Protein AF-A0A5E4MMQ3-F1 (afdb_monomer_lite)

InterPro domains:
  IPR005162 Retrotransposon-derived protein PEG10, N-terminal capsid-like domain [PF03732] (122-214)
  IPR036875 Zinc finger, CCHC-type superfamily [SSF57756] (316-365)

Sequence (372 aa):
MDPINSIFTPIAETVSNLDQKQIETELIKRGLITSGTLSELRTRLLQYLMGESIPTDFTKYKTPTSNQANDNEKTTKITSKKPYFKPGTFSGLNWENFDSFINKYNMSASINDWSDEDKIRYFPGFLEGTALKTYENIPDNSNIKTKWSNLEKHFRIQIESTAQIDILRSQLEKRKQLDDEQPMVYITVIESLCRRIDPLMIQQEIIRNIMKDLKSDIIRYVGFMDNNTVENLKQNIQKFEKIEFMASGSLYNQSPLKNKESTMTENINKITSQFNDKFNTLSEQLKTQNTQYFRDNNYTPRYNSSKGQKTFGKNNNFESQIPRTQCNNCKIYNHTSENCRFPINPPTCQLCNRISHIACECRQYFNQSKNE

Structure (mmCIF, N/CA/C/O backbone):
data_AF-A0A5E4MMQ3-F1
#
_entry.id   AF-A0A5E4MMQ3-F1
#
loop_
_atom_site.group_PDB
_atom_site.id
_atom_site.type_symbol
_atom_site.label_atom_id
_atom_site.label_alt_id
_atom_site.label_comp_id
_atom_site.label_asym_id
_atom_site.label_entity_id
_atom_site.label_seq_id
_atom_site.pdbx_PDB_ins_code
_atom_site.Cartn_x
_atom_site.Cartn_y
_atom_site.Cartn_z
_atom_site.occupancy
_atom_site.B_iso_or_equiv
_atom_site.auth_seq_id
_atom_site.auth_comp_id
_atom_site.auth_asym_id
_atom_site.auth_atom_id
_atom_site.pdbx_PDB_model_num
ATOM 1 N N . MET A 1 1 ? -0.015 -11.661 52.341 1.00 31.08 1 MET A N 1
ATOM 2 C CA . MET A 1 1 ? 0.927 -12.787 52.424 1.00 31.08 1 MET A CA 1
ATOM 3 C C . MET A 1 1 ? 0.176 -14.026 51.983 1.00 31.08 1 MET A C 1
ATOM 5 O O . MET A 1 1 ? -0.836 -14.325 52.600 1.00 31.08 1 MET A O 1
ATOM 9 N N . ASP A 1 2 ? 0.673 -14.588 50.877 1.00 35.94 2 ASP A N 1
ATOM 10 C CA . ASP A 1 2 ? 0.436 -15.871 50.186 1.00 35.94 2 ASP A CA 1
ATOM 11 C C . ASP A 1 2 ? -0.989 -16.292 49.762 1.00 35.94 2 ASP A C 1
ATOM 13 O O . ASP A 1 2 ? -1.951 -15.882 50.408 1.00 35.94 2 ASP A O 1
ATOM 17 N N . PRO A 1 3 ? -1.166 -17.130 48.701 1.00 45.75 3 PRO A N 1
ATOM 18 C CA . PRO A 1 3 ? -0.150 -17.853 47.906 1.00 45.75 3 PRO A CA 1
ATOM 19 C C . PRO A 1 3 ? -0.339 -17.813 46.364 1.00 45.75 3 PRO A C 1
ATOM 21 O O . PRO A 1 3 ? -1.457 -17.817 45.855 1.00 45.75 3 PRO A O 1
ATOM 24 N N . ILE A 1 4 ? 0.752 -17.949 45.598 1.00 31.92 4 ILE A N 1
ATOM 25 C CA . ILE A 1 4 ? 0.731 -18.749 44.357 1.00 31.92 4 ILE A CA 1
ATOM 26 C C . ILE A 1 4 ? 1.898 -19.730 44.438 1.00 31.92 4 ILE A C 1
ATOM 28 O O . ILE A 1 4 ? 3.065 -19.348 44.389 1.00 31.92 4 ILE A O 1
ATOM 32 N N . ASN A 1 5 ? 1.543 -21.001 44.618 1.00 32.19 5 ASN A N 1
ATOM 33 C CA . ASN A 1 5 ? 2.458 -22.124 44.714 1.00 32.19 5 ASN A CA 1
ATOM 34 C C . ASN A 1 5 ? 3.207 -22.345 43.396 1.00 32.19 5 ASN A C 1
ATOM 36 O O . ASN A 1 5 ? 2.617 -22.582 42.343 1.00 32.19 5 ASN A O 1
ATOM 40 N N . SER A 1 6 ? 4.527 -22.312 43.533 1.00 29.89 6 SER A N 1
ATOM 41 C CA . SER A 1 6 ? 5.537 -22.827 42.622 1.00 29.89 6 SER A CA 1
ATOM 42 C C . SER A 1 6 ? 5.301 -24.310 42.312 1.00 29.89 6 SER A C 1
ATOM 44 O O . SER A 1 6 ? 5.354 -25.151 43.208 1.00 29.89 6 SER A O 1
ATOM 46 N N . ILE A 1 7 ? 5.098 -24.636 41.034 1.00 34.75 7 ILE A N 1
ATOM 47 C CA . ILE A 1 7 ? 5.449 -25.948 40.478 1.00 34.75 7 ILE A CA 1
ATOM 48 C C . ILE A 1 7 ? 6.770 -25.741 39.732 1.00 34.75 7 ILE A C 1
ATOM 50 O O . ILE A 1 7 ? 6.796 -25.571 38.517 1.00 34.75 7 ILE A O 1
ATOM 54 N N . PHE A 1 8 ? 7.874 -25.683 40.475 1.00 36.78 8 PHE A N 1
ATOM 55 C CA . PHE A 1 8 ? 9.200 -25.934 39.921 1.00 36.78 8 PHE A CA 1
ATOM 56 C C . PHE A 1 8 ? 9.500 -27.415 40.126 1.00 36.78 8 PHE A C 1
ATOM 58 O O . PHE A 1 8 ? 10.024 -27.825 41.159 1.00 36.78 8 PHE A O 1
ATOM 65 N N . THR A 1 9 ? 9.149 -28.232 39.138 1.00 44.03 9 THR A N 1
ATOM 66 C CA . THR A 1 9 ? 9.829 -29.513 38.956 1.00 44.03 9 THR A CA 1
ATOM 67 C C . THR A 1 9 ? 11.299 -29.209 38.644 1.00 44.03 9 THR A C 1
ATOM 69 O O . THR A 1 9 ? 11.568 -28.349 37.796 1.00 44.03 9 THR A O 1
ATOM 72 N N . PRO A 1 10 ? 12.273 -29.856 39.305 1.00 52.84 10 PRO A N 1
ATOM 73 C CA . PRO A 1 10 ? 13.678 -29.674 38.974 1.00 52.84 10 PRO A CA 1
ATOM 74 C C . PRO A 1 10 ? 13.898 -30.011 37.496 1.00 52.84 10 PRO A C 1
ATOM 76 O O . PRO A 1 10 ? 13.551 -31.100 37.050 1.00 52.84 10 PRO A O 1
ATOM 79 N N . ILE A 1 11 ? 14.503 -29.102 36.728 1.00 57.25 11 ILE A N 1
ATOM 80 C CA . ILE A 1 11 ? 14.852 -29.304 35.304 1.00 57.25 11 ILE A CA 1
ATOM 81 C C . ILE A 1 11 ? 15.684 -30.595 35.102 1.00 57.25 11 ILE A C 1
ATOM 83 O O . ILE A 1 11 ? 15.637 -31.230 34.051 1.00 57.25 11 ILE A O 1
ATOM 87 N N . ALA A 1 12 ? 16.396 -31.037 36.144 1.00 54.41 12 ALA A N 1
ATOM 88 C CA . ALA A 1 12 ? 17.107 -32.313 36.190 1.00 54.41 12 ALA A CA 1
ATOM 89 C C . ALA A 1 12 ? 16.189 -33.549 36.084 1.00 54.41 12 ALA A C 1
ATOM 91 O O . ALA A 1 12 ? 16.567 -34.545 35.468 1.00 54.41 12 ALA A O 1
ATOM 92 N N . GLU A 1 13 ? 14.982 -33.481 36.650 1.00 55.62 13 GLU A N 1
ATOM 93 C CA . GLU A 1 13 ? 14.009 -34.577 36.718 1.00 55.62 13 GLU A CA 1
ATOM 94 C C . GLU A 1 13 ? 13.227 -34.740 35.402 1.00 55.62 13 GLU A C 1
ATOM 96 O O . GLU A 1 13 ? 12.792 -35.833 35.044 1.00 55.62 13 GLU A O 1
ATOM 101 N N . THR A 1 14 ? 13.095 -33.668 34.618 1.00 63.03 14 THR A N 1
ATOM 102 C CA . THR A 1 14 ? 12.506 -33.725 33.273 1.00 63.03 14 THR A CA 1
ATOM 103 C C . THR A 1 14 ? 13.469 -34.281 32.228 1.00 63.03 14 THR A C 1
ATOM 105 O O . THR A 1 14 ? 13.014 -34.966 31.318 1.00 63.03 14 THR A O 1
ATOM 108 N N . VAL A 1 15 ? 14.786 -34.063 32.354 1.00 65.88 15 VAL A N 1
ATOM 109 C CA . VAL A 1 15 ? 15.777 -34.603 31.397 1.00 65.88 15 VAL A CA 1
ATOM 110 C C . VAL A 1 15 ? 16.144 -36.066 31.681 1.00 65.88 15 VAL A C 1
ATOM 112 O O . VAL A 1 15 ? 16.416 -36.822 30.745 1.00 65.88 15 VAL A O 1
ATOM 115 N N . SER A 1 16 ? 16.123 -36.505 32.945 1.00 68.06 16 SER A N 1
ATOM 116 C CA . SER A 1 16 ? 16.397 -37.905 33.316 1.00 68.06 16 SER A CA 1
ATOM 117 C C . SER A 1 16 ? 15.354 -38.889 32.767 1.00 68.06 16 SER A C 1
ATOM 119 O O . SER A 1 16 ? 15.697 -40.035 32.475 1.00 68.06 16 SER A O 1
ATOM 121 N N . ASN A 1 17 ? 14.121 -38.420 32.553 1.00 74.50 17 ASN A N 1
ATOM 122 C CA . ASN A 1 17 ? 12.996 -39.201 32.032 1.00 74.50 17 ASN A CA 1
ATOM 123 C C . ASN A 1 17 ? 12.934 -39.292 30.496 1.00 74.50 17 ASN A C 1
ATOM 125 O O . ASN A 1 17 ? 12.090 -40.016 29.968 1.00 74.50 17 ASN A O 1
ATOM 129 N N . LEU A 1 18 ? 13.804 -38.583 29.768 1.00 77.31 18 LEU A N 1
ATOM 130 C CA . LEU A 1 18 ? 13.816 -38.622 28.305 1.00 77.31 18 LEU A CA 1
ATOM 131 C C . LEU A 1 18 ? 14.559 -39.855 27.779 1.00 77.31 18 LEU A C 1
ATOM 133 O O . LEU A 1 18 ? 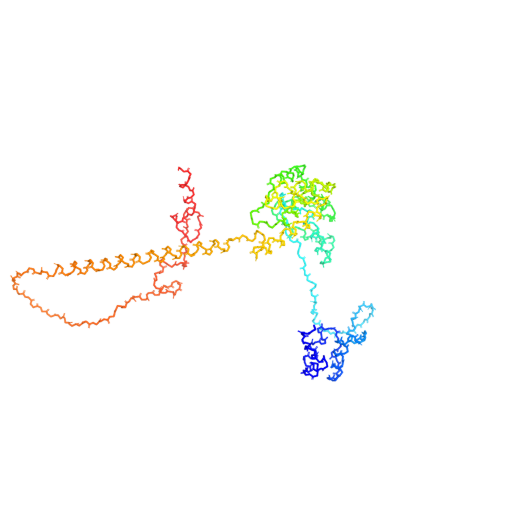15.640 -40.215 28.269 1.00 77.31 18 LEU A O 1
ATOM 137 N N . ASP A 1 19 ? 13.993 -40.471 26.740 1.00 79.38 19 ASP A N 1
ATOM 138 C CA . ASP A 1 19 ? 14.669 -41.511 25.969 1.00 79.38 19 ASP A CA 1
ATOM 139 C C . ASP A 1 19 ? 15.781 -40.915 25.080 1.00 79.38 19 ASP A C 1
ATOM 141 O O . ASP A 1 19 ? 15.850 -39.705 24.842 1.00 79.38 19 ASP A O 1
ATOM 145 N N . GLN A 1 20 ? 16.683 -41.765 24.583 1.00 76.00 20 GLN A N 1
ATOM 146 C CA . GLN A 1 20 ? 17.824 -41.317 23.779 1.00 76.00 20 GLN A CA 1
ATOM 147 C C . GLN A 1 20 ? 17.401 -40.528 22.530 1.00 76.00 20 GLN A C 1
ATOM 149 O O . GLN A 1 20 ? 18.016 -39.518 22.193 1.00 76.00 20 GLN A O 1
ATOM 154 N N . LYS A 1 21 ? 16.317 -40.945 21.873 1.00 78.56 21 LYS A N 1
ATOM 155 C CA . LYS A 1 21 ? 15.826 -40.341 20.631 1.00 78.56 21 LYS A CA 1
ATOM 156 C C . LYS A 1 21 ? 15.196 -38.967 20.884 1.00 78.56 21 LYS A C 1
ATOM 158 O O . LYS A 1 21 ? 15.326 -38.054 20.065 1.00 78.56 21 LYS A O 1
ATOM 163 N N . GLN A 1 22 ? 14.53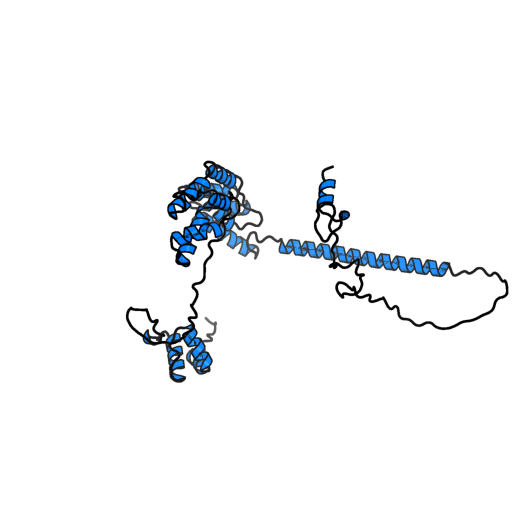1 -38.802 22.022 1.00 77.94 22 GLN A N 1
ATOM 164 C CA . GLN A 1 22 ? 13.977 -37.536 22.491 1.00 77.94 22 GLN A CA 1
ATOM 165 C C . GLN A 1 22 ? 15.092 -36.549 22.839 1.00 77.94 22 GLN A C 1
ATOM 167 O O . GLN A 1 22 ? 15.020 -35.388 22.437 1.00 77.94 22 GLN A O 1
ATOM 172 N N . ILE A 1 23 ? 16.154 -37.011 23.503 1.00 79.62 23 ILE A N 1
ATOM 173 C CA . ILE A 1 23 ? 17.319 -36.175 23.824 1.00 79.62 23 ILE A CA 1
ATOM 174 C C . ILE A 1 23 ? 18.023 -35.728 22.543 1.00 79.62 23 ILE A C 1
ATOM 176 O O . ILE A 1 23 ? 18.279 -34.539 22.376 1.00 79.62 23 ILE A O 1
ATOM 180 N N . GLU A 1 24 ? 18.272 -36.641 21.602 1.00 77.56 24 GLU A N 1
ATOM 181 C CA . GLU A 1 24 ? 18.861 -36.304 20.301 1.00 77.56 24 GLU A CA 1
ATOM 182 C C . GLU A 1 24 ? 18.005 -35.278 19.543 1.00 77.56 24 GLU A C 1
ATOM 184 O O . GLU A 1 24 ? 18.535 -34.307 19.006 1.00 77.56 24 GLU A O 1
ATOM 189 N N . THR A 1 25 ? 16.676 -35.419 19.570 1.00 79.00 25 THR A N 1
ATOM 190 C CA . THR A 1 25 ? 15.754 -34.450 18.955 1.00 79.00 25 THR A CA 1
ATOM 191 C C . THR A 1 25 ? 15.873 -33.063 19.593 1.00 79.00 25 THR A C 1
ATOM 193 O O . THR A 1 25 ? 15.925 -32.053 18.887 1.00 79.00 25 THR A O 1
ATOM 196 N N . GLU A 1 26 ? 15.929 -32.987 20.924 1.00 74.81 26 GLU A N 1
ATOM 197 C CA . GLU A 1 26 ? 16.047 -31.714 21.638 1.00 74.81 26 GLU A CA 1
ATOM 198 C C . GLU A 1 26 ? 17.432 -31.067 21.463 1.00 74.81 26 GLU A C 1
ATOM 200 O O . GLU A 1 26 ? 17.507 -29.838 21.359 1.00 74.81 26 GLU A O 1
ATOM 205 N N . LEU A 1 27 ? 18.502 -31.863 21.354 1.00 78.88 27 LEU A N 1
ATOM 206 C CA . LEU A 1 27 ? 19.854 -31.392 21.034 1.00 78.88 27 LEU A CA 1
ATOM 207 C C . LEU A 1 27 ? 19.939 -30.838 19.602 1.00 78.88 27 LEU A C 1
ATOM 209 O O . LEU A 1 27 ? 20.463 -29.739 19.413 1.00 78.88 27 LEU A O 1
ATOM 213 N N . ILE A 1 28 ? 19.350 -31.525 18.610 1.00 80.25 28 ILE A N 1
ATOM 214 C CA . ILE A 1 28 ? 19.297 -31.061 17.208 1.00 80.25 28 ILE A CA 1
ATOM 215 C C . ILE A 1 28 ? 18.580 -29.715 17.108 1.00 80.25 28 ILE A C 1
ATOM 217 O O . ILE A 1 28 ? 19.093 -28.791 16.478 1.00 80.25 28 ILE A O 1
ATOM 221 N N . LYS A 1 29 ? 17.420 -29.569 17.766 1.00 75.88 29 LYS A N 1
ATOM 222 C CA . LYS A 1 29 ? 16.666 -28.301 17.778 1.00 75.88 29 LYS A CA 1
ATOM 223 C C . LYS A 1 29 ? 17.488 -27.122 18.305 1.00 75.88 29 LYS A C 1
ATOM 225 O O . LYS A 1 29 ? 17.225 -25.986 17.924 1.00 75.88 29 LYS A O 1
ATOM 230 N N . ARG A 1 30 ? 18.457 -27.388 19.184 1.00 75.50 30 ARG A N 1
ATOM 231 C CA . ARG A 1 30 ? 19.295 -26.385 19.859 1.00 75.50 30 ARG A CA 1
ATOM 232 C C . ARG A 1 30 ? 20.688 -26.241 19.240 1.00 75.50 30 ARG A C 1
ATOM 234 O O . ARG A 1 30 ? 21.487 -25.458 19.741 1.00 75.50 30 ARG A O 1
ATOM 241 N N . GLY A 1 31 ? 20.981 -26.966 18.155 1.00 74.50 31 GLY A N 1
ATOM 242 C CA . GLY A 1 31 ? 22.278 -26.921 17.468 1.00 74.50 31 GLY A CA 1
ATOM 243 C C . GLY A 1 31 ? 23.435 -27.544 18.258 1.00 74.50 31 GLY A C 1
ATOM 244 O O . GLY A 1 31 ? 24.598 -27.239 17.987 1.00 74.50 31 GLY A O 1
ATOM 245 N N . LEU A 1 32 ? 23.126 -28.389 19.245 1.00 79.62 32 LEU A N 1
ATOM 246 C CA . LEU A 1 32 ? 24.106 -29.064 20.092 1.00 79.62 32 LEU A CA 1
ATOM 247 C C . LEU A 1 32 ? 24.595 -30.361 19.440 1.00 79.62 32 LEU A C 1
ATOM 249 O O . LEU A 1 32 ? 23.887 -30.999 18.661 1.00 79.62 32 LEU A O 1
ATOM 253 N N . ILE A 1 33 ? 25.814 -30.772 19.785 1.00 81.81 33 ILE A N 1
ATOM 254 C CA . ILE A 1 33 ? 26.409 -32.023 19.310 1.00 81.81 33 ILE A CA 1
ATOM 255 C C . ILE A 1 33 ? 25.582 -33.218 19.805 1.00 81.81 33 ILE A C 1
ATOM 257 O O . ILE A 1 33 ? 25.386 -33.399 21.009 1.00 81.81 33 ILE A O 1
ATOM 261 N N . THR A 1 34 ? 25.149 -34.067 18.875 1.00 83.31 34 THR A N 1
ATOM 262 C CA . THR A 1 34 ? 24.324 -35.258 19.145 1.00 83.31 34 THR A CA 1
ATOM 263 C C . THR A 1 34 ? 25.112 -36.566 19.155 1.00 83.31 34 THR A C 1
ATOM 265 O O . THR A 1 34 ? 24.534 -37.631 19.331 1.00 83.31 34 THR A O 1
ATOM 268 N N . SER A 1 35 ? 26.434 -36.508 18.978 1.00 78.00 35 SER A N 1
ATOM 269 C CA . SER A 1 35 ? 27.317 -37.663 19.139 1.00 78.00 35 SER A CA 1
ATOM 270 C C . SER A 1 35 ? 27.707 -37.852 20.605 1.00 78.00 35 SER A C 1
ATOM 272 O O . SER A 1 35 ? 28.035 -36.875 21.290 1.00 78.00 35 SER A O 1
ATOM 274 N N . GLY A 1 36 ? 27.723 -39.101 21.064 1.00 80.06 36 GLY A N 1
ATOM 275 C CA . GLY A 1 36 ? 28.189 -39.471 22.398 1.00 80.06 36 GLY A CA 1
ATOM 276 C C . GLY A 1 36 ? 27.351 -40.572 23.033 1.00 80.06 36 GLY A C 1
ATOM 277 O O . GLY A 1 36 ? 26.417 -41.099 22.427 1.00 80.06 36 GLY A O 1
ATOM 278 N N . THR A 1 37 ? 27.690 -40.918 24.269 1.00 83.75 37 THR A N 1
ATOM 279 C CA . THR A 1 37 ? 26.878 -41.827 25.086 1.00 83.75 37 THR A CA 1
ATOM 280 C C . THR A 1 37 ? 25.606 -41.130 25.582 1.00 83.75 37 THR A C 1
ATOM 282 O O . THR A 1 37 ? 25.558 -39.908 25.710 1.00 83.75 37 THR A O 1
ATOM 285 N N . LEU A 1 38 ? 24.559 -41.889 25.926 1.00 79.12 38 LEU A N 1
ATOM 286 C CA . LEU A 1 38 ? 23.305 -41.329 26.457 1.00 79.12 38 LEU A CA 1
ATOM 287 C C . LEU A 1 38 ? 23.529 -40.412 27.675 1.00 79.12 38 LEU A C 1
ATOM 289 O O . LEU A 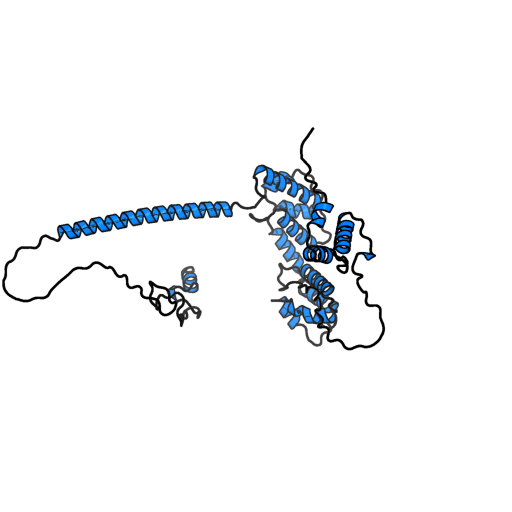1 38 ? 22.844 -39.401 27.827 1.00 79.12 38 LEU A O 1
ATOM 293 N N . SER A 1 39 ? 24.507 -40.740 28.523 1.00 79.12 39 SER A N 1
ATOM 294 C CA . SER A 1 39 ? 24.886 -39.900 29.662 1.00 79.12 39 SER A CA 1
ATOM 295 C C . SER A 1 39 ? 25.459 -38.556 29.208 1.00 79.12 39 SER A C 1
ATOM 297 O O . SER A 1 39 ? 25.054 -37.524 29.729 1.00 79.12 39 SER A O 1
ATOM 299 N N . GLU A 1 40 ? 26.342 -38.547 28.207 1.00 80.06 40 GLU A N 1
ATOM 300 C CA . GLU A 1 40 ? 26.931 -37.317 27.657 1.00 80.06 40 GLU A CA 1
ATOM 301 C C . GLU A 1 40 ? 25.879 -36.422 26.996 1.00 80.06 40 GLU A C 1
ATOM 303 O O . GLU A 1 40 ? 25.907 -35.205 27.168 1.00 80.06 40 GLU A O 1
ATOM 308 N N . LEU A 1 41 ? 24.924 -37.016 26.276 1.00 82.81 41 LEU A N 1
ATOM 309 C CA . LEU A 1 41 ? 23.821 -36.287 25.647 1.00 82.81 41 LEU A CA 1
ATOM 310 C C . LEU A 1 41 ? 22.903 -35.637 26.694 1.00 82.81 41 LEU A C 1
ATOM 312 O O . LEU A 1 41 ? 22.512 -34.479 26.534 1.00 82.81 41 LEU A O 1
ATOM 316 N N . ARG A 1 42 ? 22.603 -36.346 27.794 1.00 82.00 42 ARG A N 1
ATOM 317 C CA . ARG A 1 42 ? 21.834 -35.799 28.926 1.00 82.00 42 ARG A CA 1
ATOM 318 C C . ARG A 1 42 ? 22.568 -34.663 29.615 1.00 82.00 42 ARG A C 1
ATOM 320 O O . ARG A 1 42 ? 21.971 -33.613 29.830 1.00 82.00 42 ARG A O 1
ATOM 327 N N . THR A 1 43 ? 23.846 -34.855 29.932 1.00 80.50 43 THR A N 1
ATOM 328 C CA . THR A 1 43 ? 24.671 -33.819 30.562 1.00 80.50 43 THR A CA 1
ATOM 329 C C . THR A 1 43 ? 24.738 -32.573 29.685 1.00 80.50 43 THR A C 1
ATOM 331 O O . THR A 1 43 ? 24.537 -31.476 30.194 1.00 80.50 43 THR A O 1
ATOM 334 N N . ARG A 1 44 ? 24.905 -32.728 28.366 1.00 83.62 44 ARG A N 1
ATOM 335 C CA . ARG A 1 44 ? 24.948 -31.605 27.417 1.00 83.62 44 ARG A CA 1
ATOM 336 C C . ARG A 1 44 ? 23.623 -30.849 27.332 1.00 83.62 44 ARG A C 1
ATOM 338 O O . ARG A 1 44 ? 23.611 -29.621 27.322 1.00 83.62 44 ARG A O 1
ATOM 345 N N . LEU A 1 45 ? 22.500 -31.568 27.298 1.00 78.19 45 LEU A N 1
ATOM 346 C CA . LEU A 1 45 ? 21.176 -30.946 27.305 1.00 78.19 45 LEU A CA 1
ATOM 347 C C . LEU A 1 45 ? 20.909 -30.217 28.632 1.00 78.19 45 LEU A C 1
ATOM 349 O O . LEU A 1 45 ? 20.374 -29.112 28.619 1.00 78.19 45 LEU A O 1
ATOM 353 N N . LEU A 1 46 ? 21.321 -30.800 29.761 1.00 75.81 46 LEU A N 1
ATOM 354 C CA . LEU A 1 46 ? 21.203 -30.178 31.081 1.00 75.81 46 LEU A CA 1
ATOM 355 C C . LEU A 1 46 ? 22.055 -28.918 31.205 1.00 75.81 46 LEU A C 1
ATOM 357 O O . LEU A 1 46 ? 21.528 -27.883 31.598 1.00 75.81 46 LEU A O 1
ATOM 361 N N . GLN A 1 47 ? 23.327 -28.975 30.811 1.00 72.06 47 GLN A N 1
ATOM 362 C CA . GLN A 1 47 ? 24.228 -27.819 30.824 1.00 72.06 47 GLN A CA 1
ATOM 363 C C . GLN A 1 47 ? 23.675 -26.672 29.978 1.00 72.06 47 GLN A C 1
ATOM 365 O O . GLN A 1 47 ? 23.677 -25.528 30.420 1.00 72.06 47 GLN A O 1
ATOM 370 N N . TYR A 1 48 ? 23.109 -26.964 28.803 1.00 74.19 48 TYR A N 1
ATOM 371 C CA . TYR A 1 48 ? 22.434 -25.948 27.994 1.00 74.19 48 TYR A CA 1
ATOM 372 C C . TYR A 1 48 ? 21.214 -25.338 28.700 1.00 74.19 48 TYR A C 1
ATOM 374 O O . TYR A 1 48 ? 21.063 -24.118 28.718 1.00 74.19 48 TYR A O 1
ATOM 382 N N . LEU A 1 49 ? 20.348 -26.158 29.305 1.00 70.38 49 LEU A N 1
ATOM 383 C CA . LEU A 1 49 ? 19.160 -25.671 30.021 1.00 70.38 49 LEU A CA 1
ATOM 384 C C . LEU A 1 49 ? 19.513 -24.883 31.292 1.00 70.38 49 LEU A C 1
ATOM 386 O O . LEU A 1 49 ? 18.749 -24.011 31.698 1.00 70.38 49 LEU A O 1
ATOM 390 N N . MET A 1 50 ? 20.669 -25.168 31.892 1.00 66.56 50 MET A N 1
ATOM 391 C CA . MET A 1 50 ? 21.228 -24.436 33.030 1.00 66.56 50 MET A CA 1
ATOM 392 C C . MET A 1 50 ? 22.022 -23.186 32.617 1.00 66.56 50 MET A C 1
ATOM 394 O O . MET A 1 50 ? 22.436 -22.421 33.481 1.00 66.56 50 MET A O 1
ATOM 398 N N . GLY A 1 51 ? 22.206 -22.941 31.313 1.00 56.94 51 GLY A N 1
ATOM 399 C CA . GLY A 1 51 ? 22.966 -21.798 30.797 1.00 56.94 51 GLY A CA 1
ATOM 400 C C . GLY A 1 51 ? 24.489 -21.952 30.898 1.00 56.94 51 GLY A C 1
ATOM 401 O O . GLY A 1 51 ? 25.214 -20.976 30.733 1.00 56.94 51 GLY A O 1
ATOM 402 N N . GLU A 1 52 ? 24.978 -23.166 31.143 1.00 63.09 52 GLU A N 1
ATOM 403 C CA . GLU A 1 52 ? 26.394 -23.511 31.324 1.00 63.09 52 GLU A CA 1
ATOM 404 C C . GLU A 1 52 ? 27.049 -24.069 30.043 1.00 63.09 52 GLU A C 1
ATOM 406 O O . GLU A 1 52 ? 28.185 -24.539 30.080 1.00 63.09 52 GLU A O 1
ATOM 411 N N . SER A 1 53 ? 26.357 -24.038 28.897 1.00 72.19 53 SER A N 1
ATOM 412 C CA . SER A 1 53 ? 26.904 -24.535 27.627 1.00 72.19 53 SER A CA 1
ATOM 413 C C . SER A 1 53 ? 28.064 -23.676 27.123 1.00 72.19 53 SER A C 1
ATOM 415 O O . SER A 1 53 ? 27.952 -22.449 27.048 1.00 72.19 53 SER A O 1
ATOM 417 N N . ILE A 1 54 ? 29.137 -24.323 26.677 1.00 59.19 54 ILE A N 1
ATOM 418 C CA . ILE A 1 54 ? 30.318 -23.685 26.092 1.00 59.19 54 ILE A CA 1
ATOM 419 C C . ILE A 1 54 ? 30.303 -23.795 24.556 1.00 59.19 54 ILE A C 1
ATOM 421 O O . ILE A 1 54 ? 29.671 -24.692 23.999 1.00 59.19 54 ILE A O 1
ATOM 425 N N . PRO A 1 55 ? 31.015 -22.922 23.812 1.00 59.03 55 PRO A N 1
ATOM 426 C CA . PRO A 1 55 ? 30.987 -22.911 22.342 1.00 59.03 55 PRO A CA 1
ATOM 427 C C . PRO A 1 55 ? 31.349 -24.243 21.660 1.00 59.03 55 PRO A C 1
ATOM 429 O O . PRO A 1 55 ? 30.986 -24.467 20.507 1.00 59.03 55 PRO A O 1
ATOM 432 N N . THR A 1 56 ? 32.065 -25.132 22.352 1.00 69.00 56 THR A N 1
ATOM 433 C CA . THR A 1 56 ? 32.416 -26.476 21.870 1.00 69.00 56 THR A CA 1
ATOM 434 C C . THR A 1 56 ? 31.275 -27.487 21.958 1.00 69.00 56 THR A C 1
ATOM 436 O O . THR A 1 56 ? 31.396 -28.551 21.360 1.00 69.00 56 THR A O 1
ATOM 439 N N . ASP A 1 57 ? 30.180 -27.168 22.651 1.00 63.94 57 ASP A N 1
ATOM 440 C CA . ASP A 1 57 ? 28.996 -28.031 22.765 1.00 63.94 57 ASP A CA 1
ATOM 441 C C . ASP A 1 57 ? 28.098 -27.971 21.523 1.00 63.94 57 ASP A C 1
ATOM 443 O O . ASP A 1 57 ? 27.195 -28.796 21.359 1.00 63.94 57 ASP A O 1
ATOM 447 N N . PHE A 1 58 ? 28.365 -27.019 20.626 1.00 76.62 58 PHE A N 1
ATOM 448 C CA . PHE A 1 58 ? 27.621 -26.780 19.396 1.00 76.62 58 PHE A CA 1
ATOM 449 C C . PHE A 1 58 ? 28.345 -27.372 18.187 1.00 76.62 58 PHE A C 1
ATOM 451 O O . PHE A 1 58 ? 29.577 -27.373 18.097 1.00 76.62 58 PHE A O 1
ATOM 458 N N . THR A 1 59 ? 27.585 -27.865 17.209 1.00 70.06 59 THR A N 1
ATOM 459 C CA . THR A 1 59 ? 28.166 -28.361 15.957 1.00 70.06 59 THR A CA 1
ATOM 460 C C . THR A 1 59 ? 28.833 -27.199 15.216 1.00 70.06 59 THR A C 1
ATOM 462 O O . THR A 1 59 ? 28.145 -26.291 14.748 1.00 70.06 59 THR A O 1
ATOM 465 N N . LYS A 1 60 ? 30.172 -27.200 15.114 1.00 59.00 60 LYS A N 1
ATOM 466 C CA . LYS A 1 60 ? 30.936 -26.169 14.390 1.00 59.00 60 LYS A CA 1
ATOM 467 C C . LYS A 1 60 ? 30.412 -26.035 12.955 1.00 59.00 60 LYS A C 1
ATOM 469 O O . LYS A 1 60 ? 30.599 -26.939 12.141 1.00 59.00 60 LYS A O 1
ATOM 474 N N . TYR A 1 61 ? 29.804 -24.894 12.633 1.00 38.34 61 TYR A N 1
ATOM 475 C CA . TYR A 1 61 ? 29.543 -24.495 11.253 1.00 38.34 61 TYR A CA 1
ATOM 476 C C . TYR A 1 61 ? 30.883 -24.431 10.507 1.00 38.34 61 TYR A C 1
ATOM 478 O O . TYR A 1 61 ? 31.745 -23.620 10.840 1.00 38.34 61 TYR A O 1
ATOM 486 N N . LYS A 1 62 ? 31.084 -25.301 9.511 1.00 36.91 62 LYS A N 1
ATOM 487 C CA . LYS A 1 62 ? 32.215 -25.180 8.585 1.00 36.91 62 LYS A CA 1
ATOM 488 C C . LYS A 1 62 ? 31.954 -23.986 7.664 1.00 36.91 62 LYS A C 1
ATOM 490 O O . LYS A 1 62 ? 31.149 -24.077 6.741 1.00 36.91 62 LYS A O 1
ATOM 495 N N . THR A 1 63 ? 32.642 -22.877 7.905 1.00 27.95 63 THR A N 1
ATOM 496 C CA . THR A 1 63 ? 32.917 -21.861 6.884 1.00 27.95 63 THR A CA 1
ATOM 497 C C . THR A 1 63 ? 33.779 -22.490 5.780 1.00 27.95 63 THR A C 1
ATOM 499 O O . THR A 1 63 ? 34.758 -23.170 6.098 1.00 27.95 63 THR A O 1
ATOM 502 N N . PRO A 1 64 ? 33.455 -22.316 4.486 1.00 33.94 64 PRO A N 1
ATOM 503 C CA . PRO A 1 64 ? 34.310 -22.808 3.417 1.00 33.94 64 PRO A CA 1
ATOM 504 C C . PRO A 1 64 ? 35.456 -21.815 3.196 1.00 33.94 64 PRO A C 1
ATOM 506 O O . PRO A 1 64 ? 35.310 -20.823 2.485 1.00 33.94 64 PRO A O 1
ATOM 509 N N . THR A 1 65 ? 36.601 -22.084 3.821 1.00 28.09 65 THR A N 1
ATOM 510 C CA . THR A 1 65 ? 37.893 -21.521 3.404 1.00 28.09 65 THR A CA 1
ATOM 511 C C . THR A 1 65 ? 38.425 -22.341 2.229 1.00 28.09 65 THR A C 1
ATOM 513 O O . THR A 1 65 ? 38.212 -23.551 2.153 1.00 28.09 65 THR A O 1
ATOM 516 N N . SER A 1 66 ? 39.066 -21.662 1.284 1.00 34.84 66 SER A N 1
ATOM 517 C CA . SER A 1 66 ? 39.523 -22.211 0.014 1.00 34.84 66 SER A CA 1
ATOM 518 C C . SER A 1 66 ? 40.588 -23.312 0.133 1.00 34.84 66 SER A C 1
ATOM 520 O O . SER A 1 66 ? 41.377 -23.354 1.074 1.00 34.84 66 SER A O 1
ATOM 522 N N . ASN A 1 67 ? 40.638 -24.090 -0.954 1.00 29.72 67 ASN A N 1
ATOM 523 C CA . ASN A 1 67 ? 41.766 -24.833 -1.526 1.00 29.72 67 ASN A CA 1
ATOM 524 C C . ASN A 1 67 ? 41.899 -26.348 -1.255 1.00 29.72 67 ASN A C 1
ATOM 526 O O . ASN A 1 67 ? 42.344 -26.795 -0.207 1.00 29.72 67 ASN A O 1
ATOM 530 N N . GLN A 1 68 ? 41.671 -27.054 -2.374 1.00 33.00 68 GLN A N 1
ATOM 531 C CA . GLN A 1 68 ? 42.355 -28.233 -2.923 1.00 33.00 68 GLN A CA 1
ATOM 532 C C . GLN A 1 68 ? 41.832 -29.657 -2.649 1.00 33.00 68 GLN A C 1
ATOM 534 O O . GLN A 1 68 ? 41.922 -30.198 -1.558 1.00 33.00 68 GLN A O 1
ATOM 539 N N . ALA A 1 69 ? 41.445 -30.244 -3.792 1.00 28.41 69 ALA A N 1
ATOM 540 C CA . ALA A 1 69 ? 41.697 -31.597 -4.287 1.00 28.41 69 ALA A CA 1
ATOM 541 C C . ALA A 1 69 ? 40.869 -32.778 -3.746 1.00 28.41 69 ALA A C 1
ATOM 543 O O . ALA A 1 69 ? 40.987 -33.181 -2.599 1.00 28.41 69 ALA A O 1
ATOM 544 N N . ASN A 1 70 ? 40.122 -33.346 -4.703 1.00 33.00 70 ASN A N 1
ATOM 545 C CA . ASN A 1 70 ? 39.826 -34.760 -4.942 1.00 33.00 70 ASN A CA 1
ATOM 546 C C . ASN A 1 70 ? 39.324 -35.597 -3.760 1.00 33.00 70 ASN A C 1
ATOM 548 O O . ASN A 1 70 ? 40.099 -36.035 -2.926 1.00 33.00 70 ASN A O 1
ATOM 552 N N . ASP A 1 71 ? 38.039 -35.948 -3.786 1.00 31.61 71 ASP A N 1
ATOM 553 C CA . ASP A 1 71 ? 37.668 -37.309 -4.177 1.00 31.61 71 ASP A CA 1
ATOM 554 C C . ASP A 1 71 ? 36.160 -37.445 -4.399 1.00 31.61 71 ASP A C 1
ATOM 556 O O . ASP A 1 71 ? 35.330 -36.686 -3.898 1.00 31.61 71 ASP A O 1
ATOM 560 N N . ASN A 1 72 ? 35.840 -38.393 -5.271 1.00 40.62 72 ASN A N 1
ATOM 561 C CA . ASN A 1 72 ? 34.519 -38.677 -5.794 1.00 40.62 72 ASN A CA 1
ATOM 562 C C . ASN A 1 72 ? 33.578 -39.188 -4.701 1.00 40.62 72 ASN A C 1
ATOM 564 O O . ASN A 1 72 ? 33.691 -40.334 -4.278 1.00 40.62 72 ASN A O 1
ATOM 568 N N . GLU A 1 73 ? 32.554 -38.412 -4.360 1.00 33.81 73 GLU A N 1
ATOM 569 C CA . GLU A 1 73 ? 31.368 -38.975 -3.725 1.00 33.81 73 GLU A CA 1
ATOM 570 C C . GLU A 1 73 ? 30.113 -38.266 -4.232 1.00 33.81 73 GLU A C 1
ATOM 572 O O . GLU A 1 73 ? 29.958 -37.048 -4.131 1.00 33.81 73 GLU A O 1
ATOM 577 N N . LYS A 1 74 ? 29.211 -39.051 -4.831 1.00 39.62 74 LYS A N 1
ATOM 578 C CA . LYS A 1 74 ? 27.855 -38.644 -5.204 1.00 39.62 74 LYS A CA 1
ATOM 579 C C . LYS A 1 74 ? 27.070 -38.330 -3.928 1.00 39.62 74 LYS A C 1
ATOM 581 O O . LYS A 1 74 ? 26.252 -39.125 -3.483 1.00 39.62 74 LYS A O 1
ATOM 586 N N . THR A 1 75 ? 27.286 -37.157 -3.350 1.00 31.83 75 THR A N 1
ATOM 587 C CA . THR A 1 75 ? 26.383 -36.597 -2.349 1.00 31.83 75 THR A CA 1
ATOM 588 C C . THR A 1 75 ? 25.326 -35.789 -3.086 1.00 31.83 75 THR A C 1
ATOM 590 O O . THR A 1 75 ? 25.580 -34.715 -3.633 1.00 31.83 75 THR A O 1
ATOM 593 N N . THR A 1 76 ? 24.112 -36.333 -3.131 1.00 37.09 76 THR A N 1
ATOM 594 C CA . THR A 1 76 ? 22.881 -35.601 -3.426 1.00 37.09 76 THR A CA 1
ATOM 595 C C . THR A 1 76 ? 22.841 -34.336 -2.572 1.00 37.09 76 THR A C 1
ATOM 597 O O . THR A 1 76 ? 22.494 -34.380 -1.393 1.00 37.09 76 THR A O 1
ATOM 600 N N . LYS A 1 77 ? 23.226 -33.201 -3.171 1.00 36.12 77 LYS A N 1
ATOM 601 C CA . LYS A 1 77 ? 23.037 -31.865 -2.609 1.00 36.12 77 LYS A CA 1
ATOM 602 C C . LYS A 1 77 ? 21.539 -31.649 -2.419 1.00 36.12 77 LYS A C 1
ATOM 604 O O . LYS A 1 77 ? 20.849 -31.219 -3.341 1.00 36.12 77 LYS A O 1
ATOM 609 N N . ILE A 1 78 ? 21.042 -31.903 -1.213 1.00 41.88 78 ILE A N 1
ATOM 610 C CA . ILE A 1 78 ? 19.871 -31.191 -0.713 1.00 41.88 78 ILE A CA 1
ATOM 611 C C . ILE A 1 78 ? 20.363 -29.758 -0.531 1.00 41.88 78 ILE A C 1
ATOM 613 O O . ILE A 1 78 ? 20.902 -29.387 0.507 1.00 41.88 78 ILE A O 1
ATOM 617 N N . THR A 1 79 ? 20.292 -28.974 -1.606 1.00 41.28 79 THR A N 1
ATOM 618 C CA . THR A 1 79 ? 20.424 -27.532 -1.500 1.00 41.28 79 THR A CA 1
ATOM 619 C C . THR A 1 79 ? 19.299 -27.098 -0.576 1.00 41.28 79 THR A C 1
ATOM 621 O O . THR A 1 79 ? 18.120 -27.252 -0.898 1.00 41.28 79 THR A O 1
ATOM 624 N N . SER A 1 80 ? 19.647 -26.607 0.609 1.00 49.06 80 SER A N 1
ATOM 625 C CA . SER A 1 80 ? 18.751 -25.770 1.391 1.00 49.06 80 SER A CA 1
ATOM 626 C C . SER A 1 80 ? 18.440 -24.556 0.518 1.00 49.06 80 SER A C 1
ATOM 628 O O . SER A 1 80 ? 19.163 -23.563 0.510 1.00 49.06 80 SER A O 1
ATOM 630 N N . LYS A 1 81 ? 17.420 -24.681 -0.342 1.00 63.88 81 LYS A N 1
ATOM 631 C CA . LYS A 1 81 ? 16.982 -23.596 -1.212 1.00 63.88 81 LYS A CA 1
ATOM 632 C C . LYS A 1 81 ? 16.595 -22.449 -0.291 1.00 63.88 81 LYS A C 1
ATOM 634 O O . LYS A 1 81 ? 15.637 -22.575 0.471 1.00 63.88 81 LYS A O 1
ATOM 639 N N . LYS A 1 82 ? 17.361 -21.357 -0.355 1.00 69.44 82 LYS A N 1
ATOM 640 C CA . LYS A 1 82 ? 16.986 -20.074 0.239 1.00 69.44 82 LYS A CA 1
ATOM 641 C C . LYS A 1 82 ? 15.519 -19.812 -0.137 1.00 69.44 82 LYS A C 1
ATOM 643 O O . LYS A 1 82 ? 15.167 -20.024 -1.304 1.00 69.44 82 LYS A O 1
ATOM 648 N N . PRO A 1 83 ? 14.649 -19.448 0.820 1.00 77.75 83 PRO A N 1
ATOM 649 C CA . PRO A 1 83 ? 13.255 -19.178 0.509 1.00 77.75 83 PRO A CA 1
ATOM 650 C C . PRO A 1 83 ? 13.194 -18.073 -0.547 1.00 77.75 83 PRO A C 1
ATOM 652 O O . PRO A 1 83 ? 13.774 -17.006 -0.370 1.00 77.75 83 PRO A O 1
ATOM 655 N N . TYR A 1 84 ? 12.527 -18.359 -1.663 1.00 84.12 84 TYR A N 1
ATOM 656 C CA . TYR A 1 84 ? 12.386 -17.408 -2.758 1.00 84.12 84 TYR A CA 1
ATOM 657 C C . TYR A 1 84 ? 11.307 -16.384 -2.413 1.00 84.12 84 TYR A C 1
ATOM 659 O O . TYR A 1 84 ? 10.148 -16.750 -2.197 1.00 84.12 84 TYR A O 1
ATOM 667 N N . PHE A 1 85 ? 11.680 -15.108 -2.378 1.00 87.94 85 PHE A N 1
ATOM 668 C CA . PHE A 1 85 ? 10.779 -14.024 -2.007 1.00 87.94 85 PHE A CA 1
ATOM 669 C C . PHE A 1 85 ? 10.234 -13.306 -3.247 1.00 87.94 85 PHE A C 1
ATOM 671 O O . PHE A 1 85 ? 10.993 -12.923 -4.135 1.00 87.94 85 PHE A O 1
ATOM 678 N N . LYS A 1 86 ? 8.911 -13.132 -3.331 1.00 89.94 86 LYS A N 1
ATOM 679 C CA . LYS A 1 86 ? 8.249 -12.479 -4.472 1.00 89.94 86 LYS A CA 1
ATOM 680 C C . LYS A 1 86 ? 7.821 -11.049 -4.103 1.00 89.94 86 LYS A C 1
ATOM 682 O O . LYS A 1 86 ? 7.172 -10.887 -3.072 1.00 89.94 86 LYS A O 1
ATOM 687 N N . PRO A 1 87 ? 8.080 -10.039 -4.954 1.00 87.00 87 PRO A N 1
ATOM 688 C CA . PRO A 1 87 ? 7.767 -8.635 -4.665 1.00 87.00 87 PRO A CA 1
ATOM 689 C C . PRO A 1 87 ? 6.287 -8.240 -4.783 1.00 87.00 87 PRO A C 1
ATOM 691 O O . PRO A 1 87 ? 5.919 -7.138 -4.375 1.00 87.00 87 PRO A O 1
ATOM 694 N N . GLY A 1 88 ? 5.438 -9.131 -5.304 1.00 90.62 88 GLY A N 1
ATOM 695 C CA . GLY A 1 88 ? 4.065 -8.815 -5.709 1.00 90.62 88 GLY A CA 1
ATOM 696 C C . GLY A 1 88 ? 3.998 -8.355 -7.166 1.00 90.62 88 GLY A C 1
ATOM 697 O O . GLY A 1 88 ? 5.011 -8.384 -7.863 1.00 90.62 88 GLY A O 1
ATOM 698 N N . THR A 1 89 ? 2.808 -7.973 -7.625 1.00 93.81 89 THR A N 1
ATOM 699 C CA . THR A 1 89 ? 2.568 -7.480 -8.988 1.00 93.81 89 THR A CA 1
ATOM 700 C C . THR A 1 89 ? 2.229 -5.991 -8.980 1.00 93.81 89 THR A C 1
ATOM 702 O O . THR A 1 89 ? 1.823 -5.445 -7.951 1.00 93.81 89 THR A O 1
ATOM 705 N N . PHE A 1 90 ? 2.441 -5.323 -10.113 1.00 93.44 90 PHE A N 1
ATOM 706 C CA . PHE A 1 90 ? 2.135 -3.908 -10.301 1.00 93.44 90 PHE A CA 1
ATOM 707 C C . PHE A 1 90 ? 1.456 -3.679 -11.646 1.00 93.44 90 PHE A C 1
ATOM 709 O O . PHE A 1 90 ? 2.010 -4.009 -12.694 1.00 93.44 90 PHE A O 1
ATOM 716 N N . SER A 1 91 ? 0.260 -3.099 -11.620 1.00 90.00 91 SER A N 1
ATOM 717 C CA . SER A 1 91 ? -0.574 -2.918 -12.812 1.00 90.00 91 SER A CA 1
ATOM 718 C C . SER A 1 91 ? -0.448 -1.533 -13.460 1.00 90.00 91 SER A C 1
ATOM 720 O O . SER A 1 91 ? -0.806 -1.351 -14.628 1.00 90.00 91 SER A O 1
ATOM 722 N N . GLY A 1 92 ? 0.091 -0.555 -12.725 1.00 84.44 92 GLY A N 1
ATOM 723 C CA . GLY A 1 92 ? 0.239 0.827 -13.188 1.00 84.44 92 GLY A CA 1
ATOM 724 C C . GLY A 1 92 ? -1.009 1.681 -12.984 1.00 84.44 92 GLY A C 1
ATOM 725 O O . GLY A 1 92 ? -1.208 2.645 -13.719 1.00 84.44 92 GLY A O 1
ATOM 726 N N . LEU A 1 93 ? -1.874 1.318 -12.034 1.00 83.50 93 LEU A N 1
ATOM 727 C CA . LEU A 1 93 ? -3.113 2.045 -11.753 1.00 83.50 93 LEU A CA 1
ATOM 728 C C . LEU A 1 93 ? -2.879 3.161 -10.726 1.00 83.50 93 LEU A C 1
ATOM 730 O O . LEU A 1 93 ? -2.045 3.039 -9.836 1.00 83.50 93 LEU A O 1
ATOM 734 N N . ASN A 1 94 ? -3.654 4.246 -10.809 1.00 74.69 94 ASN A N 1
ATOM 735 C CA . ASN A 1 94 ? -3.404 5.481 -10.042 1.00 74.69 94 ASN A CA 1
ATOM 736 C C . ASN A 1 94 ? -3.493 5.316 -8.512 1.00 74.69 94 ASN A C 1
ATOM 738 O O . ASN A 1 94 ? -3.008 6.167 -7.765 1.00 74.69 94 ASN A O 1
ATOM 742 N N . TRP A 1 95 ? -4.173 4.272 -8.035 1.00 73.56 95 TRP A N 1
ATOM 743 C CA . TRP A 1 95 ? -4.257 3.946 -6.609 1.00 73.56 95 TRP A CA 1
ATOM 744 C C . TRP A 1 95 ? -3.055 3.138 -6.113 1.00 73.56 95 TRP A C 1
ATOM 746 O O . TRP A 1 95 ? -2.805 3.095 -4.908 1.00 73.56 95 TRP A O 1
ATOM 756 N N . GLU A 1 96 ? -2.304 2.508 -7.014 1.00 82.88 96 GLU A N 1
ATOM 757 C CA . GLU A 1 96 ? -1.074 1.813 -6.668 1.00 82.88 96 GLU A CA 1
ATOM 758 C C . GLU A 1 96 ? 0.052 2.819 -6.408 1.00 82.88 96 GLU A C 1
ATOM 760 O O . GLU A 1 96 ? 0.025 3.978 -6.831 1.00 82.88 96 GLU A O 1
ATOM 765 N N . ASN A 1 97 ? 1.055 2.380 -5.655 1.00 84.12 97 ASN A N 1
ATOM 766 C CA . ASN A 1 97 ? 2.221 3.190 -5.346 1.00 84.12 97 ASN A CA 1
ATOM 767 C C . ASN A 1 97 ? 3.458 2.534 -5.962 1.00 84.12 97 ASN A C 1
ATOM 769 O O . ASN A 1 97 ? 3.909 1.489 -5.485 1.00 84.12 97 ASN A O 1
ATOM 773 N N . PHE A 1 98 ? 3.999 3.173 -7.002 1.00 87.62 98 PHE A N 1
ATOM 774 C CA . PHE A 1 98 ? 5.188 2.696 -7.698 1.00 87.62 98 PHE A CA 1
ATOM 775 C C . PHE A 1 98 ? 6.404 2.597 -6.770 1.00 87.62 98 PHE A C 1
ATOM 777 O O . PHE A 1 98 ? 7.080 1.574 -6.786 1.00 87.62 98 PHE A O 1
ATOM 784 N N . ASP A 1 99 ? 6.628 3.570 -5.879 1.00 87.94 99 ASP A N 1
ATOM 785 C CA . ASP A 1 99 ? 7.734 3.511 -4.912 1.00 87.94 99 ASP A CA 1
ATOM 786 C C . ASP A 1 99 ? 7.588 2.336 -3.942 1.00 87.94 99 ASP A C 1
ATOM 788 O O . ASP A 1 99 ? 8.552 1.653 -3.601 1.00 87.94 99 ASP A O 1
ATOM 792 N N . SER A 1 100 ? 6.360 2.045 -3.508 1.00 88.19 100 SER A N 1
ATOM 793 C CA . SER A 1 100 ? 6.119 0.880 -2.650 1.00 88.19 100 SER A CA 1
ATOM 794 C C . SER A 1 100 ? 6.410 -0.431 -3.379 1.00 88.19 100 SER A C 1
ATOM 796 O O . SER A 1 100 ? 6.963 -1.354 -2.780 1.00 88.19 100 SER A O 1
ATOM 798 N N . PHE A 1 101 ? 6.050 -0.522 -4.660 1.00 93.00 101 PHE A N 1
ATOM 799 C CA . PHE A 1 101 ? 6.353 -1.684 -5.489 1.00 93.00 101 PHE A CA 1
ATOM 800 C C . PHE A 1 101 ? 7.858 -1.827 -5.735 1.00 93.00 101 PHE A C 1
ATOM 802 O O . PHE A 1 101 ? 8.410 -2.893 -5.469 1.00 93.00 101 PHE A O 1
ATOM 809 N N . ILE A 1 102 ? 8.541 -0.761 -6.161 1.00 93.19 102 ILE A N 1
ATOM 810 C CA . ILE A 1 102 ? 9.970 -0.810 -6.485 1.00 93.19 102 ILE A CA 1
ATOM 811 C C . ILE A 1 102 ? 10.819 -1.126 -5.249 1.00 93.19 102 ILE A C 1
ATOM 813 O O . ILE A 1 102 ? 11.765 -1.906 -5.332 1.00 93.19 102 ILE A O 1
ATOM 817 N N . ASN A 1 103 ? 10.434 -0.627 -4.070 1.00 92.38 103 ASN A N 1
ATOM 818 C CA . ASN A 1 103 ? 11.104 -0.959 -2.814 1.00 92.38 103 ASN A CA 1
ATOM 819 C C . ASN A 1 103 ? 10.957 -2.447 -2.471 1.00 92.38 103 ASN A C 1
ATOM 821 O O . ASN A 1 103 ? 11.940 -3.100 -2.119 1.00 92.38 103 ASN A O 1
ATOM 825 N N . LYS A 1 104 ? 9.755 -3.019 -2.628 1.00 93.81 104 LYS A N 1
ATOM 826 C CA . LYS A 1 104 ? 9.536 -4.466 -2.450 1.00 93.81 104 LYS A CA 1
ATOM 827 C C . LYS A 1 104 ? 10.293 -5.288 -3.491 1.00 93.81 104 LYS A C 1
ATOM 829 O O . LYS A 1 104 ? 10.833 -6.342 -3.152 1.00 93.81 104 LYS A O 1
ATOM 834 N N . TYR A 1 105 ? 10.357 -4.804 -4.728 1.00 95.31 105 TYR A N 1
ATOM 835 C CA . TYR A 1 105 ? 11.124 -5.396 -5.819 1.00 95.31 105 TYR A CA 1
ATOM 836 C C . TYR A 1 105 ? 12.612 -5.468 -5.490 1.00 95.31 105 TYR A C 1
ATOM 838 O O . TYR A 1 105 ? 13.187 -6.555 -5.475 1.00 95.31 105 TYR A O 1
ATOM 846 N N . ASN A 1 106 ? 13.208 -4.340 -5.116 1.00 94.00 106 ASN A N 1
ATOM 847 C CA . ASN A 1 106 ? 14.615 -4.248 -4.746 1.00 94.00 106 ASN A CA 1
ATOM 848 C C . ASN A 1 106 ? 14.941 -5.063 -3.485 1.00 94.00 106 ASN A C 1
ATOM 850 O O . ASN A 1 106 ? 15.980 -5.718 -3.428 1.00 94.00 106 ASN A O 1
ATOM 854 N N . MET A 1 107 ? 14.034 -5.103 -2.504 1.00 92.62 107 MET A N 1
ATOM 855 C CA . MET A 1 107 ? 14.179 -5.965 -1.329 1.00 92.62 107 MET A CA 1
ATOM 856 C C . MET A 1 107 ? 14.146 -7.452 -1.706 1.00 92.62 107 MET A C 1
ATOM 858 O O . MET A 1 107 ? 14.984 -8.222 -1.246 1.00 92.62 107 MET A O 1
ATOM 862 N N . SER A 1 108 ? 13.228 -7.856 -2.588 1.00 93.31 108 SER A N 1
ATOM 863 C CA . SER A 1 108 ? 13.156 -9.232 -3.101 1.00 93.31 108 SER A CA 1
ATOM 864 C C . SER A 1 108 ? 14.409 -9.600 -3.887 1.00 93.31 108 SER A C 1
ATOM 866 O O . SER A 1 108 ? 14.947 -10.685 -3.704 1.00 93.31 108 SER A O 1
ATOM 868 N N . ALA A 1 109 ? 14.909 -8.679 -4.712 1.00 93.81 109 ALA A N 1
ATOM 869 C CA . ALA A 1 109 ? 16.152 -8.841 -5.451 1.00 93.81 109 ALA A CA 1
ATOM 870 C C . ALA A 1 109 ? 17.342 -9.051 -4.508 1.00 93.81 109 ALA A C 1
ATOM 872 O O . ALA A 1 109 ? 18.127 -9.970 -4.712 1.00 93.81 109 ALA A O 1
ATOM 873 N N . SER A 1 110 ? 17.432 -8.264 -3.432 1.00 93.38 110 SER A N 1
ATOM 874 C CA . SER A 1 110 ? 18.470 -8.424 -2.411 1.00 93.38 110 SER A CA 1
ATOM 875 C C . SER A 1 110 ? 18.353 -9.755 -1.660 1.00 93.38 110 SER A C 1
ATOM 877 O O . SER A 1 110 ? 19.360 -10.422 -1.447 1.00 93.38 110 SER A O 1
ATOM 879 N N . ILE A 1 111 ? 17.141 -10.183 -1.293 1.00 90.94 111 ILE A N 1
ATOM 880 C CA . ILE A 1 111 ? 16.922 -11.470 -0.613 1.00 90.94 111 ILE A CA 1
ATOM 881 C C . ILE A 1 111 ? 17.207 -12.644 -1.551 1.00 90.94 111 ILE A C 1
ATOM 883 O O . ILE A 1 111 ? 17.705 -13.667 -1.101 1.00 90.94 111 ILE A O 1
ATOM 887 N N . ASN A 1 112 ? 16.920 -12.524 -2.841 1.00 92.75 112 ASN A N 1
ATOM 888 C CA . ASN A 1 112 ? 17.128 -13.599 -3.807 1.00 92.75 112 ASN A CA 1
ATOM 889 C C . ASN A 1 112 ? 18.501 -13.545 -4.499 1.00 92.75 112 ASN A C 1
ATOM 891 O O . ASN A 1 112 ? 18.733 -14.341 -5.405 1.00 92.75 112 ASN A O 1
ATOM 895 N N . ASP A 1 113 ? 19.378 -12.623 -4.090 1.00 91.94 113 ASP A N 1
ATOM 896 C CA . ASP A 1 113 ? 20.712 -12.405 -4.662 1.00 91.94 113 ASP A CA 1
ATOM 897 C C . ASP A 1 113 ? 20.691 -12.130 -6.186 1.00 91.94 113 ASP A C 1
ATOM 899 O O . ASP A 1 113 ? 21.552 -12.598 -6.926 1.00 91.94 113 ASP A O 1
ATOM 903 N N . TRP A 1 114 ? 19.692 -11.381 -6.672 1.00 94.00 114 TRP A N 1
ATOM 904 C CA . TRP A 1 114 ? 19.576 -10.999 -8.086 1.00 94.00 114 TRP A CA 1
ATOM 905 C C . TRP A 1 114 ? 20.603 -9.931 -8.461 1.00 94.00 114 TRP A C 1
ATOM 907 O O . TRP A 1 114 ? 20.696 -8.890 -7.801 1.00 94.00 114 TRP A O 1
ATOM 917 N N . SER A 1 115 ? 21.306 -10.148 -9.576 1.00 93.31 115 SER A N 1
ATOM 918 C CA . SER A 1 115 ? 22.100 -9.097 -10.218 1.00 93.31 115 SER A CA 1
ATOM 919 C C . SER A 1 115 ? 21.205 -8.020 -10.850 1.00 93.31 115 SER A C 1
ATOM 921 O O . SER A 1 115 ? 19.984 -8.167 -10.942 1.00 93.31 115 SER A O 1
ATOM 923 N N . ASP A 1 116 ? 21.788 -6.916 -11.318 1.00 92.75 116 ASP A N 1
ATOM 924 C CA . ASP A 1 116 ? 21.015 -5.894 -12.035 1.00 92.75 116 ASP A CA 1
ATOM 925 C C . ASP A 1 116 ? 20.471 -6.418 -13.377 1.00 92.75 116 ASP A C 1
ATOM 927 O O . ASP A 1 116 ? 19.375 -6.040 -13.791 1.00 92.75 116 ASP A O 1
ATOM 931 N N . GLU A 1 117 ? 21.174 -7.347 -14.027 1.00 92.88 117 GLU A N 1
ATOM 932 C CA . GLU A 1 117 ? 20.699 -8.039 -15.229 1.00 92.88 117 GLU A CA 1
ATOM 933 C C . GLU A 1 117 ? 19.512 -8.959 -14.916 1.00 92.88 117 GLU A C 1
ATOM 935 O O . GLU A 1 117 ? 18.533 -8.987 -15.669 1.00 92.88 117 GLU A O 1
ATOM 940 N N . ASP A 1 118 ? 19.567 -9.676 -13.789 1.00 93.81 118 ASP A N 1
ATOM 941 C CA . ASP A 1 118 ? 18.453 -10.489 -13.296 1.00 93.81 118 ASP A CA 1
ATOM 942 C C . ASP A 1 118 ? 17.229 -9.624 -12.997 1.00 93.81 118 ASP A C 1
ATOM 944 O O . ASP A 1 118 ? 16.115 -9.972 -13.393 1.00 93.81 118 ASP A O 1
ATOM 948 N N . LYS A 1 119 ? 17.425 -8.460 -12.364 1.00 94.50 119 LYS A N 1
ATOM 949 C CA . LYS A 1 119 ? 16.338 -7.505 -12.122 1.00 94.50 119 LYS A CA 1
ATOM 950 C C . LYS A 1 119 ? 15.657 -7.109 -13.430 1.00 94.50 119 LYS A C 1
ATOM 952 O O . LYS A 1 119 ? 14.450 -7.255 -13.577 1.00 94.50 119 LYS A O 1
ATOM 957 N N . ILE A 1 120 ? 16.419 -6.678 -14.434 1.00 94.19 120 ILE A N 1
ATOM 958 C CA . ILE A 1 120 ? 15.849 -6.287 -15.735 1.00 94.19 120 ILE A CA 1
ATOM 959 C C . ILE A 1 120 ? 15.080 -7.450 -16.379 1.00 94.19 120 ILE A C 1
ATOM 961 O O . ILE A 1 120 ? 13.995 -7.240 -16.926 1.00 94.19 120 ILE A O 1
ATOM 965 N N . ARG A 1 121 ? 15.625 -8.672 -16.301 1.00 93.50 121 ARG A N 1
ATOM 966 C CA . ARG A 1 121 ? 15.020 -9.880 -16.875 1.00 93.50 121 ARG A CA 1
ATOM 967 C C . ARG A 1 121 ? 13.720 -10.271 -16.179 1.00 93.50 121 ARG A C 1
ATOM 969 O O . ARG A 1 121 ? 12.770 -10.665 -16.850 1.00 93.50 121 ARG A O 1
ATOM 976 N N . TYR A 1 122 ? 13.674 -10.202 -14.851 1.00 94.62 122 TYR A N 1
ATOM 977 C CA . TYR A 1 122 ? 12.514 -10.644 -14.079 1.00 94.62 122 TYR A CA 1
ATOM 978 C C . TYR A 1 122 ? 11.447 -9.565 -13.928 1.00 94.62 122 TYR A C 1
ATOM 980 O O . TYR A 1 122 ? 10.288 -9.907 -13.713 1.00 94.62 122 TYR A O 1
ATOM 988 N N . PHE A 1 123 ? 11.808 -8.286 -14.049 1.00 94.75 123 PHE A N 1
ATOM 989 C CA . PHE A 1 123 ? 10.895 -7.153 -13.907 1.00 94.75 123 PHE A CA 1
ATOM 990 C C . PHE A 1 123 ? 9.555 -7.308 -14.650 1.00 94.75 123 PHE A C 1
ATOM 992 O O . PHE A 1 123 ? 8.531 -7.223 -13.973 1.00 94.75 123 PHE A O 1
ATOM 999 N N . PRO A 1 124 ? 9.501 -7.619 -15.966 1.00 93.94 124 PRO A N 1
ATOM 1000 C CA . PRO A 1 124 ? 8.225 -7.777 -16.672 1.00 93.94 124 PRO A CA 1
ATOM 1001 C C . PRO A 1 124 ? 7.336 -8.893 -16.106 1.00 93.94 124 PRO A C 1
ATOM 1003 O O . PRO A 1 124 ? 6.119 -8.798 -16.198 1.00 93.94 124 PRO A O 1
ATOM 1006 N N . GLY A 1 125 ? 7.910 -9.913 -15.458 1.00 93.50 125 GLY A N 1
ATOM 1007 C CA . GLY A 1 125 ? 7.150 -10.989 -14.810 1.00 93.50 125 GLY A CA 1
ATOM 1008 C C . GLY A 1 125 ? 6.363 -10.552 -13.568 1.00 93.50 125 GLY A C 1
ATOM 1009 O O . GLY A 1 125 ? 5.566 -11.330 -13.049 1.00 93.50 125 GLY A O 1
ATOM 1010 N N . PHE A 1 126 ? 6.580 -9.324 -13.092 1.00 95.19 126 PHE A N 1
ATOM 1011 C CA . PHE A 1 126 ? 5.864 -8.721 -11.968 1.00 95.19 126 PHE A CA 1
ATOM 1012 C C . PHE A 1 126 ? 5.035 -7.501 -12.386 1.00 95.19 126 PHE A C 1
ATOM 1014 O O . PHE A 1 126 ? 4.515 -6.788 -11.528 1.00 95.19 126 PHE A O 1
ATOM 1021 N N . LEU A 1 127 ? 4.906 -7.252 -13.689 1.00 94.25 127 LEU A N 1
ATOM 1022 C CA . LEU A 1 127 ? 4.059 -6.197 -14.225 1.00 94.25 127 LEU A CA 1
ATOM 1023 C C . LEU A 1 127 ? 2.771 -6.790 -14.787 1.00 94.25 127 LEU A C 1
ATOM 1025 O O . LEU A 1 127 ? 2.765 -7.859 -15.389 1.00 94.25 127 LEU A O 1
ATOM 1029 N N . GLU A 1 128 ? 1.684 -6.048 -14.644 1.00 94.31 128 GLU A N 1
ATOM 1030 C CA . GLU A 1 128 ? 0.381 -6.377 -15.209 1.00 94.31 128 GLU A CA 1
ATOM 1031 C C . GLU A 1 128 ? -0.213 -5.148 -15.911 1.00 94.31 128 GLU A C 1
ATOM 1033 O O . GLU A 1 128 ? 0.309 -4.035 -15.817 1.00 94.31 128 GLU A O 1
ATOM 1038 N N . GLY A 1 129 ? -1.315 -5.342 -16.638 1.00 90.81 129 GLY A N 1
ATOM 1039 C CA . GLY A 1 129 ? -2.131 -4.244 -17.157 1.00 90.81 129 GLY A CA 1
ATOM 1040 C C . GLY A 1 129 ? -1.353 -3.199 -17.967 1.00 90.81 129 GLY A C 1
ATOM 1041 O O . GLY A 1 129 ? -0.709 -3.515 -18.969 1.00 90.81 129 GLY A O 1
ATOM 1042 N N . THR A 1 130 ? -1.463 -1.934 -17.557 1.00 89.00 130 THR A N 1
ATOM 1043 C CA . THR A 1 130 ? -0.831 -0.795 -18.240 1.00 89.00 130 THR A CA 1
ATOM 1044 C C . THR A 1 130 ? 0.681 -0.784 -18.032 1.00 89.00 130 THR A C 1
ATOM 1046 O O . THR A 1 130 ? 1.414 -0.461 -18.963 1.00 89.00 130 THR A O 1
ATOM 1049 N N . ALA A 1 131 ? 1.165 -1.181 -16.853 1.00 91.38 131 ALA A N 1
ATOM 1050 C CA . ALA A 1 131 ? 2.595 -1.226 -16.564 1.00 91.38 131 ALA A CA 1
ATOM 1051 C C . ALA A 1 131 ? 3.337 -2.241 -17.446 1.00 91.38 131 ALA A C 1
ATOM 1053 O O . ALA A 1 131 ? 4.424 -1.940 -17.941 1.00 91.38 131 ALA A O 1
ATOM 1054 N N . LEU A 1 132 ? 2.739 -3.410 -17.700 1.00 93.69 132 LEU A N 1
ATOM 1055 C CA . LEU A 1 132 ? 3.332 -4.401 -18.602 1.00 93.69 132 LEU A CA 1
ATOM 1056 C C . LEU A 1 132 ? 3.410 -3.873 -20.040 1.00 93.69 132 LEU A C 1
ATOM 1058 O O . LEU A 1 132 ? 4.474 -3.919 -20.651 1.00 93.69 132 LEU A O 1
ATOM 1062 N N . LYS A 1 133 ? 2.326 -3.271 -20.545 1.00 91.31 133 LYS A N 1
ATOM 1063 C CA . LYS A 1 133 ? 2.313 -2.639 -21.877 1.00 91.31 133 LYS A CA 1
ATOM 1064 C C . LYS A 1 133 ? 3.372 -1.545 -22.003 1.00 91.31 133 LYS A C 1
ATOM 1066 O O . LYS A 1 133 ? 4.015 -1.416 -23.039 1.00 91.31 133 LYS A O 1
ATOM 1071 N N . THR A 1 134 ? 3.581 -0.766 -20.942 1.00 90.31 134 THR A N 1
ATOM 1072 C CA . THR A 1 134 ? 4.659 0.226 -20.877 1.00 90.31 134 THR A CA 1
ATOM 1073 C C . THR A 1 134 ? 6.034 -0.414 -21.071 1.00 90.31 134 THR A C 1
ATOM 1075 O O . THR A 1 134 ? 6.845 0.142 -21.804 1.00 90.31 134 THR A O 1
ATOM 1078 N N . TYR A 1 135 ? 6.291 -1.582 -20.474 1.00 92.56 135 TYR A N 1
ATOM 1079 C CA . TYR A 1 135 ? 7.545 -2.316 -20.675 1.00 92.56 135 TYR A CA 1
ATOM 1080 C C . TYR A 1 135 ? 7.701 -2.818 -22.116 1.00 92.56 135 TYR A C 1
ATOM 1082 O O . TYR A 1 135 ? 8.767 -2.674 -22.714 1.00 92.56 135 TYR A O 1
ATOM 1090 N N . GLU A 1 136 ? 6.639 -3.406 -22.670 1.00 91.88 136 GLU A N 1
ATOM 1091 C CA . GLU A 1 136 ? 6.614 -3.971 -24.026 1.00 91.88 136 GLU A CA 1
ATOM 1092 C C . GLU A 1 136 ? 6.845 -2.903 -25.102 1.00 91.88 136 GLU A C 1
ATOM 1094 O O . GLU A 1 136 ? 7.520 -3.162 -26.094 1.00 91.88 136 GLU A O 1
ATOM 1099 N N . ASN A 1 137 ? 6.357 -1.682 -24.873 1.00 91.06 137 ASN A N 1
ATOM 1100 C CA . ASN A 1 137 ? 6.522 -0.555 -25.789 1.00 91.06 137 ASN A CA 1
ATOM 1101 C C . ASN A 1 137 ? 7.934 0.061 -25.779 1.00 91.06 137 ASN A C 1
ATOM 1103 O O . ASN A 1 137 ? 8.210 0.942 -26.595 1.00 91.06 137 ASN A O 1
ATOM 1107 N N . ILE A 1 138 ? 8.831 -0.355 -24.875 1.00 90.88 138 ILE A N 1
ATOM 1108 C CA . ILE A 1 138 ? 10.217 0.128 -24.859 1.00 90.88 138 ILE A CA 1
ATOM 1109 C C . ILE A 1 138 ? 10.961 -0.456 -26.071 1.00 90.88 138 ILE A C 1
ATOM 1111 O O . ILE A 1 138 ? 11.115 -1.682 -26.133 1.00 90.88 138 ILE A O 1
ATOM 1115 N N . PRO A 1 139 ? 11.499 0.382 -26.982 1.00 89.00 139 PRO A N 1
ATOM 1116 C CA . PRO A 1 139 ? 12.229 -0.095 -28.152 1.00 89.00 139 PRO A CA 1
ATOM 1117 C C . PRO A 1 139 ? 13.431 -0.962 -27.762 1.00 89.00 139 PRO A C 1
ATOM 1119 O O . PRO A 1 139 ? 14.202 -0.597 -26.869 1.00 89.00 139 PRO A O 1
ATOM 1122 N N . ASP A 1 140 ? 13.635 -2.085 -28.449 1.00 82.44 140 ASP A N 1
ATOM 1123 C CA . ASP A 1 140 ? 14.715 -3.033 -28.124 1.00 82.44 140 ASP A CA 1
ATOM 1124 C C . ASP A 1 140 ? 16.121 -2.464 -28.351 1.00 82.44 140 ASP A C 1
ATOM 1126 O O . ASP A 1 140 ? 17.080 -2.891 -27.715 1.00 82.44 140 ASP A O 1
ATOM 1130 N N . ASN A 1 141 ? 16.245 -1.451 -29.210 1.00 77.12 141 ASN A N 1
ATOM 1131 C CA . ASN A 1 141 ? 17.488 -0.716 -29.448 1.00 77.12 141 ASN A CA 1
ATOM 1132 C C . ASN A 1 141 ? 17.752 0.406 -28.424 1.00 77.12 141 ASN A C 1
ATOM 1134 O O . ASN A 1 141 ? 18.750 1.120 -28.540 1.00 77.12 141 ASN A O 1
ATOM 1138 N N . SER A 1 142 ? 16.870 0.598 -27.440 1.00 83.12 142 SER A N 1
ATOM 1139 C CA . SER A 1 142 ? 17.029 1.643 -26.431 1.00 83.12 142 SER A CA 1
ATOM 1140 C C . SER A 1 142 ? 18.036 1.247 -25.347 1.00 83.12 142 SER A C 1
ATOM 1142 O O . SER A 1 142 ? 18.158 0.090 -24.945 1.00 83.12 142 SER A O 1
ATOM 1144 N N . ASN A 1 143 ? 18.717 2.242 -24.780 1.00 87.94 143 ASN A N 1
ATOM 1145 C CA . ASN A 1 143 ? 19.578 2.065 -23.606 1.00 87.94 143 ASN A CA 1
ATOM 1146 C C . ASN A 1 143 ? 18.786 1.915 -22.286 1.00 87.94 143 ASN A C 1
ATOM 1148 O O . ASN A 1 143 ? 19.377 1.928 -21.206 1.00 87.94 143 ASN A O 1
ATOM 1152 N N . ILE A 1 144 ? 17.456 1.809 -22.352 1.00 87.19 144 ILE A N 1
ATOM 1153 C CA . ILE A 1 144 ? 16.585 1.754 -21.174 1.00 87.19 144 ILE A CA 1
ATOM 1154 C C . ILE A 1 144 ? 16.694 0.380 -20.505 1.00 87.19 144 ILE A C 1
ATOM 1156 O O . ILE A 1 144 ? 16.857 0.302 -19.291 1.00 87.19 144 ILE A O 1
ATOM 1160 N N . LYS A 1 145 ? 16.698 -0.704 -21.295 1.00 87.38 145 LYS A N 1
ATOM 1161 C CA . LYS A 1 145 ? 16.814 -2.091 -20.806 1.00 87.38 145 LYS A CA 1
ATOM 1162 C C . LYS A 1 145 ? 18.265 -2.526 -20.524 1.00 87.38 145 LYS A C 1
ATOM 1164 O O . LYS A 1 145 ? 18.499 -3.697 -20.262 1.00 87.38 145 LYS A O 1
ATOM 1169 N N . THR A 1 146 ? 19.253 -1.627 -20.596 1.00 87.38 146 THR A N 1
ATOM 1170 C CA . THR A 1 146 ? 20.674 -1.993 -20.398 1.00 87.38 146 THR A CA 1
ATOM 1171 C C . THR A 1 146 ? 21.145 -1.849 -18.956 1.00 87.38 146 THR A C 1
ATOM 1173 O O . THR A 1 146 ? 22.123 -2.481 -18.570 1.00 87.38 146 THR A O 1
ATOM 1176 N N . LYS A 1 147 ? 20.471 -1.016 -18.156 1.00 92.56 147 LYS A N 1
ATOM 1177 C CA . LYS A 1 147 ? 20.775 -0.802 -16.739 1.00 92.56 147 LYS A CA 1
ATOM 1178 C C . LYS A 1 147 ? 19.489 -0.694 -15.944 1.00 92.56 147 LYS A C 1
ATOM 1180 O O . LYS A 1 147 ? 18.564 0.001 -16.362 1.00 92.56 147 LYS A O 1
ATOM 1185 N N . TRP A 1 148 ? 19.477 -1.301 -14.760 1.00 93.75 148 TRP A N 1
ATOM 1186 C CA . TRP A 1 148 ? 18.328 -1.255 -13.860 1.00 93.75 148 TRP A CA 1
ATOM 1187 C C . TRP A 1 148 ? 17.909 0.188 -13.544 1.00 93.75 148 TRP A C 1
ATOM 1189 O O . TRP A 1 148 ? 16.736 0.531 -13.650 1.00 93.75 148 TRP A O 1
ATOM 1199 N N . SER A 1 149 ? 18.876 1.065 -13.266 1.00 93.25 149 SER A N 1
ATOM 1200 C CA . SER A 1 149 ? 18.618 2.476 -12.961 1.00 93.25 149 SER A CA 1
ATOM 1201 C C . SER A 1 149 ? 17.934 3.243 -14.099 1.00 93.25 149 SER A C 1
ATOM 1203 O O . SER A 1 149 ? 17.107 4.116 -13.838 1.00 93.25 149 SER A O 1
ATOM 1205 N N . ASN A 1 150 ? 18.240 2.918 -15.360 1.00 92.44 150 ASN A N 1
ATOM 1206 C CA . ASN A 1 150 ? 17.596 3.546 -16.515 1.00 92.44 150 ASN A CA 1
ATOM 1207 C C . ASN A 1 150 ? 16.138 3.096 -16.637 1.00 92.44 150 ASN A C 1
ATOM 1209 O O . ASN A 1 150 ? 15.260 3.926 -16.873 1.00 92.44 150 ASN A O 1
ATOM 1213 N N . LEU A 1 151 ? 15.885 1.799 -16.449 1.00 91.75 151 LEU A N 1
ATOM 1214 C CA . LEU A 1 151 ? 14.546 1.222 -16.482 1.00 91.75 151 LEU A CA 1
ATOM 1215 C C . LEU A 1 151 ? 13.672 1.771 -15.347 1.00 91.75 151 LEU A C 1
ATOM 1217 O O . LEU A 1 151 ? 12.555 2.218 -15.599 1.00 91.75 151 LEU A O 1
ATOM 1221 N N . GLU A 1 152 ? 14.200 1.810 -14.121 1.00 92.31 152 GLU A N 1
ATOM 1222 C CA . GLU A 1 152 ? 13.513 2.383 -12.961 1.00 92.31 152 GLU A CA 1
ATOM 1223 C C . GLU A 1 152 ? 13.155 3.855 -13.203 1.00 92.31 152 GLU A C 1
ATOM 1225 O O . GLU A 1 152 ? 12.007 4.257 -13.012 1.00 92.31 152 GLU A O 1
ATOM 1230 N N . LYS A 1 153 ? 14.109 4.653 -13.700 1.00 90.69 153 LYS A N 1
ATOM 1231 C CA . LYS A 1 153 ? 13.882 6.066 -14.028 1.00 90.69 153 LYS A CA 1
ATOM 1232 C C . LYS A 1 153 ? 12.838 6.249 -15.131 1.00 90.69 153 LYS A C 1
ATOM 1234 O O . LYS A 1 153 ? 12.020 7.160 -15.042 1.00 90.69 153 LYS A O 1
ATOM 1239 N N . HIS A 1 154 ? 12.858 5.407 -16.162 1.00 89.38 154 HIS A N 1
ATOM 1240 C CA . HIS A 1 154 ? 11.875 5.454 -17.244 1.00 89.38 154 HIS A CA 1
ATOM 1241 C C . HIS A 1 154 ? 10.457 5.206 -16.718 1.00 89.38 154 HIS A C 1
ATOM 1243 O O . HIS A 1 154 ? 9.550 5.994 -16.977 1.00 89.38 154 HIS A O 1
ATOM 1249 N N . PHE A 1 155 ? 10.283 4.150 -15.918 1.00 89.88 155 PHE A N 1
ATOM 1250 C CA . PHE A 1 155 ? 9.000 3.843 -15.288 1.00 89.88 155 PHE A CA 1
ATOM 1251 C C . PHE A 1 155 ? 8.547 4.950 -14.343 1.00 89.88 155 PHE A C 1
ATOM 1253 O O . PHE A 1 155 ? 7.379 5.329 -14.374 1.00 89.88 155 PHE A O 1
ATOM 1260 N N . ARG A 1 156 ? 9.474 5.519 -13.568 1.00 87.06 156 ARG A N 1
ATOM 1261 C CA . ARG A 1 156 ? 9.200 6.654 -12.691 1.00 87.06 156 ARG A CA 1
ATOM 1262 C C . ARG A 1 156 ? 8.598 7.825 -13.465 1.00 87.06 156 ARG A C 1
ATOM 1264 O O . ARG A 1 156 ? 7.503 8.249 -13.136 1.00 87.06 156 ARG A O 1
ATOM 1271 N N . ILE A 1 157 ? 9.245 8.269 -14.543 1.00 84.31 157 ILE A N 1
ATOM 1272 C CA . ILE A 1 157 ? 8.768 9.394 -15.369 1.00 84.31 157 ILE A CA 1
ATOM 1273 C C . ILE A 1 157 ? 7.408 9.096 -16.013 1.00 84.31 157 ILE A C 1
ATOM 1275 O O . ILE A 1 157 ? 6.569 9.982 -16.133 1.00 84.31 157 ILE A O 1
ATOM 1279 N N . GLN A 1 158 ? 7.186 7.858 -16.454 1.00 81.69 158 GLN A N 1
ATOM 1280 C CA . GLN A 1 158 ? 5.963 7.502 -17.168 1.00 81.69 158 GLN A CA 1
ATOM 1281 C C . GLN A 1 158 ? 4.757 7.302 -16.240 1.00 81.69 158 GLN A C 1
ATOM 1283 O O . GLN A 1 158 ? 3.622 7.532 -16.655 1.00 81.69 158 GLN A O 1
ATOM 1288 N N . ILE A 1 159 ? 4.995 6.869 -15.000 1.00 78.12 159 ILE A N 1
ATOM 1289 C CA . ILE A 1 159 ? 3.953 6.651 -13.989 1.00 78.12 159 ILE A CA 1
ATOM 1290 C C . ILE A 1 159 ? 3.689 7.925 -13.185 1.00 78.12 159 ILE A C 1
ATOM 1292 O O . ILE A 1 159 ? 2.539 8.207 -12.845 1.00 78.12 159 ILE A O 1
ATOM 1296 N N . GLU A 1 160 ? 4.722 8.721 -12.906 1.00 72.94 160 GLU A N 1
ATOM 1297 C CA . GLU A 1 160 ? 4.598 10.062 -12.335 1.00 72.94 160 GLU A CA 1
ATOM 1298 C C . GLU A 1 160 ? 4.074 11.018 -13.415 1.00 72.94 160 GLU A C 1
ATOM 1300 O O . GLU A 1 160 ? 4.773 11.896 -13.917 1.00 72.94 160 GLU A O 1
ATOM 1305 N N . SER A 1 161 ? 2.809 10.830 -13.805 1.00 67.38 161 SER A N 1
ATOM 1306 C CA . SER A 1 161 ? 2.110 11.804 -14.635 1.00 67.38 161 SER A CA 1
ATOM 1307 C C . SER A 1 161 ? 2.172 13.177 -13.960 1.00 67.38 161 SER A C 1
ATOM 1309 O O . SER A 1 161 ? 2.113 13.282 -12.733 1.00 67.38 161 SER A O 1
ATOM 1311 N N . THR A 1 162 ? 2.236 14.252 -14.742 1.00 63.09 162 THR A N 1
ATOM 1312 C CA . THR A 1 162 ? 2.219 15.624 -14.202 1.00 63.09 162 THR A CA 1
ATOM 1313 C C . THR A 1 162 ? 0.981 15.903 -13.340 1.00 63.09 162 THR A C 1
ATOM 1315 O O . THR A 1 162 ? 1.043 16.720 -12.429 1.00 63.09 162 THR A O 1
ATOM 1318 N N . ALA A 1 163 ? -0.116 15.174 -13.571 1.00 72.19 163 ALA A N 1
ATOM 1319 C CA . ALA A 1 163 ? -1.354 15.245 -12.799 1.00 72.19 163 ALA A CA 1
ATOM 1320 C C . ALA A 1 163 ? -1.377 14.337 -11.551 1.00 72.19 163 ALA A C 1
ATOM 1322 O O . ALA A 1 163 ? -2.362 14.342 -10.815 1.00 72.19 163 ALA A O 1
ATOM 1323 N N . GLN A 1 164 ? -0.333 13.542 -11.284 1.00 78.88 164 GLN A N 1
ATOM 1324 C CA . GLN A 1 164 ? -0.330 12.560 -10.193 1.00 78.88 164 GLN A CA 1
ATOM 1325 C C . GLN A 1 164 ? -0.530 13.222 -8.826 1.00 78.88 164 GLN A C 1
ATOM 1327 O O . GLN A 1 164 ? -1.283 12.710 -7.999 1.00 78.88 164 GLN A O 1
ATOM 1332 N N . ILE A 1 165 ? 0.101 14.376 -8.598 1.00 83.25 165 ILE A N 1
ATOM 1333 C CA . ILE A 1 165 ? -0.058 15.139 -7.354 1.00 83.25 165 ILE A CA 1
ATOM 1334 C C . ILE A 1 165 ? -1.511 15.598 -7.197 1.00 83.25 165 ILE A C 1
ATOM 1336 O O . ILE A 1 165 ? -2.085 15.459 -6.119 1.00 83.25 165 ILE A O 1
ATOM 1340 N N . ASP A 1 166 ? -2.137 16.080 -8.269 1.00 85.88 166 ASP A N 1
ATOM 1341 C CA . ASP A 1 166 ? -3.525 16.546 -8.236 1.00 85.88 166 ASP A CA 1
ATOM 1342 C C . ASP A 1 166 ? -4.516 15.390 -8.049 1.00 85.88 166 ASP A C 1
ATOM 1344 O O . ASP A 1 166 ? -5.503 15.521 -7.323 1.00 85.88 166 ASP A O 1
ATOM 1348 N N . ILE A 1 167 ? -4.221 14.214 -8.611 1.00 86.19 167 ILE A N 1
ATOM 1349 C CA . ILE A 1 167 ? -4.982 12.985 -8.355 1.00 86.19 167 ILE A CA 1
ATOM 1350 C C . ILE A 1 167 ? -4.868 12.587 -6.881 1.00 86.19 167 ILE A C 1
ATOM 1352 O O . ILE A 1 167 ? -5.886 12.282 -6.259 1.00 86.19 167 ILE A O 1
ATOM 1356 N N . LEU A 1 168 ? -3.661 12.609 -6.304 1.00 88.56 168 LEU A N 1
ATOM 1357 C CA . LEU A 1 168 ? -3.446 12.296 -4.888 1.00 88.56 168 LEU A CA 1
ATOM 1358 C C . LEU A 1 168 ? -4.151 13.301 -3.972 1.00 88.56 16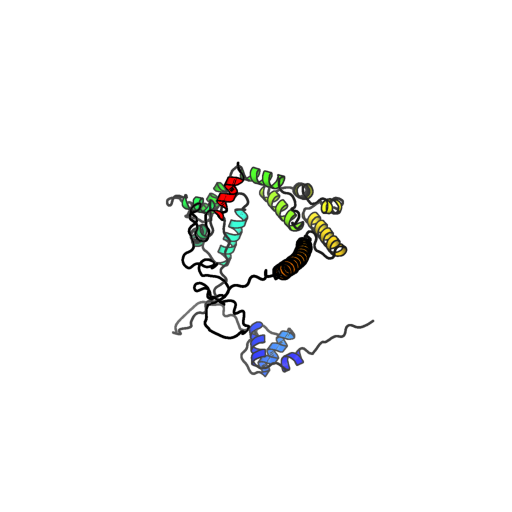8 LEU A C 1
ATOM 1360 O O . LEU A 1 168 ? -4.776 12.888 -2.997 1.00 88.56 168 LEU A O 1
ATOM 1364 N N . ARG A 1 169 ? -4.120 14.596 -4.305 1.00 90.69 169 ARG A N 1
ATOM 1365 C CA . ARG A 1 169 ? -4.893 15.631 -3.601 1.00 90.69 169 ARG A CA 1
ATOM 1366 C C . ARG A 1 169 ? -6.390 15.351 -3.676 1.00 90.69 169 ARG A C 1
ATOM 1368 O O . ARG A 1 169 ? -7.049 15.328 -2.644 1.00 90.69 169 ARG A O 1
ATOM 1375 N N . SER A 1 170 ? -6.915 15.029 -4.859 1.00 90.44 170 SER A N 1
ATOM 1376 C CA . SER A 1 170 ? -8.330 14.669 -5.016 1.00 90.44 170 SER A CA 1
ATOM 1377 C C . SER A 1 170 ? -8.704 13.406 -4.229 1.00 90.44 170 SER A C 1
ATOM 1379 O O . SER A 1 170 ? -9.801 13.324 -3.675 1.00 90.44 170 SER A O 1
ATOM 1381 N N . GLN A 1 171 ? -7.809 12.414 -4.157 1.00 90.06 171 GLN A N 1
ATOM 1382 C CA . GLN A 1 171 ? -8.001 11.223 -3.326 1.00 90.06 171 GLN A CA 1
ATOM 1383 C C . GLN A 1 171 ? -8.033 11.584 -1.841 1.00 90.06 171 GLN A C 1
ATOM 1385 O O . GLN A 1 171 ? -8.939 11.134 -1.145 1.00 90.06 171 GLN A O 1
ATOM 1390 N N . LEU A 1 172 ? -7.092 12.409 -1.373 1.00 93.25 172 LEU A N 1
ATOM 1391 C CA . LEU A 1 172 ? -7.034 12.884 0.008 1.00 93.25 172 LEU A CA 1
ATOM 1392 C C . LEU A 1 172 ? -8.308 13.649 0.389 1.00 93.25 172 LEU A C 1
ATOM 1394 O O . LEU A 1 172 ? -8.894 13.379 1.429 1.00 93.25 172 LEU A O 1
ATOM 1398 N N . GLU A 1 173 ? -8.791 14.538 -0.480 1.00 92.75 173 GLU A N 1
ATOM 1399 C CA . GLU A 1 173 ? -10.010 15.323 -0.250 1.00 92.75 173 GLU A CA 1
ATOM 1400 C C . GLU A 1 173 ? -11.281 14.475 -0.146 1.00 92.75 173 GLU A C 1
ATOM 1402 O O . GLU A 1 173 ? -12.195 14.824 0.603 1.00 92.75 173 GLU A O 1
ATOM 1407 N N . LYS A 1 174 ? -11.357 13.385 -0.918 1.00 91.81 174 LYS A N 1
ATOM 1408 C CA . LYS A 1 174 ? -12.508 12.469 -0.947 1.00 91.81 174 LYS A CA 1
ATOM 1409 C C . LYS A 1 174 ? -12.433 11.387 0.125 1.00 91.81 174 LYS A C 1
ATOM 1411 O O . LYS A 1 174 ? -13.418 10.680 0.342 1.00 91.81 174 LYS A O 1
ATOM 1416 N N . ARG A 1 175 ? -11.271 11.203 0.752 1.00 93.00 175 ARG A N 1
ATOM 1417 C CA . ARG A 1 175 ? -11.037 10.112 1.688 1.00 93.00 175 ARG A CA 1
ATOM 1418 C C . ARG A 1 175 ? -11.697 10.420 3.028 1.00 93.00 175 ARG A C 1
ATOM 1420 O O . ARG A 1 175 ? -11.330 11.369 3.701 1.00 93.00 175 ARG A O 1
ATOM 1427 N N . LYS A 1 176 ? -12.623 9.553 3.434 1.00 94.25 176 LYS A N 1
ATOM 1428 C CA . LYS A 1 176 ? -13.263 9.568 4.757 1.00 94.25 176 LYS A CA 1
ATOM 1429 C C . LYS A 1 176 ? -13.094 8.229 5.439 1.00 94.25 176 LYS A C 1
ATOM 1431 O O . LYS A 1 176 ? -13.026 7.226 4.724 1.00 94.25 176 LYS A O 1
ATOM 1436 N N . GLN A 1 177 ? -13.030 8.198 6.769 1.00 94.56 177 GLN A N 1
ATOM 1437 C CA . GLN A 1 177 ? -12.978 6.932 7.503 1.00 94.56 177 GLN A CA 1
ATOM 1438 C C . GLN A 1 177 ? -14.230 6.095 7.193 1.00 94.56 177 GLN A C 1
ATOM 1440 O O . GLN A 1 177 ? -15.348 6.589 7.336 1.00 94.56 177 GLN A O 1
ATOM 1445 N N . LEU A 1 178 ? -14.051 4.839 6.768 1.00 91.19 178 LEU A N 1
ATOM 1446 C CA . LEU A 1 178 ? -15.179 3.949 6.460 1.00 91.19 178 LEU A CA 1
ATOM 1447 C C . LEU A 1 178 ? -15.876 3.449 7.738 1.00 91.19 178 LEU A C 1
ATOM 1449 O O . LEU A 1 178 ? -15.303 3.445 8.833 1.00 91.19 178 LEU A O 1
ATOM 1453 N N . ASP A 1 179 ? -17.119 2.986 7.599 1.00 86.62 179 ASP A N 1
ATOM 1454 C CA . ASP A 1 179 ? -17.947 2.527 8.721 1.00 86.62 179 ASP A CA 1
ATOM 1455 C C . ASP A 1 179 ? -17.363 1.311 9.454 1.00 86.62 179 ASP A C 1
ATOM 1457 O O . ASP A 1 179 ? -17.480 1.211 10.674 1.00 86.62 179 ASP A O 1
ATOM 1461 N N . ASP A 1 180 ? -16.674 0.428 8.748 1.00 85.00 180 ASP A N 1
ATOM 1462 C CA . ASP A 1 180 ? -16.013 -0.770 9.269 1.00 85.00 180 ASP A CA 1
ATOM 1463 C C . ASP A 1 180 ? -14.491 -0.604 9.421 1.00 85.00 180 ASP A C 1
ATOM 1465 O O . ASP A 1 180 ? -13.793 -1.517 9.867 1.00 85.00 180 ASP A O 1
ATOM 1469 N N . GLU A 1 181 ? -13.956 0.571 9.090 1.00 89.81 181 GLU A N 1
ATOM 1470 C CA . GLU A 1 181 ? -12.522 0.816 9.112 1.00 89.81 181 GLU A CA 1
ATOM 1471 C C . GLU A 1 181 ? -12.009 1.164 10.514 1.00 89.81 181 GLU A C 1
ATOM 1473 O O . GLU A 1 181 ? -12.510 2.057 11.215 1.00 89.81 181 GLU A O 1
ATOM 1478 N N . GLN A 1 182 ? -10.935 0.475 10.896 1.00 90.75 182 GLN A N 1
ATOM 1479 C CA . GLN A 1 182 ? -10.194 0.760 12.116 1.00 90.75 182 GLN A CA 1
ATOM 1480 C C . GLN A 1 182 ? -9.525 2.143 12.036 1.00 90.75 182 GLN A C 1
ATOM 1482 O O . GLN A 1 182 ? -8.878 2.444 11.027 1.00 90.75 182 GLN A O 1
ATOM 1487 N N . PRO A 1 183 ? -9.615 2.971 13.093 1.00 92.44 183 PRO A N 1
ATOM 1488 C CA . PRO A 1 183 ? -9.000 4.298 13.142 1.00 92.44 183 PRO A CA 1
ATOM 1489 C C . PRO A 1 183 ? -7.525 4.305 12.738 1.00 92.44 183 PRO A C 1
ATOM 1491 O O . PRO A 1 183 ? -7.111 5.121 11.918 1.00 92.44 183 PRO A O 1
ATOM 1494 N N . MET A 1 184 ? -6.738 3.355 13.251 1.00 92.06 184 MET A N 1
ATOM 1495 C CA . MET A 1 184 ? -5.311 3.268 12.937 1.00 92.06 184 MET A CA 1
ATOM 1496 C C . MET A 1 184 ? -5.031 3.005 11.455 1.00 92.06 184 MET A C 1
ATOM 1498 O O . MET A 1 184 ? -4.098 3.585 10.903 1.00 92.06 184 MET A O 1
ATOM 1502 N N . VAL A 1 185 ? -5.857 2.191 10.792 1.00 92.38 185 VAL A N 1
ATOM 1503 C CA . VAL A 1 185 ? -5.728 1.924 9.351 1.00 92.38 185 VAL A CA 1
ATOM 1504 C C . VAL A 1 185 ? -5.996 3.200 8.554 1.00 92.38 185 VAL A C 1
ATOM 1506 O O . VAL A 1 185 ? -5.189 3.569 7.699 1.00 92.38 185 VAL A O 1
ATOM 1509 N N . TYR A 1 186 ? -7.071 3.915 8.893 1.00 95.12 186 TYR A N 1
ATOM 1510 C CA . TYR A 1 186 ? -7.411 5.196 8.276 1.00 95.12 186 TYR A CA 1
ATOM 1511 C C . TYR A 1 186 ? -6.268 6.213 8.405 1.00 95.12 186 TYR A C 1
ATOM 1513 O O . TYR A 1 186 ? -5.829 6.782 7.404 1.00 95.12 186 TYR A O 1
ATOM 1521 N N . ILE A 1 187 ? -5.731 6.390 9.618 1.00 94.88 187 ILE A N 1
ATOM 1522 C CA . ILE A 1 187 ? -4.631 7.327 9.892 1.00 94.88 187 ILE A CA 1
ATOM 1523 C C . ILE A 1 187 ? -3.404 6.993 9.048 1.00 94.88 187 ILE A C 1
ATOM 1525 O O . ILE A 1 187 ? -2.839 7.887 8.423 1.00 94.88 187 ILE A O 1
ATOM 1529 N N . THR A 1 188 ? -3.000 5.720 8.997 1.00 93.38 188 THR A N 1
ATOM 1530 C CA . THR A 1 188 ? -1.838 5.291 8.207 1.00 93.38 188 THR A CA 1
ATOM 1531 C C . THR A 1 188 ? -2.028 5.574 6.717 1.00 93.38 188 THR A C 1
ATOM 1533 O O . THR A 1 188 ? -1.081 5.988 6.048 1.00 93.38 188 THR A O 1
ATOM 1536 N N . VAL A 1 189 ? -3.245 5.402 6.191 1.00 92.69 189 VAL A N 1
ATOM 1537 C CA . VAL A 1 189 ? -3.555 5.724 4.790 1.00 92.69 189 VAL A CA 1
ATOM 1538 C C . VAL A 1 189 ? -3.463 7.228 4.533 1.00 92.69 189 VAL A C 1
ATOM 1540 O O . VAL A 1 189 ? -2.812 7.628 3.569 1.00 92.69 189 VAL A O 1
ATOM 1543 N N . ILE A 1 190 ? -4.063 8.064 5.387 1.00 95.25 190 ILE A N 1
ATOM 1544 C CA . ILE A 1 190 ? -4.007 9.529 5.242 1.00 95.25 190 ILE A CA 1
ATOM 1545 C C . ILE A 1 190 ? -2.569 10.036 5.360 1.00 95.25 190 ILE A C 1
ATOM 1547 O O . ILE A 1 190 ? -2.119 10.799 4.512 1.00 95.25 190 ILE A O 1
ATOM 1551 N N . GLU A 1 191 ? -1.821 9.573 6.360 1.00 94.25 191 GLU A N 1
ATOM 1552 C CA . GLU A 1 191 ? -0.415 9.935 6.540 1.00 94.25 191 GLU A CA 1
ATOM 1553 C C . GLU A 1 191 ? 0.419 9.550 5.312 1.00 94.25 191 GLU A C 1
ATOM 1555 O O . GLU A 1 191 ? 1.206 10.359 4.819 1.00 94.25 191 GLU A O 1
ATOM 1560 N N . SER A 1 192 ? 0.207 8.347 4.767 1.00 92.00 192 SER A N 1
ATOM 1561 C CA . SER A 1 192 ? 0.867 7.911 3.536 1.00 92.00 192 SER A CA 1
ATOM 1562 C C . SER A 1 192 ? 0.510 8.804 2.344 1.00 92.00 192 SER A C 1
ATOM 1564 O O . SER A 1 192 ? 1.403 9.190 1.593 1.00 92.00 192 SER A O 1
ATOM 1566 N N . LEU A 1 193 ? -0.764 9.177 2.174 1.00 91.56 193 LEU A N 1
ATOM 1567 C CA . LEU A 1 193 ? -1.202 10.085 1.107 1.00 91.56 193 LEU A CA 1
ATOM 1568 C C . LEU A 1 193 ? -0.566 11.471 1.247 1.00 91.56 193 LEU A C 1
ATOM 1570 O O . LEU A 1 193 ? -0.013 11.983 0.276 1.00 91.56 193 LEU A O 1
ATOM 1574 N N . CYS A 1 194 ? -0.571 12.042 2.451 1.00 93.62 194 CYS A N 1
ATOM 1575 C CA . CYS A 1 194 ? 0.069 13.320 2.745 1.00 93.62 194 CYS A CA 1
ATOM 1576 C C . CYS A 1 194 ? 1.561 13.306 2.386 1.00 93.62 194 CYS A C 1
ATOM 1578 O O . CYS A 1 194 ? 2.023 14.186 1.666 1.00 93.62 194 CYS A O 1
ATOM 1580 N N . ARG A 1 195 ? 2.297 12.268 2.808 1.00 91.38 195 ARG A N 1
ATOM 1581 C CA . ARG A 1 195 ? 3.733 12.118 2.513 1.00 91.38 195 ARG A CA 1
ATOM 1582 C C . ARG A 1 195 ? 4.037 11.900 1.033 1.00 91.38 195 ARG A C 1
ATOM 1584 O O . ARG A 1 195 ? 5.134 12.223 0.593 1.00 91.38 195 ARG A O 1
ATOM 1591 N N . ARG A 1 196 ? 3.090 11.351 0.267 1.00 87.00 196 ARG A N 1
ATOM 1592 C CA . ARG A 1 196 ? 3.211 11.209 -1.193 1.00 87.00 196 ARG A CA 1
ATOM 1593 C C . ARG A 1 196 ? 2.958 12.522 -1.930 1.00 87.00 196 ARG A C 1
ATOM 1595 O O . ARG A 1 196 ? 3.536 12.723 -2.990 1.00 87.00 196 ARG A O 1
ATOM 1602 N N . ILE A 1 197 ? 2.084 13.379 -1.403 1.00 89.44 197 ILE A N 1
ATOM 1603 C CA . ILE A 1 197 ? 1.809 14.707 -1.972 1.00 89.44 197 ILE A CA 1
ATOM 1604 C C . ILE A 1 197 ? 2.976 15.651 -1.684 1.00 89.44 197 ILE A C 1
ATOM 1606 O O . ILE A 1 197 ? 3.448 16.338 -2.584 1.00 89.44 197 ILE A O 1
ATOM 1610 N N . ASP A 1 198 ? 3.435 15.670 -0.435 1.00 89.75 198 ASP A N 1
ATOM 1611 C CA . ASP A 1 198 ? 4.588 16.444 0.003 1.00 89.75 198 ASP A CA 1
ATOM 1612 C C . ASP A 1 198 ? 5.356 15.657 1.084 1.00 89.75 198 ASP A C 1
ATOM 1614 O O . ASP A 1 198 ? 4.884 15.524 2.222 1.00 89.75 198 ASP A O 1
ATOM 1618 N N . PRO A 1 199 ? 6.557 15.136 0.766 1.00 88.81 199 PRO A N 1
ATOM 1619 C CA . PRO A 1 199 ? 7.394 14.432 1.735 1.00 88.81 199 PRO A CA 1
ATOM 1620 C C . PRO A 1 199 ? 7.712 15.266 2.984 1.00 88.81 199 PRO A C 1
ATOM 1622 O O . PRO A 1 199 ? 7.835 14.712 4.082 1.00 88.81 199 PRO A O 1
ATOM 1625 N N . LEU A 1 200 ? 7.792 16.592 2.837 1.00 91.94 200 LEU A N 1
ATOM 1626 C CA . LEU A 1 200 ? 8.123 17.546 3.894 1.00 91.94 200 LEU A CA 1
ATOM 1627 C C . LEU A 1 200 ? 6.885 18.199 4.526 1.00 91.94 200 LEU A C 1
ATOM 1629 O O . LEU A 1 200 ? 7.040 19.128 5.321 1.00 91.94 200 LEU A O 1
ATOM 1633 N N . MET A 1 201 ? 5.680 17.675 4.258 1.00 93.31 201 MET A N 1
ATOM 1634 C CA . MET A 1 201 ? 4.440 18.191 4.839 1.00 93.31 201 MET A CA 1
ATOM 1635 C C . MET A 1 201 ? 4.546 18.273 6.366 1.00 93.31 201 MET A C 1
ATOM 1637 O O . MET A 1 201 ? 4.939 17.308 7.046 1.00 93.31 201 MET A O 1
ATOM 1641 N N . ILE A 1 202 ? 4.186 19.438 6.907 1.00 95.62 202 ILE A N 1
ATOM 1642 C CA . ILE A 1 202 ? 4.260 19.708 8.342 1.00 95.62 202 ILE A CA 1
ATOM 1643 C C . ILE A 1 202 ? 3.254 18.847 9.113 1.00 95.62 202 ILE A C 1
ATOM 1645 O O . ILE A 1 202 ? 2.147 18.568 8.652 1.00 95.62 202 ILE A O 1
ATOM 1649 N N . GLN A 1 203 ? 3.622 18.442 10.329 1.00 95.00 203 GLN A N 1
ATOM 1650 C CA . GLN A 1 203 ? 2.823 17.527 11.158 1.00 95.00 203 GLN A CA 1
ATOM 1651 C C . GLN A 1 203 ? 1.395 18.044 11.390 1.00 95.00 203 GLN A C 1
ATOM 1653 O O . GLN A 1 203 ? 0.438 17.277 11.328 1.00 95.00 203 GLN A O 1
ATOM 1658 N N . GLN A 1 204 ? 1.241 19.353 11.597 1.00 94.44 204 GLN A N 1
ATOM 1659 C CA . GLN A 1 204 ? -0.048 19.997 11.840 1.00 94.44 204 GLN A CA 1
ATOM 1660 C C . GLN A 1 204 ? -0.990 19.887 10.636 1.00 94.44 204 GLN A C 1
ATOM 1662 O O . GLN A 1 204 ? -2.199 19.761 10.814 1.00 94.44 204 GLN A O 1
ATOM 1667 N N . GLU A 1 205 ? -0.461 19.919 9.415 1.00 95.00 205 GLU A N 1
ATOM 1668 C CA . GLU A 1 205 ? -1.264 19.772 8.201 1.00 95.00 205 GLU A CA 1
ATOM 1669 C C . GLU A 1 205 ? -1.736 18.327 8.019 1.00 95.00 205 GLU A C 1
ATOM 1671 O O . GLU A 1 205 ? -2.906 18.091 7.715 1.00 95.00 205 GLU A O 1
ATOM 1676 N N . ILE A 1 206 ? -0.872 17.352 8.307 1.00 95.81 206 ILE A N 1
ATOM 1677 C CA . ILE A 1 206 ? -1.246 15.931 8.298 1.00 95.81 206 ILE A CA 1
ATOM 1678 C C . ILE A 1 206 ? -2.350 15.671 9.330 1.00 95.81 206 ILE A C 1
ATOM 1680 O O . ILE A 1 206 ? -3.366 15.055 9.015 1.00 95.81 206 ILE A O 1
ATOM 1684 N N . ILE A 1 207 ? -2.197 16.203 10.545 1.00 96.00 207 ILE A N 1
ATOM 1685 C CA . ILE A 1 207 ? -3.191 16.082 11.622 1.00 96.00 207 ILE A CA 1
ATOM 1686 C C . ILE A 1 207 ? -4.533 16.694 11.214 1.00 96.00 207 ILE A C 1
ATOM 1688 O O . ILE A 1 207 ? -5.571 16.075 11.439 1.00 96.00 207 ILE A O 1
ATOM 1692 N N . ARG A 1 208 ? -4.534 17.869 10.571 1.00 94.69 208 ARG A N 1
ATOM 1693 C CA . ARG A 1 208 ? -5.766 18.489 10.051 1.00 94.69 208 ARG A CA 1
ATOM 1694 C C . ARG A 1 208 ? -6.464 17.591 9.033 1.00 94.69 208 ARG A C 1
ATOM 1696 O O . ARG A 1 208 ? -7.672 17.406 9.141 1.00 94.69 208 ARG A O 1
ATOM 1703 N N . ASN A 1 209 ? -5.718 17.010 8.092 1.00 95.56 209 ASN A N 1
ATOM 1704 C CA . ASN A 1 209 ? -6.274 16.087 7.099 1.00 95.56 209 ASN A CA 1
ATOM 1705 C C . ASN A 1 209 ? -6.848 14.817 7.744 1.00 95.56 209 ASN A C 1
ATOM 1707 O O . ASN A 1 209 ? -7.924 14.374 7.355 1.00 95.56 209 ASN A O 1
ATOM 1711 N N . ILE A 1 210 ? -6.186 14.268 8.768 1.00 95.75 210 ILE A N 1
ATOM 1712 C CA . ILE A 1 210 ? -6.705 13.121 9.526 1.00 95.75 210 ILE A CA 1
ATOM 1713 C C . ILE A 1 210 ? -8.017 13.497 10.224 1.00 95.75 210 ILE A C 1
ATOM 1715 O O . ILE A 1 210 ? -9.029 12.826 10.029 1.00 95.75 210 ILE A O 1
ATOM 1719 N N . MET A 1 211 ? -8.004 14.571 11.018 1.00 93.88 211 MET A N 1
ATOM 1720 C CA . MET A 1 211 ? -9.114 14.975 11.888 1.00 93.88 211 MET A CA 1
ATOM 1721 C C . MET A 1 211 ? -10.359 15.434 11.123 1.00 93.88 211 MET A C 1
ATOM 1723 O O . MET A 1 211 ? -11.458 15.315 11.653 1.00 93.88 211 MET A O 1
ATOM 1727 N N . LYS A 1 212 ? -10.205 15.955 9.900 1.00 92.44 212 LYS A N 1
ATOM 1728 C CA . LYS A 1 212 ? -11.303 16.488 9.080 1.00 92.44 212 LYS A CA 1
ATOM 1729 C C . LYS A 1 212 ? -12.407 15.459 8.810 1.00 92.44 212 LYS A C 1
ATOM 1731 O O . LYS A 1 212 ? -13.581 15.790 8.933 1.00 92.44 212 LYS A O 1
ATOM 1736 N N . ASP A 1 213 ? -12.024 14.238 8.444 1.00 93.38 213 ASP A N 1
ATOM 1737 C CA . ASP A 1 213 ? -12.947 13.180 8.013 1.00 93.38 213 ASP A CA 1
ATOM 1738 C C . ASP A 1 213 ? -12.833 11.903 8.881 1.00 93.38 213 ASP A C 1
ATOM 1740 O O . ASP A 1 213 ? -13.212 10.800 8.469 1.00 93.38 213 ASP A O 1
ATOM 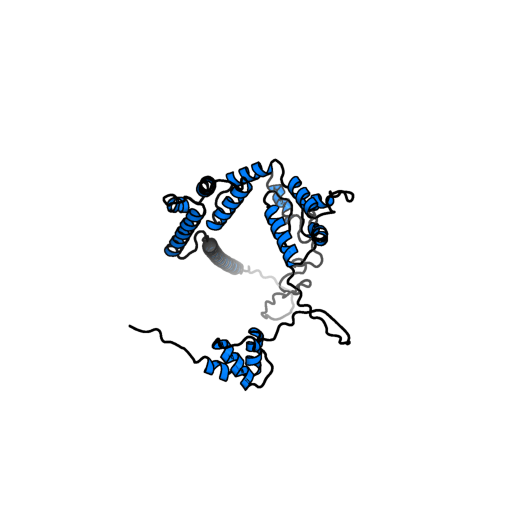1744 N N . LEU A 1 214 ? -12.316 12.061 10.106 1.00 94.12 214 LEU A N 1
ATOM 1745 C CA . LEU A 1 214 ? -12.349 11.046 11.160 1.00 94.12 214 LEU A CA 1
ATOM 1746 C C . LEU A 1 214 ? -13.779 10.917 11.719 1.00 94.12 214 LEU A C 1
ATOM 1748 O O . LEU A 1 214 ? -14.556 11.873 11.712 1.00 94.12 214 LEU A O 1
ATOM 1752 N N . LYS A 1 215 ? -14.158 9.743 12.233 1.00 93.56 215 LYS A N 1
ATOM 1753 C CA . LYS A 1 215 ? -15.489 9.559 12.833 1.00 93.56 215 LYS A CA 1
ATOM 1754 C C . LYS A 1 215 ? -15.730 10.511 14.005 1.00 93.56 215 LYS A C 1
ATOM 1756 O O . LYS A 1 215 ? -14.868 10.694 14.867 1.00 93.56 215 LYS A O 1
ATOM 1761 N N . SER A 1 216 ? -16.947 11.056 14.075 1.00 90.44 216 SER A N 1
ATOM 1762 C CA . SER A 1 216 ? -17.336 12.070 15.064 1.00 90.44 216 SER A CA 1
ATOM 1763 C C . SER A 1 216 ? -17.123 11.628 16.507 1.00 90.44 216 SER A C 1
ATOM 1765 O O . SER A 1 216 ? -16.751 12.446 17.342 1.00 90.44 216 SER A O 1
ATOM 1767 N N . ASP A 1 217 ? -17.342 10.349 16.807 1.00 89.50 217 ASP A N 1
ATOM 1768 C CA . ASP A 1 217 ? -17.209 9.827 18.170 1.00 89.50 217 ASP A CA 1
ATOM 1769 C C . ASP A 1 217 ? -15.749 9.834 18.629 1.00 89.50 217 ASP A C 1
ATOM 1771 O O . ASP A 1 217 ? -15.457 10.219 19.759 1.00 89.50 217 ASP A O 1
ATOM 1775 N N . ILE A 1 218 ? -14.825 9.538 17.711 1.00 91.94 218 ILE A N 1
ATOM 1776 C CA . ILE A 1 218 ? -13.387 9.640 17.964 1.00 91.94 218 ILE A CA 1
ATOM 1777 C C . ILE A 1 218 ? -13.003 11.109 18.117 1.00 91.94 218 ILE A C 1
ATOM 1779 O O . ILE A 1 218 ? -12.346 11.462 19.091 1.00 91.94 218 ILE A O 1
ATOM 1783 N N . ILE A 1 219 ? -13.446 11.979 17.195 1.00 92.94 219 ILE A N 1
ATOM 1784 C CA . ILE A 1 219 ? -13.148 13.422 17.229 1.00 92.94 219 ILE A CA 1
ATOM 1785 C C . ILE A 1 219 ? -13.587 14.042 18.558 1.00 92.94 219 ILE A C 1
ATOM 1787 O O . ILE A 1 219 ? -12.843 14.834 19.128 1.00 92.94 219 ILE A O 1
ATOM 1791 N N . ARG A 1 220 ? -14.763 13.678 19.081 1.00 91.12 220 ARG A N 1
ATOM 1792 C CA . ARG A 1 220 ? -15.255 14.178 20.376 1.00 91.12 220 ARG A CA 1
ATOM 1793 C C . ARG A 1 220 ? -14.332 13.816 21.535 1.00 91.12 220 ARG A C 1
ATOM 1795 O O . ARG A 1 220 ? -14.225 14.598 22.473 1.00 91.12 220 ARG A O 1
ATOM 1802 N N . TYR A 1 221 ? -13.677 12.660 21.468 1.00 90.31 221 TYR A N 1
ATOM 1803 C CA . TYR A 1 221 ? -12.732 12.221 22.487 1.00 90.31 221 TYR A CA 1
ATOM 1804 C C . TYR A 1 221 ? -11.349 12.857 22.290 1.00 90.31 221 TYR A C 1
ATOM 1806 O O . TYR A 1 221 ? -10.831 13.518 23.187 1.00 90.31 221 TYR A O 1
ATOM 1814 N N . VAL A 1 222 ? -10.750 12.701 21.105 1.00 93.25 222 VAL A N 1
ATOM 1815 C CA . VAL A 1 222 ? -9.360 13.124 20.863 1.00 93.25 222 VAL A CA 1
ATOM 1816 C C . VAL A 1 222 ? -9.219 14.608 20.550 1.00 93.25 222 VAL A C 1
ATOM 1818 O O . VAL A 1 222 ? -8.126 15.147 20.687 1.00 93.25 222 VAL A O 1
ATOM 1821 N N . GLY A 1 223 ? -10.293 15.292 20.151 1.00 88.81 223 GLY A N 1
ATOM 1822 C CA . GLY A 1 223 ? -10.264 16.691 19.716 1.00 88.81 223 GLY A CA 1
ATOM 1823 C C . GLY A 1 223 ? -9.852 17.683 20.803 1.00 88.81 223 GLY A C 1
ATOM 1824 O O . GLY A 1 223 ? -9.333 18.746 20.478 1.00 88.81 223 GLY A O 1
ATOM 1825 N N . PHE A 1 224 ? -10.025 17.321 22.076 1.00 87.38 224 PHE A N 1
ATOM 1826 C CA . PHE A 1 224 ? -9.604 18.126 23.228 1.00 87.38 224 PHE A CA 1
ATOM 1827 C C . PHE A 1 224 ? -8.239 17.711 23.800 1.00 87.38 224 PHE A C 1
ATOM 1829 O O . PHE A 1 224 ? -7.803 18.268 24.804 1.00 87.38 224 PHE A O 1
ATOM 1836 N N . MET A 1 225 ? -7.578 16.720 23.199 1.00 91.25 225 MET A N 1
ATOM 1837 C CA . MET A 1 225 ? -6.281 16.217 23.651 1.00 91.25 225 MET A CA 1
ATOM 1838 C C . MET A 1 225 ? -5.122 16.892 22.908 1.00 91.25 225 MET A C 1
ATOM 1840 O O . MET A 1 225 ? -5.287 17.434 21.813 1.00 91.25 225 MET A O 1
ATOM 1844 N N . ASP A 1 226 ? -3.918 16.793 23.472 1.00 89.94 226 ASP A N 1
ATOM 1845 C CA . ASP A 1 226 ? -2.701 17.303 22.841 1.00 89.94 226 ASP A CA 1
ATOM 1846 C C . ASP A 1 226 ? -2.295 16.456 21.627 1.00 89.94 226 ASP A C 1
ATOM 1848 O O . ASP A 1 226 ? -1.668 15.401 21.752 1.00 89.94 226 ASP A O 1
ATOM 1852 N N . ASN A 1 227 ? -2.606 16.958 20.432 1.00 92.12 227 ASN A N 1
ATOM 1853 C CA . ASN A 1 227 ? -2.297 16.327 19.147 1.00 92.12 227 ASN A CA 1
ATOM 1854 C C . ASN A 1 227 ? -1.270 17.156 18.360 1.00 92.12 227 ASN A C 1
ATOM 1856 O O . ASN A 1 227 ? -1.488 17.508 17.205 1.00 92.12 227 ASN A O 1
ATOM 1860 N N . ASN A 1 228 ? -0.150 17.508 19.000 1.00 90.88 228 ASN A N 1
ATOM 1861 C CA . ASN A 1 228 ? 0.904 18.334 18.388 1.00 90.88 228 ASN A CA 1
ATOM 1862 C C . ASN A 1 228 ? 1.710 17.590 17.308 1.00 90.88 228 ASN A C 1
ATOM 1864 O O . ASN A 1 228 ? 2.341 18.213 16.454 1.00 90.88 228 ASN A O 1
ATOM 1868 N N . THR A 1 229 ? 1.697 16.258 17.345 1.00 94.50 229 THR A N 1
ATOM 1869 C CA . THR A 1 229 ? 2.378 15.378 16.391 1.00 94.50 229 THR A CA 1
ATOM 1870 C C . THR A 1 229 ? 1.426 14.268 15.949 1.00 94.50 229 THR A C 1
ATOM 1872 O O . THR A 1 229 ? 0.510 13.897 16.689 1.00 94.50 229 THR A O 1
ATOM 1875 N N . VAL A 1 230 ? 1.649 13.710 14.753 1.00 94.06 230 VAL A N 1
ATOM 1876 C CA . VAL A 1 230 ? 0.877 12.547 14.275 1.00 94.06 230 VAL A CA 1
ATOM 1877 C C . VAL A 1 230 ? 1.013 11.365 15.242 1.00 94.06 230 VAL A C 1
ATOM 1879 O O . VAL A 1 230 ? 0.054 10.629 15.455 1.00 94.06 230 VAL A O 1
ATOM 1882 N N . GLU A 1 231 ? 2.171 11.217 15.886 1.00 95.19 231 GLU A N 1
ATOM 1883 C CA . GLU A 1 231 ? 2.408 10.174 16.886 1.00 95.19 231 GLU A CA 1
ATOM 1884 C C . GLU A 1 231 ? 1.559 10.370 18.150 1.00 95.19 231 GLU A C 1
ATOM 1886 O O . GLU A 1 231 ? 0.902 9.434 18.602 1.00 95.19 231 GLU A O 1
ATOM 1891 N N . ASN A 1 232 ? 1.476 11.596 18.676 1.00 95.19 232 ASN A N 1
ATOM 1892 C CA . ASN A 1 232 ? 0.615 11.887 19.823 1.00 95.19 232 ASN A CA 1
ATOM 1893 C C . ASN A 1 232 ? -0.859 11.613 19.493 1.00 95.19 232 ASN A C 1
ATOM 1895 O O . ASN A 1 232 ? -1.576 11.033 20.308 1.00 95.19 232 ASN A O 1
ATOM 1899 N N . LEU A 1 233 ? -1.299 11.971 18.279 1.00 95.44 233 LEU A N 1
ATOM 1900 C CA . LEU A 1 233 ? -2.652 11.674 17.811 1.00 95.44 233 LEU A CA 1
ATOM 1901 C C . LEU A 1 233 ? -2.916 10.162 17.760 1.00 95.44 233 LEU A C 1
ATOM 1903 O O . LEU A 1 233 ? -3.939 9.709 18.273 1.00 95.44 233 LEU A O 1
ATOM 1907 N N . LYS A 1 234 ? -1.989 9.370 17.202 1.00 95.50 234 LYS A N 1
ATOM 1908 C CA . LYS A 1 234 ? -2.088 7.899 17.181 1.00 95.50 234 LYS A CA 1
ATOM 1909 C C . LYS A 1 234 ? -2.213 7.326 18.590 1.00 95.50 234 LYS A C 1
ATOM 1911 O O . LYS A 1 234 ? -3.102 6.518 18.841 1.00 95.50 234 LYS A O 1
ATOM 1916 N N . GLN A 1 235 ? -1.387 7.786 19.528 1.00 95.12 235 GLN A N 1
ATOM 1917 C CA . GLN A 1 235 ? -1.446 7.338 20.922 1.00 95.12 235 GLN A CA 1
ATOM 1918 C C . GLN A 1 235 ? -2.774 7.701 21.597 1.00 95.12 235 GLN A C 1
ATOM 1920 O O . GLN A 1 235 ? -3.333 6.899 22.344 1.00 95.12 235 GLN A O 1
ATOM 1925 N N . ASN A 1 236 ? -3.307 8.895 21.341 1.00 94.94 236 ASN A N 1
ATOM 1926 C CA . ASN A 1 236 ? -4.597 9.318 21.886 1.00 94.94 236 ASN A CA 1
ATOM 1927 C C . ASN A 1 236 ? -5.764 8.508 21.302 1.00 94.94 236 ASN A C 1
ATOM 1929 O O . ASN A 1 236 ? -6.676 8.131 22.038 1.00 94.94 236 ASN A O 1
ATOM 1933 N N . ILE A 1 237 ? -5.700 8.155 20.019 1.00 93.50 237 ILE A N 1
ATOM 1934 C CA . ILE A 1 237 ? -6.681 7.274 19.375 1.00 93.50 237 ILE A CA 1
ATOM 1935 C C . ILE A 1 237 ? -6.586 5.841 19.916 1.00 93.50 237 ILE A C 1
ATOM 1937 O O . ILE A 1 237 ? -7.612 5.237 20.206 1.00 93.50 237 ILE A O 1
ATOM 1941 N N . GLN A 1 238 ? -5.387 5.320 20.176 1.00 93.38 238 GLN A N 1
ATOM 1942 C CA . GLN A 1 238 ? -5.230 4.014 20.829 1.00 93.38 238 GLN A CA 1
ATOM 1943 C C . GLN A 1 238 ? -5.806 3.996 22.253 1.00 93.38 238 GLN A C 1
ATOM 1945 O O . GLN A 1 238 ? -6.391 2.999 22.682 1.00 93.38 238 GLN A O 1
ATOM 1950 N N . LYS A 1 239 ? -5.674 5.098 23.007 1.00 92.56 239 LYS A N 1
ATOM 1951 C CA . LYS A 1 239 ? -6.331 5.237 24.321 1.00 92.56 239 LYS A CA 1
ATOM 1952 C C . LYS A 1 239 ? -7.851 5.189 24.182 1.00 92.56 239 LYS A C 1
ATOM 1954 O O . LYS A 1 239 ? -8.494 4.501 24.971 1.00 92.56 239 LYS A O 1
ATOM 1959 N N . PHE A 1 240 ? -8.402 5.870 23.178 1.00 91.75 240 PHE A N 1
ATOM 1960 C CA . PHE A 1 240 ? -9.824 5.797 22.849 1.00 91.75 240 PHE A CA 1
ATOM 1961 C C . PHE A 1 240 ? -10.255 4.357 22.533 1.00 91.75 240 PHE A C 1
ATOM 1963 O O . PHE A 1 240 ? -11.161 3.847 23.184 1.00 91.75 240 PHE A O 1
ATOM 1970 N N . GLU A 1 241 ? -9.557 3.662 21.629 1.00 91.00 241 GLU A N 1
ATOM 1971 C CA . GLU A 1 241 ? -9.854 2.264 21.276 1.00 91.00 241 GLU A CA 1
ATOM 1972 C C . GLU A 1 241 ? -9.826 1.346 22.507 1.00 91.00 241 GLU A C 1
ATOM 1974 O O . GLU A 1 241 ? -10.685 0.477 22.667 1.00 91.00 241 GLU A O 1
ATOM 1979 N N . LYS A 1 242 ? -8.873 1.567 23.421 1.00 90.38 242 LYS A N 1
ATOM 1980 C CA . LYS A 1 242 ? -8.785 0.828 24.685 1.00 90.38 242 LYS A CA 1
ATOM 1981 C C . LYS A 1 242 ? -9.984 1.094 25.598 1.00 90.38 242 LYS A C 1
ATOM 1983 O O . LYS A 1 242 ? -10.480 0.160 26.222 1.00 90.38 242 LYS A O 1
ATOM 1988 N N . ILE A 1 243 ? -10.435 2.342 25.712 1.00 89.31 243 ILE A N 1
ATOM 1989 C CA . ILE A 1 243 ? -11.601 2.707 26.533 1.00 89.31 243 ILE A CA 1
ATOM 1990 C C . ILE A 1 243 ? -12.875 2.105 25.950 1.00 89.31 243 ILE A C 1
ATOM 1992 O O . ILE A 1 243 ? -13.639 1.491 26.690 1.00 89.31 243 ILE A O 1
ATOM 1996 N N . GLU A 1 244 ? -13.061 2.198 24.635 1.00 88.44 244 GLU A N 1
ATOM 1997 C CA . GLU A 1 244 ? -14.188 1.581 23.932 1.00 88.44 244 GLU A CA 1
ATOM 1998 C C . GLU A 1 244 ? -14.216 0.064 24.129 1.00 88.44 244 GLU A C 1
ATOM 2000 O O . GLU A 1 244 ? -15.273 -0.511 24.392 1.00 88.44 244 GLU A O 1
ATOM 2005 N N . PHE A 1 245 ? -13.052 -0.588 24.092 1.00 87.94 245 PHE A N 1
ATOM 2006 C CA . PHE A 1 245 ? -12.943 -2.010 24.401 1.00 87.94 245 PHE A CA 1
ATOM 2007 C C . PHE A 1 245 ? -13.321 -2.321 25.855 1.00 87.94 245 PHE A C 1
ATOM 2009 O O . PHE A 1 245 ? -14.068 -3.264 26.103 1.00 87.94 245 PHE A O 1
ATOM 2016 N N . MET A 1 246 ? -12.856 -1.522 26.821 1.00 89.12 246 MET A N 1
ATOM 2017 C CA . MET A 1 246 ? -13.207 -1.706 28.236 1.00 89.12 246 MET A CA 1
ATOM 2018 C C . MET A 1 246 ? -14.698 -1.455 28.516 1.00 89.12 246 MET A C 1
ATOM 2020 O O . MET A 1 246 ? -15.260 -2.112 29.387 1.00 89.12 246 MET A O 1
ATOM 2024 N N . ALA A 1 247 ? -15.338 -0.534 27.791 1.00 86.88 247 ALA A N 1
ATOM 2025 C CA . ALA A 1 247 ? -16.748 -0.192 27.966 1.00 86.88 247 ALA A CA 1
ATOM 2026 C C . ALA A 1 247 ? -17.702 -1.168 27.255 1.00 86.88 247 ALA A C 1
ATOM 2028 O O . ALA A 1 247 ? -18.730 -1.542 27.814 1.00 86.88 247 ALA A O 1
ATOM 2029 N N . SER A 1 248 ? -17.373 -1.577 26.026 1.00 84.56 248 SER A N 1
ATOM 2030 C CA . SER A 1 248 ? -18.244 -2.407 25.179 1.00 84.56 248 SER A CA 1
ATOM 2031 C C . SER A 1 248 ? -17.900 -3.901 25.194 1.00 84.56 248 SER A C 1
ATOM 2033 O O . SER A 1 248 ? -18.708 -4.718 24.757 1.00 84.56 248 SER A O 1
ATOM 2035 N N . GLY A 1 249 ? -16.700 -4.276 25.653 1.00 79.44 249 GLY A N 1
ATOM 2036 C CA . GLY A 1 249 ? -16.175 -5.642 25.553 1.00 79.44 249 GLY A CA 1
ATOM 2037 C C . GLY A 1 249 ? -15.805 -6.073 24.127 1.00 79.44 249 GLY A C 1
ATOM 2038 O O . GLY A 1 249 ? -15.527 -7.249 23.897 1.00 79.44 249 GLY A O 1
ATOM 2039 N N . SER A 1 250 ? -15.809 -5.150 23.160 1.00 75.19 250 SER A N 1
ATOM 2040 C CA . SER A 1 250 ? -15.543 -5.412 21.741 1.00 75.19 250 SER A CA 1
ATOM 2041 C C . SER A 1 250 ? -14.584 -4.379 21.154 1.00 75.19 250 SER A C 1
ATOM 2043 O O . SER A 1 250 ? -14.487 -3.262 21.657 1.00 75.19 250 SER A O 1
ATOM 2045 N N . LEU A 1 251 ? -13.835 -4.742 20.108 1.00 75.31 251 LEU A N 1
ATOM 2046 C CA . LEU A 1 251 ? -12.969 -3.766 19.442 1.00 75.31 251 LEU A CA 1
ATOM 2047 C C . LEU A 1 251 ? -13.826 -2.715 18.728 1.00 75.31 251 LEU A C 1
ATOM 2049 O O . LEU A 1 251 ? -14.814 -3.044 18.069 1.00 75.31 251 LEU A O 1
ATOM 2053 N N . TYR A 1 252 ? -13.415 -1.453 18.825 1.00 69.19 252 TYR A N 1
ATOM 2054 C CA . TYR A 1 252 ? -14.071 -0.339 18.147 1.00 69.19 252 TYR A CA 1
ATOM 2055 C C . TYR A 1 252 ? -14.203 -0.625 16.638 1.00 69.19 252 TYR A C 1
ATOM 2057 O O . TYR A 1 252 ? -13.262 -1.101 16.013 1.00 69.19 252 TYR A O 1
ATOM 2065 N N . ASN A 1 253 ? -15.377 -0.395 16.042 1.00 64.44 253 ASN A N 1
ATOM 2066 C CA . ASN A 1 253 ? -15.712 -0.743 14.647 1.00 64.44 253 ASN A CA 1
ATOM 2067 C C . ASN A 1 253 ? -15.574 -2.228 14.239 1.00 64.44 253 ASN A C 1
ATOM 2069 O O . ASN A 1 253 ? -15.697 -2.529 13.050 1.00 64.44 253 ASN A O 1
ATOM 2073 N N . GLN A 1 254 ? -15.421 -3.191 15.161 1.00 56.41 254 GLN A N 1
ATOM 2074 C CA . GLN A 1 254 ? -15.883 -4.551 14.861 1.00 56.41 254 GLN A CA 1
ATOM 2075 C C . GLN A 1 254 ? -17.400 -4.486 14.779 1.00 56.41 254 GLN A C 1
ATOM 2077 O O . GLN A 1 254 ? -18.105 -4.560 15.782 1.00 56.41 254 GLN A O 1
ATOM 2082 N N . SER A 1 255 ? -17.904 -4.236 13.573 1.00 45.75 255 SER A N 1
ATOM 2083 C CA . SER A 1 255 ? -19.330 -4.053 13.382 1.00 45.75 255 SER A CA 1
ATOM 2084 C C . SER A 1 255 ? -20.111 -5.239 13.974 1.00 45.75 255 SER A C 1
ATOM 2086 O O . SER A 1 255 ? -19.675 -6.396 13.897 1.00 45.75 255 SER A O 1
ATOM 2088 N N . PRO A 1 256 ? -21.331 -4.997 14.467 1.00 47.28 256 PRO A N 1
ATOM 2089 C CA . PRO A 1 256 ? -22.282 -6.051 14.757 1.00 47.28 256 PRO A CA 1
ATOM 2090 C C . PRO A 1 256 ? -22.777 -6.735 13.470 1.00 47.28 256 PRO A C 1
ATOM 2092 O O . PRO A 1 256 ? -23.877 -7.259 13.498 1.00 47.28 256 PRO A O 1
ATOM 2095 N N . LEU A 1 257 ? -22.049 -6.763 12.341 1.00 44.78 257 LEU A N 1
ATOM 2096 C CA . LEU A 1 257 ? -22.472 -7.515 11.149 1.00 44.78 257 LEU A CA 1
ATOM 2097 C C . LEU A 1 257 ? -22.648 -9.002 11.468 1.00 44.78 257 LEU A C 1
ATOM 2099 O O . LEU A 1 257 ? -23.650 -9.565 11.054 1.00 44.78 257 LEU A O 1
ATOM 2103 N N . LYS A 1 258 ? -21.822 -9.599 12.340 1.00 46.88 258 LYS A N 1
ATOM 2104 C CA . LYS A 1 258 ? -22.097 -10.957 12.854 1.00 46.88 258 LYS A CA 1
ATOM 2105 C C . LYS A 1 258 ? -23.400 -11.047 13.664 1.00 46.88 258 LYS A C 1
ATOM 2107 O O . LYS A 1 258 ? -24.124 -12.029 13.549 1.00 46.88 258 LYS A O 1
ATOM 2112 N N . ASN A 1 259 ? -23.746 -10.015 14.434 1.00 46.50 259 ASN A N 1
ATOM 2113 C CA . ASN A 1 259 ? -24.966 -9.998 15.256 1.00 46.50 259 ASN A CA 1
ATOM 2114 C C . ASN A 1 259 ? -26.222 -9.603 14.452 1.00 46.50 259 ASN A C 1
ATOM 2116 O O . ASN A 1 259 ? -27.318 -10.072 14.749 1.00 46.50 259 ASN A O 1
ATOM 2120 N N . LYS A 1 260 ? -26.080 -8.780 13.408 1.00 48.09 260 LYS A N 1
ATOM 2121 C CA . LYS A 1 260 ? -27.127 -8.416 12.445 1.00 48.09 260 LYS A CA 1
ATOM 2122 C C . LYS A 1 260 ? -27.390 -9.553 11.468 1.00 48.09 260 LYS A C 1
ATOM 2124 O O . LYS A 1 260 ? -28.545 -9.817 11.182 1.00 48.09 260 LYS A O 1
ATOM 2129 N N . GLU A 1 261 ? -26.366 -10.280 11.026 1.00 52.22 261 GLU A N 1
ATOM 2130 C CA . GLU A 1 261 ? -26.547 -11.528 10.281 1.00 52.22 261 GLU A CA 1
ATOM 2131 C C . GLU A 1 261 ? -27.207 -12.589 11.159 1.00 52.22 261 GLU A C 1
ATOM 2133 O O . GLU A 1 261 ? -28.152 -13.220 10.704 1.00 52.22 261 GLU A O 1
ATOM 2138 N N . SER A 1 262 ? -26.811 -12.733 12.430 1.00 56.56 262 SER A N 1
ATOM 2139 C CA . SER A 1 262 ? -27.479 -13.656 13.359 1.00 56.56 262 SER A CA 1
ATOM 2140 C C . SER A 1 262 ? -28.950 -13.292 13.583 1.00 56.56 262 SER A C 1
ATOM 2142 O O . SER A 1 262 ? -29.814 -14.153 13.462 1.00 56.56 262 SER A O 1
ATOM 2144 N N . THR A 1 263 ? -29.268 -12.016 13.827 1.00 55.03 263 THR A N 1
ATOM 2145 C CA . THR A 1 263 ? -30.662 -11.567 14.025 1.00 55.03 263 THR A CA 1
ATOM 2146 C C . THR A 1 263 ? -31.482 -11.606 12.734 1.00 55.03 263 THR A C 1
ATOM 2148 O O . THR A 1 263 ? -32.650 -11.984 12.764 1.00 55.03 263 THR A O 1
ATOM 2151 N N . MET A 1 264 ? -30.889 -11.293 11.579 1.00 65.94 264 MET A N 1
ATOM 2152 C CA . MET A 1 264 ? -31.525 -11.450 10.266 1.00 65.94 264 MET A CA 1
ATOM 2153 C C . MET A 1 264 ? -31.797 -12.929 9.966 1.00 65.94 264 MET A C 1
ATOM 2155 O O . MET A 1 264 ? -32.891 -13.268 9.527 1.00 65.94 264 MET A O 1
ATOM 2159 N N . THR A 1 265 ? -30.845 -13.819 10.255 1.00 69.31 265 THR A N 1
ATOM 2160 C CA . THR A 1 265 ? -30.979 -15.270 10.047 1.00 69.31 265 THR A CA 1
ATOM 2161 C C . THR A 1 265 ? -32.011 -15.869 11.001 1.00 69.31 265 THR A C 1
ATOM 2163 O O . THR A 1 265 ? -32.843 -16.663 10.577 1.00 69.31 265 THR A O 1
ATOM 2166 N N . GLU A 1 266 ? -32.049 -15.440 12.265 1.00 73.06 266 GLU A N 1
ATOM 2167 C CA . GLU A 1 266 ? -33.097 -15.826 13.219 1.00 73.06 266 GLU A CA 1
ATOM 2168 C C . GLU A 1 266 ? -34.482 -15.340 12.793 1.00 73.06 266 GLU A C 1
ATOM 2170 O O . GLU A 1 266 ? -35.454 -16.090 12.890 1.00 73.06 266 GLU A O 1
ATOM 2175 N N . ASN A 1 267 ? -34.589 -14.114 12.281 1.00 80.75 267 ASN A N 1
ATOM 2176 C CA . ASN A 1 267 ? -35.851 -13.584 11.772 1.00 80.75 267 ASN A CA 1
ATOM 2177 C C . ASN A 1 267 ? -36.301 -14.322 10.503 1.00 80.75 267 ASN A C 1
ATOM 2179 O O . ASN A 1 267 ? -37.476 -14.660 10.387 1.00 80.75 267 ASN A O 1
ATOM 2183 N N . ILE A 1 268 ? -35.381 -14.652 9.592 1.00 82.81 268 ILE A N 1
ATOM 2184 C CA . ILE A 1 268 ? -35.661 -15.480 8.408 1.00 82.81 268 ILE A CA 1
ATOM 2185 C C . ILE A 1 268 ? -36.106 -16.885 8.827 1.00 82.81 268 ILE A C 1
ATOM 2187 O O . ILE A 1 268 ? -37.087 -17.398 8.289 1.00 82.81 268 ILE A O 1
ATOM 2191 N N . ASN A 1 269 ? -35.453 -17.490 9.820 1.00 82.69 269 ASN A N 1
ATOM 2192 C CA . ASN A 1 269 ? -35.820 -18.810 10.331 1.00 82.69 269 ASN A CA 1
ATOM 2193 C C . ASN A 1 269 ? -37.202 -18.796 11.001 1.00 82.69 269 ASN A C 1
ATOM 2195 O O . ASN A 1 269 ? -37.993 -19.705 10.761 1.00 82.69 269 ASN A O 1
ATOM 2199 N N . LYS A 1 270 ? -37.540 -17.741 11.758 1.00 86.06 270 LYS A N 1
ATOM 2200 C CA . LYS A 1 270 ? -38.888 -17.539 12.322 1.00 86.06 270 LYS A CA 1
ATOM 2201 C C . LYS A 1 270 ? -39.951 -17.336 11.243 1.00 86.06 270 LYS A C 1
ATOM 2203 O O . LYS A 1 270 ? -41.038 -17.894 11.349 1.00 86.06 270 LYS A O 1
ATOM 2208 N N . ILE A 1 271 ? -39.660 -16.560 10.198 1.00 87.38 271 ILE A N 1
ATOM 2209 C CA . ILE A 1 271 ? -40.583 -16.380 9.066 1.00 87.38 271 ILE A CA 1
ATOM 2210 C C . ILE A 1 271 ? -40.777 -17.714 8.334 1.00 87.38 271 ILE A C 1
ATOM 2212 O O . ILE A 1 271 ? -41.903 -18.079 8.006 1.00 87.38 271 ILE A O 1
ATOM 2216 N N . THR A 1 272 ? -39.700 -18.473 8.134 1.00 85.88 272 THR A N 1
ATOM 2217 C CA . THR A 1 272 ? -39.736 -19.781 7.466 1.00 85.88 272 THR A CA 1
ATOM 2218 C C . THR A 1 272 ? -40.527 -20.806 8.27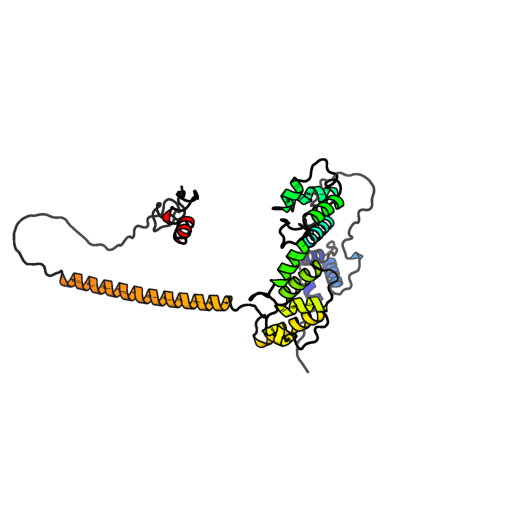6 1.00 85.88 272 THR A C 1
ATOM 2220 O O . THR A 1 272 ? -41.338 -21.533 7.706 1.00 85.88 272 THR A O 1
ATOM 2223 N N . SER A 1 273 ? -40.362 -20.842 9.603 1.00 82.75 273 SER A N 1
ATOM 2224 C CA . SER A 1 273 ? -41.145 -21.734 10.464 1.00 82.75 273 SER A CA 1
ATOM 2225 C C . SER A 1 273 ? -42.626 -21.352 10.462 1.00 82.75 273 SER A C 1
ATOM 2227 O O . SER A 1 273 ? -43.469 -22.207 10.223 1.00 82.75 273 SER A O 1
ATOM 2229 N N . GLN A 1 274 ? -42.949 -20.060 10.596 1.00 86.50 274 GLN A N 1
ATOM 2230 C CA . GLN A 1 274 ? -44.332 -19.574 10.525 1.00 86.50 274 GLN A CA 1
ATOM 2231 C C . GLN A 1 274 ? -44.996 -19.876 9.178 1.00 86.50 274 GLN A C 1
ATOM 2233 O O . GLN A 1 274 ? -46.190 -20.178 9.126 1.00 86.50 274 GLN A O 1
ATOM 2238 N N . PHE A 1 275 ? -44.240 -19.779 8.083 1.00 86.62 275 PHE A N 1
ATOM 2239 C CA . PHE A 1 275 ? -44.739 -20.115 6.756 1.00 86.62 275 PHE A CA 1
ATOM 2240 C C . PHE A 1 275 ? -44.999 -21.618 6.624 1.00 86.62 275 PHE A C 1
ATOM 2242 O O . PHE A 1 275 ? -46.067 -22.002 6.153 1.00 86.62 275 PHE A O 1
ATOM 2249 N N . ASN A 1 276 ? -44.078 -22.462 7.095 1.00 84.94 276 ASN A N 1
ATOM 2250 C CA . ASN A 1 276 ? -44.243 -23.915 7.077 1.00 84.94 276 ASN A CA 1
ATOM 2251 C C . ASN A 1 276 ? -45.419 -24.376 7.947 1.00 84.94 276 ASN A C 1
ATOM 2253 O O . ASN A 1 276 ? -46.195 -25.223 7.512 1.00 84.94 276 ASN A O 1
ATOM 2257 N N . ASP A 1 277 ? -45.613 -23.784 9.125 1.00 82.69 277 ASP A N 1
ATOM 2258 C CA . ASP A 1 277 ? -46.740 -24.105 10.007 1.00 82.69 277 ASP A CA 1
ATOM 2259 C C . ASP A 1 277 ? -48.078 -23.732 9.357 1.00 82.69 277 ASP A C 1
ATOM 2261 O O . ASP A 1 277 ? -49.018 -24.533 9.337 1.00 82.69 277 ASP A O 1
ATOM 2265 N N . LYS A 1 278 ? -48.159 -22.546 8.737 1.00 84.75 278 LYS A N 1
ATOM 2266 C CA . LYS A 1 278 ? -49.344 -22.133 7.970 1.00 84.75 278 LYS A CA 1
ATOM 2267 C C . LYS A 1 278 ? -49.575 -23.018 6.750 1.00 84.75 278 LYS A C 1
ATOM 2269 O O . LYS A 1 278 ? -50.717 -23.384 6.489 1.00 84.75 278 LYS A O 1
ATOM 2274 N N . PHE A 1 279 ? -48.522 -23.383 6.024 1.00 85.56 279 PHE A N 1
ATOM 2275 C CA . PHE A 1 279 ? -48.607 -24.258 4.857 1.00 85.56 279 PHE A CA 1
ATOM 2276 C C . PHE A 1 279 ? -49.094 -25.661 5.235 1.00 85.56 279 PHE A C 1
ATOM 2278 O O . PHE A 1 279 ? -49.981 -26.203 4.576 1.00 85.56 279 PHE A O 1
ATOM 2285 N N . ASN A 1 280 ? -48.579 -26.225 6.329 1.00 80.06 280 ASN A N 1
ATOM 2286 C CA . ASN A 1 280 ? -49.018 -27.516 6.852 1.00 80.06 280 ASN A CA 1
ATOM 2287 C C . ASN A 1 280 ? -50.483 -27.464 7.297 1.00 80.06 280 ASN A C 1
ATOM 2289 O O . ASN A 1 280 ? -51.259 -28.337 6.919 1.00 80.06 280 ASN A O 1
ATOM 2293 N N . THR A 1 281 ? -50.885 -26.394 7.989 1.00 80.94 281 THR A N 1
ATOM 2294 C CA . THR A 1 281 ? -52.281 -26.176 8.400 1.00 80.94 281 THR A CA 1
ATOM 2295 C C . THR A 1 281 ? -53.215 -26.089 7.189 1.00 80.94 281 THR A C 1
ATOM 2297 O O . THR A 1 281 ? -54.269 -26.721 7.171 1.00 80.94 281 THR A O 1
ATOM 2300 N N . LEU A 1 282 ? -52.823 -25.355 6.141 1.00 79.00 282 LEU A N 1
ATOM 2301 C CA . LEU A 1 282 ? -53.612 -25.228 4.912 1.00 79.00 282 LEU A CA 1
ATOM 2302 C C . LEU A 1 282 ? -53.693 -26.556 4.143 1.00 79.00 282 LEU A C 1
ATOM 2304 O O . LEU A 1 282 ? -54.743 -26.923 3.625 1.00 79.00 282 LEU A O 1
ATOM 2308 N N . SER A 1 283 ? -52.585 -27.296 4.090 1.00 77.56 283 SER A N 1
ATOM 2309 C CA . SER A 1 283 ? -52.514 -28.623 3.472 1.00 77.56 283 SER A CA 1
ATOM 2310 C C . SER A 1 283 ? -53.420 -29.624 4.192 1.00 77.56 283 SER A C 1
ATOM 2312 O O . SER A 1 283 ? -54.110 -30.423 3.558 1.00 77.56 283 SER A O 1
ATOM 2314 N N . GLU A 1 284 ? -53.479 -29.554 5.519 1.00 75.94 284 GLU A N 1
ATOM 2315 C CA . GLU A 1 284 ? -54.346 -30.392 6.340 1.00 75.94 284 GLU A CA 1
ATOM 2316 C C . GLU A 1 284 ? -55.825 -30.005 6.195 1.00 75.94 284 GLU A C 1
ATOM 2318 O O . GLU A 1 284 ? -56.673 -30.885 6.041 1.00 75.94 284 GLU A O 1
ATOM 2323 N N . GLN A 1 285 ? -56.131 -28.707 6.098 1.00 76.69 285 GLN A N 1
ATOM 2324 C CA . GLN A 1 285 ? -57.467 -28.206 5.751 1.00 76.69 285 GLN A CA 1
ATOM 2325 C C . GLN A 1 285 ? -57.925 -28.657 4.354 1.00 76.69 285 GLN A C 1
ATOM 2327 O O . GLN A 1 285 ? -59.074 -29.048 4.176 1.00 76.69 285 GLN A O 1
ATOM 2332 N N . LEU A 1 286 ? -57.038 -28.681 3.357 1.00 70.31 286 LEU A N 1
ATOM 2333 C CA . LEU A 1 286 ? -57.369 -29.170 2.011 1.00 70.31 286 LEU A CA 1
ATOM 2334 C C . LEU A 1 286 ? -57.594 -30.689 1.978 1.00 70.31 286 LEU A C 1
ATOM 2336 O O . LEU A 1 286 ? -58.427 -31.183 1.214 1.00 70.31 286 LEU A O 1
ATOM 2340 N N . LYS A 1 287 ? -56.888 -31.452 2.821 1.00 71.75 287 LYS A N 1
ATOM 2341 C CA . LYS A 1 287 ? -57.120 -32.897 2.977 1.00 71.75 287 LYS A CA 1
ATOM 2342 C C . LYS A 1 287 ? -58.463 -33.188 3.649 1.00 71.75 287 LYS A C 1
ATOM 2344 O O . LYS A 1 287 ? -59.160 -34.108 3.213 1.00 71.75 287 LYS A O 1
ATOM 2349 N N . THR A 1 288 ? -58.847 -32.419 4.669 1.00 66.06 288 THR A N 1
ATOM 2350 C CA . THR A 1 288 ? -60.152 -32.569 5.341 1.00 66.06 288 THR A CA 1
ATOM 2351 C C . THR A 1 288 ? -61.311 -32.141 4.441 1.00 66.06 288 THR A C 1
ATOM 2353 O O . THR A 1 288 ? -62.329 -32.829 4.384 1.00 66.06 288 THR A O 1
ATOM 2356 N N . GLN A 1 289 ? -61.124 -31.090 3.639 1.00 58.50 289 GLN A N 1
ATOM 2357 C CA . GLN A 1 289 ? -62.107 -30.656 2.647 1.00 58.50 289 GLN A CA 1
ATOM 2358 C C . GLN A 1 289 ? -62.302 -31.705 1.537 1.00 58.50 289 GLN A C 1
ATOM 2360 O O . GLN A 1 289 ? -63.433 -32.076 1.234 1.00 58.50 289 GLN A O 1
ATOM 2365 N N . ASN A 1 290 ? -61.221 -32.283 0.997 1.00 57.50 290 ASN A N 1
ATOM 2366 C CA . ASN A 1 290 ? -61.323 -33.370 0.015 1.00 57.50 290 ASN A CA 1
ATOM 2367 C C . ASN A 1 290 ? -61.961 -34.641 0.601 1.00 57.50 290 ASN A C 1
ATOM 2369 O O . ASN A 1 290 ? -62.761 -35.287 -0.070 1.00 57.50 290 ASN A O 1
ATOM 2373 N N . THR A 1 291 ? -61.679 -35.003 1.857 1.00 55.12 291 THR A N 1
ATOM 2374 C CA . THR A 1 291 ? -62.323 -36.171 2.495 1.00 55.12 291 THR A CA 1
ATOM 2375 C C . THR A 1 291 ? -63.812 -35.963 2.789 1.00 55.12 291 THR A C 1
ATOM 2377 O O . THR A 1 291 ? -64.560 -36.941 2.757 1.00 55.12 291 THR A O 1
ATOM 2380 N N . GLN A 1 292 ? -64.271 -34.724 2.998 1.00 53.66 292 GLN A N 1
ATOM 2381 C CA . GLN A 1 292 ? -65.701 -34.390 2.990 1.00 53.66 292 GLN A CA 1
ATOM 2382 C C . GLN A 1 292 ? -66.310 -34.527 1.586 1.00 53.66 292 GLN A C 1
ATOM 2384 O O . GLN A 1 292 ? -67.306 -35.231 1.433 1.00 53.66 292 GLN A O 1
ATOM 2389 N N . TYR A 1 293 ? -65.655 -34.003 0.544 1.00 47.66 293 TYR A N 1
ATOM 2390 C CA . TYR A 1 293 ? -66.114 -34.161 -0.847 1.00 47.66 293 TYR A CA 1
ATOM 2391 C C . TYR A 1 293 ? -66.185 -35.631 -1.315 1.00 47.66 293 TYR A C 1
ATOM 2393 O O . TYR A 1 293 ? -67.040 -35.971 -2.134 1.00 47.66 293 TYR A O 1
ATOM 2401 N N . PHE A 1 294 ? -65.346 -36.529 -0.782 1.00 47.81 294 PHE A N 1
ATOM 2402 C CA . PHE A 1 294 ? -65.436 -37.976 -1.044 1.00 47.81 294 PHE A CA 1
ATOM 2403 C C . PHE A 1 294 ? -66.465 -38.716 -0.166 1.00 47.81 294 PHE A C 1
ATOM 2405 O O . PHE A 1 294 ? -66.864 -39.830 -0.514 1.00 47.81 294 PHE A O 1
ATOM 2412 N N . ARG A 1 295 ? -66.926 -38.132 0.950 1.00 44.66 295 ARG A N 1
ATOM 2413 C CA . ARG A 1 295 ? -68.059 -38.671 1.727 1.00 44.66 295 ARG A CA 1
ATOM 2414 C C . ARG A 1 295 ? -69.405 -38.280 1.120 1.00 44.66 295 ARG A C 1
ATOM 2416 O O . ARG A 1 295 ? -70.295 -39.125 1.085 1.00 44.66 295 ARG A O 1
ATOM 2423 N N . ASP A 1 296 ? -69.517 -37.077 0.565 1.00 42.66 296 ASP A N 1
ATOM 2424 C CA . ASP A 1 296 ? -70.772 -36.577 -0.013 1.00 42.66 296 ASP A CA 1
ATOM 2425 C C . ASP A 1 296 ? -71.069 -37.135 -1.421 1.00 42.66 296 ASP A C 1
ATOM 2427 O O . ASP A 1 296 ? -72.220 -37.150 -1.850 1.00 42.66 296 ASP A O 1
ATOM 2431 N N . ASN A 1 297 ? -70.070 -37.691 -2.121 1.00 42.22 297 ASN A N 1
ATOM 2432 C CA . ASN A 1 297 ? -70.237 -38.304 -3.451 1.00 42.22 297 ASN A CA 1
ATOM 2433 C C . ASN A 1 297 ? -70.472 -39.831 -3.446 1.00 42.22 297 ASN A C 1
ATOM 2435 O O . ASN A 1 297 ? -70.491 -40.450 -4.508 1.00 42.22 297 ASN A O 1
ATOM 2439 N N . ASN A 1 298 ? -70.697 -40.455 -2.283 1.00 39.38 298 ASN A N 1
ATOM 2440 C CA . ASN A 1 298 ? -71.061 -41.880 -2.179 1.00 39.38 298 ASN A CA 1
ATOM 2441 C C . ASN A 1 298 ? -72.574 -42.126 -2.001 1.00 39.38 298 ASN A C 1
ATOM 2443 O O . ASN A 1 298 ? -72.979 -43.149 -1.451 1.00 39.38 298 ASN A O 1
ATOM 2447 N N . TYR A 1 299 ? -73.426 -41.235 -2.516 1.00 39.78 299 TYR A N 1
ATOM 2448 C CA . TYR A 1 299 ? -74.830 -41.559 -2.788 1.00 39.78 299 TYR A CA 1
ATOM 2449 C C . TYR A 1 299 ? -74.967 -41.997 -4.250 1.00 39.78 299 TYR A C 1
ATOM 2451 O O . TYR A 1 299 ? -75.151 -41.192 -5.159 1.00 39.78 299 TYR A O 1
ATOM 2459 N N . THR A 1 300 ? -74.838 -43.302 -4.489 1.00 36.88 300 THR A N 1
ATOM 2460 C CA . THR A 1 300 ? -75.145 -43.883 -5.800 1.00 36.88 300 THR A CA 1
ATOM 2461 C C . THR A 1 300 ? -76.667 -43.933 -6.009 1.00 36.88 300 THR A C 1
ATOM 2463 O O . THR A 1 300 ? -77.391 -44.416 -5.133 1.00 36.88 300 THR A O 1
ATOM 2466 N N . PRO A 1 301 ? -77.194 -43.470 -7.159 1.00 37.44 301 PRO A N 1
ATOM 2467 C CA . PRO A 1 301 ? -78.592 -43.663 -7.517 1.00 37.44 301 PRO A CA 1
ATOM 2468 C C . PRO A 1 301 ? -78.865 -45.137 -7.823 1.00 37.44 301 PRO A C 1
ATOM 2470 O O . PRO A 1 301 ? -78.181 -45.777 -8.622 1.00 37.44 301 PRO A O 1
ATOM 2473 N N . ARG A 1 302 ? -79.914 -45.669 -7.202 1.00 30.03 302 ARG A N 1
ATOM 2474 C CA . ARG A 1 302 ? -80.435 -47.013 -7.438 1.00 30.03 302 ARG A CA 1
ATOM 2475 C C . ARG A 1 302 ? -81.151 -47.041 -8.794 1.00 30.03 302 ARG A C 1
ATOM 2477 O O . ARG A 1 302 ? -82.282 -46.580 -8.886 1.00 30.03 302 ARG A O 1
ATOM 2484 N N . TYR A 1 303 ? -80.527 -47.615 -9.821 1.00 32.50 303 TYR A N 1
ATOM 2485 C CA . TYR A 1 303 ? -81.233 -48.086 -11.016 1.00 32.50 303 TYR A CA 1
ATOM 2486 C C . TYR A 1 303 ? -80.827 -49.522 -11.346 1.00 32.50 303 TYR A C 1
ATOM 2488 O O . TYR A 1 303 ? -79.665 -49.834 -11.590 1.00 32.50 303 TYR A O 1
ATOM 2496 N N . ASN A 1 304 ? -81.832 -50.396 -11.331 1.00 33.97 304 ASN A N 1
ATOM 2497 C CA . ASN A 1 304 ? -81.768 -51.748 -11.861 1.00 33.97 304 ASN A CA 1
ATOM 2498 C C . ASN A 1 304 ? -81.661 -51.691 -13.390 1.00 33.97 304 ASN A C 1
ATOM 2500 O O . ASN A 1 304 ? -82.539 -51.117 -14.028 1.00 33.97 304 ASN A O 1
ATOM 2504 N N . SER A 1 305 ? -80.694 -52.390 -13.980 1.00 28.92 305 SER A N 1
ATOM 2505 C CA . SER A 1 305 ? -80.971 -53.222 -15.156 1.00 28.92 305 SER A CA 1
ATOM 2506 C C . SER A 1 305 ? -79.883 -54.275 -15.355 1.00 28.92 305 SER A C 1
ATOM 2508 O O . SER A 1 305 ? -78.729 -54.105 -14.976 1.00 28.92 305 SER A O 1
ATOM 2510 N N . SER A 1 306 ? -80.323 -55.407 -15.880 1.00 32.12 306 SER A N 1
ATOM 2511 C CA . SER A 1 306 ? -79.702 -56.721 -15.851 1.00 32.12 306 SER A CA 1
ATOM 2512 C C . SER A 1 306 ? -78.599 -56.957 -16.894 1.00 32.12 306 SER A C 1
ATOM 2514 O O . SER A 1 306 ? -78.566 -56.324 -17.941 1.00 32.12 306 SER A O 1
ATOM 2516 N N . LYS A 1 307 ? -77.867 -58.057 -16.641 1.00 31.67 307 LYS A N 1
ATOM 2517 C CA . LYS A 1 307 ? -77.123 -58.951 -17.560 1.00 31.67 307 LYS A CA 1
ATOM 2518 C C . LYS A 1 307 ? -75.681 -58.573 -17.928 1.00 31.67 307 LYS A C 1
ATOM 2520 O O . LYS A 1 307 ? -75.435 -57.634 -18.666 1.00 31.67 307 LYS A O 1
ATOM 2525 N N . GLY A 1 308 ? -74.758 -59.465 -17.543 1.00 28.39 308 GLY A N 1
ATOM 2526 C CA . GLY A 1 308 ? -73.452 -59.616 -18.196 1.00 28.39 308 GLY A CA 1
ATOM 2527 C C . GLY A 1 308 ? -72.321 -60.091 -17.282 1.00 28.39 308 GLY A C 1
ATOM 2528 O O . GLY A 1 308 ? -71.556 -59.284 -16.782 1.00 28.39 308 GLY A O 1
ATOM 2529 N N . GLN A 1 309 ? -72.219 -61.406 -17.077 1.00 33.25 309 GLN A N 1
ATOM 2530 C CA . GLN A 1 309 ? -71.046 -62.148 -16.565 1.00 33.25 309 GLN A CA 1
ATOM 2531 C C . GLN A 1 309 ? -69.723 -61.671 -17.234 1.00 33.25 309 GLN A C 1
ATOM 2533 O O . GLN A 1 309 ? -69.763 -61.357 -18.415 1.00 33.25 309 GLN A O 1
ATOM 2538 N N . LYS A 1 310 ? -68.516 -61.623 -16.638 1.00 30.77 310 LYS A N 1
ATOM 2539 C CA . LYS A 1 310 ? -67.778 -62.609 -15.815 1.00 30.77 310 LYS A CA 1
ATOM 2540 C C . LYS A 1 310 ? -66.428 -61.986 -15.349 1.00 30.77 310 LYS A C 1
ATOM 2542 O O . LYS A 1 310 ? -65.773 -61.349 -16.161 1.00 30.77 310 LYS A O 1
ATOM 2547 N N . THR A 1 311 ? -66.053 -62.223 -14.079 1.00 31.20 311 THR A N 1
ATOM 2548 C CA . THR A 1 311 ? -64.714 -62.570 -13.492 1.00 31.20 311 THR A CA 1
ATOM 2549 C C . THR A 1 311 ? -63.427 -61.981 -14.108 1.00 31.20 311 THR A C 1
ATOM 2551 O O . THR A 1 311 ? -63.218 -62.122 -15.302 1.00 31.20 311 THR A O 1
ATOM 2554 N N . PHE A 1 312 ? -62.473 -61.383 -13.381 1.00 25.86 312 PHE A N 1
ATOM 2555 C CA . PHE A 1 312 ? -61.563 -61.871 -12.312 1.00 25.86 312 PHE A CA 1
ATOM 2556 C C . PHE A 1 312 ? -60.988 -60.607 -11.613 1.00 25.86 312 PHE A C 1
ATOM 2558 O O . PHE A 1 312 ? -60.851 -59.587 -12.267 1.00 25.86 312 PHE A O 1
ATOM 2565 N N . GLY A 1 313 ? -60.603 -60.503 -10.342 1.00 26.75 313 GLY A N 1
ATOM 2566 C CA . GLY A 1 313 ? -60.171 -61.464 -9.342 1.00 26.75 313 GLY A CA 1
ATOM 2567 C C . GLY A 1 313 ? -59.008 -60.829 -8.555 1.00 26.75 313 GLY A C 1
ATOM 2568 O O . GLY A 1 313 ? -57.932 -60.661 -9.106 1.00 26.75 313 GLY A O 1
ATOM 2569 N N . LYS A 1 314 ? -59.248 -60.562 -7.264 1.00 31.56 314 LYS A N 1
ATOM 2570 C CA . LYS A 1 314 ? -58.289 -60.548 -6.138 1.00 31.56 314 LYS A CA 1
ATOM 2571 C C . LYS A 1 314 ? -57.284 -59.388 -5.946 1.00 31.56 314 LYS A C 1
ATOM 2573 O O . LYS A 1 314 ? -56.284 -59.263 -6.634 1.00 31.56 314 LYS A O 1
ATOM 2578 N N . ASN A 1 315 ? -57.493 -58.773 -4.778 1.00 30.22 315 ASN A N 1
ATOM 2579 C CA . ASN A 1 315 ? -56.538 -58.551 -3.685 1.00 30.22 315 ASN A CA 1
ATOM 2580 C C . ASN A 1 315 ? -55.690 -57.273 -3.659 1.00 30.22 315 ASN A C 1
ATOM 2582 O O . ASN A 1 315 ? -54.718 -57.095 -4.382 1.00 30.22 315 ASN A O 1
ATOM 2586 N N . ASN A 1 316 ? -56.035 -56.473 -2.648 1.00 37.44 316 ASN A N 1
ATOM 2587 C CA . ASN A 1 316 ? -55.197 -55.507 -1.955 1.00 37.44 316 ASN A CA 1
ATOM 2588 C C . ASN A 1 316 ? -53.822 -56.094 -1.607 1.00 37.44 316 ASN A C 1
ATOM 2590 O O . ASN A 1 316 ? -53.758 -57.196 -1.064 1.00 37.44 316 ASN A O 1
ATOM 2594 N N . ASN A 1 317 ? -52.768 -55.300 -1.798 1.00 30.78 317 ASN A N 1
ATOM 2595 C CA . ASN A 1 317 ? -51.710 -55.145 -0.805 1.00 30.78 317 ASN A CA 1
ATOM 2596 C C . ASN A 1 317 ? -51.056 -53.763 -0.934 1.00 30.78 317 ASN A C 1
ATOM 2598 O O . ASN A 1 317 ? -50.703 -53.309 -2.019 1.00 30.78 317 ASN A O 1
ATOM 2602 N N . PHE A 1 318 ? -50.948 -53.110 0.219 1.00 42.94 318 PHE A N 1
ATOM 2603 C CA . PHE A 1 318 ? -50.168 -51.913 0.490 1.00 42.94 318 PHE A CA 1
ATOM 2604 C C . PHE A 1 318 ? -48.717 -52.080 0.030 1.00 42.94 318 PHE A C 1
ATOM 2606 O O . PHE A 1 318 ? -48.014 -52.925 0.571 1.00 42.94 318 PHE A O 1
ATOM 2613 N N . GLU A 1 319 ? -48.256 -51.209 -0.864 1.00 28.83 319 GLU A N 1
ATOM 2614 C CA . GLU A 1 319 ? -46.910 -50.634 -0.808 1.00 28.83 319 GLU A CA 1
ATOM 2615 C C . GLU A 1 319 ? -46.850 -49.464 -1.797 1.00 28.83 319 GLU A C 1
ATOM 2617 O O . GLU A 1 319 ? -46.797 -49.649 -3.012 1.00 28.83 319 GLU A O 1
ATOM 2622 N N . SER A 1 320 ? -46.900 -48.227 -1.302 1.00 37.44 320 SER A N 1
ATOM 2623 C CA . SER A 1 320 ? -46.601 -47.057 -2.127 1.00 37.44 320 SER A CA 1
ATOM 2624 C C . SER A 1 320 ? -45.095 -47.031 -2.398 1.00 37.44 320 SER A C 1
ATOM 2626 O O . SER A 1 320 ? -44.337 -46.325 -1.731 1.00 37.44 320 SER A O 1
ATOM 2628 N N . GLN A 1 321 ? -44.650 -47.842 -3.355 1.00 36.97 321 GLN A N 1
ATOM 2629 C CA . GLN A 1 321 ? -43.318 -47.754 -3.931 1.00 36.97 321 GLN A CA 1
ATOM 2630 C C . GLN A 1 321 ? -43.247 -46.457 -4.741 1.00 36.97 321 GLN A C 1
ATOM 2632 O O . GLN A 1 321 ? -43.657 -46.392 -5.897 1.00 36.97 321 GLN A O 1
ATOM 2637 N N . ILE A 1 322 ? -42.750 -45.391 -4.113 1.00 43.44 322 ILE A N 1
ATOM 2638 C CA . ILE A 1 322 ? -42.269 -44.210 -4.833 1.00 43.44 322 ILE A CA 1
ATOM 2639 C C . ILE A 1 322 ? -41.153 -44.717 -5.760 1.00 43.44 322 ILE A C 1
ATOM 2641 O O . ILE A 1 322 ? -40.191 -45.300 -5.246 1.00 43.44 322 ILE A O 1
ATOM 2645 N N . PRO A 1 323 ? -41.235 -44.544 -7.092 1.00 40.19 323 PRO A N 1
ATOM 2646 C CA . PRO A 1 323 ? -40.179 -45.005 -7.978 1.00 40.19 323 PRO A CA 1
ATOM 2647 C C . PRO A 1 323 ? -38.891 -44.257 -7.625 1.00 40.19 323 PRO A C 1
ATOM 2649 O O . PRO A 1 323 ? -38.764 -43.060 -7.877 1.00 40.19 323 PRO A O 1
ATOM 2652 N N . ARG A 1 324 ? -37.918 -44.952 -7.025 1.00 48.22 324 ARG A N 1
ATOM 2653 C CA . ARG A 1 324 ? -36.553 -44.445 -6.850 1.00 48.22 324 ARG A CA 1
ATOM 2654 C C . ARG A 1 324 ? -35.856 -44.467 -8.208 1.00 48.22 324 ARG A C 1
ATOM 2656 O O . ARG A 1 324 ? -34.958 -45.271 -8.437 1.00 48.22 324 ARG A O 1
ATOM 2663 N N . THR A 1 325 ? -36.275 -43.616 -9.140 1.00 57.28 325 THR A N 1
ATOM 2664 C CA . THR A 1 325 ? -35.546 -43.445 -10.397 1.00 57.28 325 THR A CA 1
ATOM 2665 C C . THR A 1 325 ? -34.216 -42.769 -10.079 1.00 57.28 325 THR A C 1
ATOM 2667 O O . THR A 1 325 ? -34.175 -41.613 -9.649 1.00 57.28 325 THR A O 1
ATOM 2670 N N . GLN A 1 326 ? -33.130 -43.528 -10.221 1.00 57.19 326 GLN A N 1
ATOM 2671 C CA . GLN A 1 326 ? -31.769 -43.018 -10.154 1.00 57.19 326 GLN A CA 1
ATOM 2672 C C . GLN A 1 326 ? -31.485 -42.239 -11.440 1.00 57.19 326 GLN A C 1
ATOM 2674 O O . GLN A 1 326 ? -31.663 -42.764 -12.538 1.00 57.19 326 GLN A O 1
ATOM 2679 N N . CYS A 1 327 ? -31.039 -40.992 -11.320 1.00 62.31 327 CYS A N 1
ATOM 2680 C CA . CYS A 1 327 ? -30.625 -40.200 -12.469 1.00 62.31 327 CYS A CA 1
ATOM 2681 C C . CYS A 1 327 ? -29.418 -40.865 -13.147 1.00 62.31 327 CYS A C 1
ATOM 2683 O O . CYS A 1 327 ? -28.391 -41.108 -12.506 1.00 62.31 327 CYS A O 1
ATOM 2685 N N . ASN A 1 328 ? -29.508 -41.133 -14.453 1.00 62.41 328 ASN A N 1
ATOM 2686 C CA . ASN A 1 328 ? -28.422 -41.786 -15.189 1.00 62.41 328 ASN A CA 1
ATOM 2687 C C . ASN A 1 328 ? -27.163 -40.907 -15.294 1.00 62.41 328 ASN A C 1
ATOM 2689 O O . ASN A 1 328 ? -26.074 -41.455 -15.454 1.00 62.41 328 ASN A O 1
ATOM 2693 N N . ASN A 1 329 ? -27.304 -39.584 -15.138 1.00 57.97 329 ASN A N 1
ATOM 2694 C CA . ASN A 1 329 ? -26.210 -38.621 -15.291 1.00 57.97 329 ASN A CA 1
ATOM 2695 C C . ASN A 1 329 ? -25.397 -38.426 -13.998 1.00 57.97 329 ASN A C 1
ATOM 2697 O O . ASN A 1 329 ? -24.174 -38.424 -14.051 1.00 57.97 329 ASN A O 1
ATOM 2701 N N . CYS A 1 330 ? -26.046 -38.288 -12.834 1.00 65.12 330 CYS A N 1
ATOM 2702 C CA . CYS A 1 330 ? -25.357 -38.020 -11.558 1.00 65.12 330 CYS A CA 1
ATOM 2703 C C . CYS A 1 330 ? -25.475 -39.148 -10.524 1.00 65.12 330 CYS A C 1
ATOM 2705 O O . CYS A 1 330 ? -24.925 -39.037 -9.432 1.00 65.12 330 CYS A O 1
ATOM 2707 N N . LYS A 1 331 ? -26.200 -40.229 -10.845 1.00 65.44 331 LYS A N 1
ATOM 2708 C CA . LYS A 1 331 ? -26.419 -41.395 -9.973 1.00 65.44 331 LYS A CA 1
ATOM 2709 C C . LYS A 1 331 ? -27.140 -41.088 -8.645 1.00 65.44 331 LYS A C 1
ATOM 2711 O O . LYS A 1 331 ? -27.183 -41.954 -7.773 1.00 65.44 331 LYS A O 1
ATOM 2716 N N . ILE A 1 332 ? -27.765 -39.914 -8.511 1.00 64.88 332 ILE A N 1
ATOM 2717 C CA . ILE A 1 332 ? -28.596 -39.509 -7.361 1.00 64.88 332 ILE A CA 1
ATOM 2718 C C . ILE A 1 332 ? -30.081 -39.782 -7.669 1.00 64.88 332 ILE A C 1
ATOM 2720 O O . ILE A 1 332 ? -30.508 -39.717 -8.821 1.00 64.88 332 ILE A O 1
ATOM 2724 N N . TYR A 1 333 ? -30.872 -40.109 -6.649 1.00 62.72 333 TYR A N 1
ATOM 2725 C CA . TYR A 1 333 ? -32.293 -40.457 -6.776 1.00 62.72 333 TYR A CA 1
ATOM 2726 C C . TYR A 1 333 ? -33.216 -39.223 -6.852 1.00 62.72 333 TYR A C 1
ATOM 2728 O O . TYR A 1 333 ? -32.808 -38.103 -6.542 1.00 62.72 333 TYR A O 1
ATOM 2736 N N . ASN A 1 334 ? -34.479 -39.448 -7.231 1.00 60.94 334 ASN A N 1
ATOM 2737 C CA . ASN A 1 334 ? -35.598 -38.488 -7.189 1.00 60.94 334 ASN A CA 1
ATOM 2738 C C . ASN A 1 334 ? -35.572 -37.346 -8.225 1.00 60.94 334 ASN A C 1
ATOM 2740 O O . ASN A 1 334 ? -36.261 -36.346 -8.046 1.00 60.94 334 ASN A O 1
ATOM 2744 N N . HIS A 1 335 ? -34.824 -37.487 -9.321 1.00 63.66 335 HIS A N 1
ATOM 2745 C CA . HIS A 1 335 ? -34.958 -36.616 -10.495 1.00 63.66 335 HIS A CA 1
ATOM 2746 C C . HIS A 1 335 ? -34.567 -37.359 -11.782 1.00 63.66 335 HIS A C 1
ATOM 2748 O O . HIS A 1 335 ? -33.850 -38.361 -11.742 1.00 63.66 335 HIS A O 1
ATOM 2754 N N . THR A 1 336 ? -35.050 -36.878 -12.928 1.00 59.62 336 THR A N 1
ATOM 2755 C CA . THR A 1 336 ? -34.728 -37.421 -14.257 1.00 59.62 336 THR A CA 1
ATOM 2756 C C . THR A 1 336 ? -33.426 -36.824 -14.796 1.00 59.62 336 THR A C 1
ATOM 2758 O O . THR A 1 336 ? -32.987 -35.763 -14.350 1.00 59.62 336 THR A O 1
ATOM 2761 N N . SER A 1 337 ? -32.808 -37.475 -15.790 1.00 58.19 337 SER A N 1
ATOM 2762 C CA . SER A 1 337 ? -31.604 -36.952 -16.461 1.00 58.19 337 SER A CA 1
ATOM 2763 C C . SER A 1 337 ? -31.797 -35.560 -17.076 1.00 58.19 337 SER A C 1
ATOM 2765 O O . SER A 1 337 ? -30.823 -34.818 -17.185 1.00 58.19 337 SER A O 1
ATOM 2767 N N . GLU A 1 338 ? -33.031 -35.198 -17.436 1.00 55.22 338 GLU A N 1
ATOM 2768 C CA . GLU A 1 338 ? -33.403 -33.881 -17.975 1.00 55.22 338 GLU A CA 1
ATOM 2769 C C . GLU A 1 338 ? -33.336 -32.770 -16.917 1.00 55.22 338 GLU A C 1
ATOM 2771 O O . GLU A 1 338 ? -32.912 -31.661 -17.220 1.00 55.22 338 GLU A O 1
ATOM 2776 N N . ASN A 1 339 ? -33.653 -33.088 -15.658 1.00 55.03 339 ASN A N 1
ATOM 2777 C CA . ASN A 1 339 ? -33.612 -32.153 -14.527 1.00 55.03 339 ASN A CA 1
ATOM 2778 C C . ASN A 1 339 ? -32.319 -32.287 -13.702 1.00 55.03 339 ASN A C 1
ATOM 2780 O O . ASN A 1 339 ? -32.256 -31.884 -12.538 1.00 55.03 339 ASN A O 1
ATOM 2784 N N . CYS A 1 340 ? -31.283 -32.903 -14.276 1.00 57.19 340 CYS A N 1
ATOM 2785 C CA . CYS A 1 340 ? -29.996 -33.060 -13.616 1.00 57.19 340 CYS A CA 1
ATOM 2786 C C . CYS A 1 340 ? -29.243 -31.729 -13.610 1.00 57.19 340 CYS A C 1
ATOM 2788 O O . CYS A 1 340 ? -29.002 -31.139 -14.659 1.00 57.19 340 CYS A O 1
ATOM 2790 N N . ARG A 1 341 ? -28.770 -31.306 -12.433 1.00 60.03 341 ARG A N 1
ATOM 2791 C CA . ARG A 1 341 ? -27.945 -30.095 -12.259 1.00 60.03 341 ARG A CA 1
ATOM 2792 C C . ARG A 1 341 ? -26.571 -30.176 -12.950 1.00 60.03 341 ARG A C 1
ATOM 2794 O O . ARG A 1 341 ? -25.875 -29.173 -13.043 1.00 60.03 341 ARG A O 1
ATOM 2801 N N . PHE A 1 342 ? -26.196 -31.362 -13.434 1.00 56.12 342 PHE A N 1
ATOM 2802 C CA . PHE A 1 342 ? -24.972 -31.639 -14.189 1.00 56.12 342 PHE A CA 1
ATOM 2803 C C . PHE A 1 342 ? -25.315 -32.453 -15.453 1.00 56.12 342 PHE A C 1
ATOM 2805 O O . PHE A 1 342 ? -25.148 -33.677 -15.469 1.00 56.12 342 PHE A O 1
ATOM 2812 N N . PRO A 1 343 ? -25.893 -31.826 -16.491 1.00 54.47 343 PRO A N 1
ATOM 2813 C CA . PRO A 1 343 ? -26.192 -32.509 -17.746 1.00 54.47 343 PRO A CA 1
ATOM 2814 C C . PRO A 1 343 ? -24.901 -32.773 -18.538 1.00 54.47 343 PRO A C 1
ATOM 2816 O O . PRO A 1 343 ? -24.012 -31.928 -18.589 1.00 54.47 343 PRO A O 1
ATOM 2819 N N . ILE A 1 344 ? -24.812 -33.946 -19.178 1.00 50.22 344 ILE A N 1
ATOM 2820 C CA . ILE A 1 344 ? -23.625 -34.402 -19.935 1.00 50.22 344 ILE A CA 1
ATOM 2821 C C . ILE A 1 344 ? -23.332 -33.493 -21.151 1.00 50.22 344 ILE A C 1
ATOM 2823 O O . ILE A 1 344 ? -22.191 -33.410 -21.584 1.00 50.22 344 ILE A O 1
ATOM 2827 N N . ASN A 1 345 ? -24.331 -32.742 -21.630 1.00 53.91 345 ASN A N 1
ATOM 2828 C CA . ASN A 1 345 ? -24.195 -31.653 -22.600 1.00 53.91 345 ASN A CA 1
ATOM 2829 C C . ASN A 1 345 ? -25.052 -30.468 -22.124 1.00 53.91 345 ASN A C 1
ATOM 2831 O O . ASN A 1 345 ? -26.271 -30.498 -22.309 1.00 53.91 345 ASN A O 1
ATOM 2835 N N . PRO A 1 346 ? -24.482 -29.451 -21.458 1.00 56.19 346 PRO A N 1
ATOM 2836 C CA . PRO A 1 346 ? -25.289 -28.364 -20.931 1.00 56.19 346 PRO A CA 1
ATOM 2837 C C . PRO A 1 346 ? -25.768 -27.456 -22.071 1.00 56.19 346 PRO A C 1
ATOM 2839 O O . PRO A 1 346 ? -24.989 -27.174 -22.986 1.00 56.19 346 PRO A O 1
ATOM 2842 N N . PRO A 1 347 ? -27.020 -26.963 -22.030 1.00 56.50 347 PRO A N 1
ATOM 2843 C CA . PRO A 1 347 ? -27.524 -26.065 -23.059 1.00 56.50 347 PRO A CA 1
ATOM 2844 C C . PRO A 1 347 ? -26.668 -24.793 -23.122 1.00 56.50 347 PRO A C 1
ATOM 2846 O O . PRO A 1 347 ? -26.295 -24.222 -22.092 1.00 56.50 347 PRO A O 1
ATOM 2849 N N . THR A 1 348 ? -26.340 -24.357 -24.338 1.00 56.25 348 THR A N 1
ATOM 2850 C CA . THR A 1 348 ? -25.728 -23.051 -24.605 1.00 56.25 348 THR A CA 1
ATOM 2851 C C . THR A 1 348 ? -26.812 -21.986 -24.672 1.00 56.25 348 THR A C 1
ATOM 2853 O O . THR A 1 348 ? -27.736 -22.076 -25.482 1.00 56.25 348 THR A O 1
ATOM 2856 N N . CYS A 1 349 ? -26.688 -20.958 -23.842 1.00 63.25 349 CYS A N 1
ATOM 2857 C CA . CYS A 1 349 ? -27.598 -19.826 -23.832 1.00 63.25 349 CYS A CA 1
ATOM 2858 C C . CYS A 1 349 ? -27.501 -19.046 -25.148 1.00 63.25 349 CYS A C 1
ATOM 2860 O O . CYS A 1 349 ? -26.444 -18.503 -25.458 1.00 63.25 349 CYS A O 1
ATOM 2862 N N . GLN A 1 350 ? -28.608 -18.923 -25.883 1.00 56.16 350 GLN A N 1
ATOM 2863 C CA . GLN A 1 350 ? -28.657 -18.206 -27.167 1.00 56.16 350 GLN A CA 1
ATOM 2864 C C . GLN A 1 350 ? -28.423 -16.687 -27.049 1.00 56.16 350 GLN A C 1
ATOM 2866 O O . GLN A 1 350 ? -28.158 -16.038 -28.053 1.00 56.16 350 GLN A O 1
ATOM 2871 N N . LEU A 1 351 ? -28.512 -16.115 -25.840 1.00 59.03 351 LEU A N 1
ATOM 2872 C CA . LEU A 1 351 ? -28.313 -14.677 -25.609 1.00 59.03 351 LEU A CA 1
ATOM 2873 C C . LEU A 1 351 ? -26.856 -14.312 -25.307 1.00 59.03 351 LEU A C 1
ATOM 2875 O O . LEU A 1 351 ? -26.385 -13.265 -25.735 1.00 59.03 351 LEU A O 1
ATOM 2879 N N . CYS A 1 352 ? -26.133 -15.164 -24.573 1.00 66.50 352 CYS A N 1
ATOM 2880 C CA . CYS A 1 352 ? -24.762 -14.863 -24.140 1.00 66.50 352 CYS A CA 1
ATOM 2881 C C . CYS A 1 352 ? -23.718 -15.901 -24.573 1.00 66.50 352 CYS A C 1
ATOM 2883 O O . CYS A 1 352 ? -22.556 -15.790 -24.182 1.00 66.50 352 CYS A O 1
ATOM 2885 N N . ASN A 1 353 ? -24.123 -16.924 -25.333 1.00 59.41 353 ASN A N 1
ATOM 2886 C CA . ASN A 1 353 ? -23.303 -18.054 -25.785 1.00 59.41 353 ASN A CA 1
ATOM 2887 C C . ASN A 1 353 ? -22.547 -18.796 -24.667 1.00 59.41 353 ASN A C 1
ATOM 2889 O O . ASN A 1 353 ? -21.580 -19.510 -24.928 1.00 59.41 353 ASN A O 1
ATOM 2893 N N . ARG A 1 354 ? -22.986 -18.663 -23.407 1.00 61.03 354 ARG A N 1
ATOM 2894 C CA . ARG A 1 354 ? -22.424 -19.406 -22.274 1.00 61.03 354 ARG A CA 1
ATOM 2895 C C . ARG A 1 354 ? -23.179 -20.709 -22.056 1.00 61.03 354 ARG A C 1
ATOM 2897 O O . ARG A 1 354 ? -24.401 -20.765 -22.158 1.00 61.03 354 ARG A O 1
ATOM 2904 N N . ILE A 1 355 ? -22.424 -21.741 -21.719 1.00 55.97 355 ILE A N 1
ATOM 2905 C CA . ILE A 1 355 ? -22.910 -23.085 -21.411 1.00 55.97 355 ILE A CA 1
ATOM 2906 C C . ILE A 1 355 ? -23.589 -23.067 -20.023 1.00 55.97 355 ILE A C 1
ATOM 2908 O O . ILE A 1 355 ? -23.193 -22.278 -19.164 1.00 55.97 355 ILE A O 1
ATOM 2912 N N . SER A 1 356 ? -24.577 -23.942 -19.793 1.00 55.41 356 SER A N 1
ATOM 2913 C CA . SER A 1 356 ? -25.217 -24.250 -18.493 1.00 55.41 356 SER A CA 1
ATOM 2914 C C . SER A 1 356 ? -26.492 -23.477 -18.116 1.00 55.41 356 SER A C 1
ATOM 2916 O O . SER A 1 356 ? -26.969 -23.650 -16.995 1.00 55.41 356 SER A O 1
ATOM 2918 N N . HIS A 1 357 ? -27.075 -22.664 -18.999 1.00 63.28 357 HIS A N 1
ATOM 2919 C CA . HIS A 1 357 ? -28.392 -22.052 -18.754 1.00 63.28 357 HIS A CA 1
ATOM 2920 C C . HIS A 1 357 ? -29.122 -21.735 -20.065 1.00 63.28 357 HIS A C 1
ATOM 2922 O O . HIS A 1 357 ? -28.500 -21.630 -21.123 1.00 63.28 357 HIS A O 1
ATOM 2928 N N . ILE A 1 358 ? -30.441 -21.568 -19.992 1.00 57.47 358 ILE A N 1
ATOM 2929 C CA . ILE A 1 358 ? -31.299 -21.191 -21.125 1.00 57.47 358 ILE A CA 1
ATOM 2930 C C . ILE A 1 358 ? -31.588 -19.682 -21.128 1.00 57.47 358 ILE A C 1
ATOM 2932 O O . ILE A 1 358 ? -31.370 -18.993 -20.133 1.00 57.47 358 ILE A O 1
ATOM 2936 N N . ALA A 1 359 ? -32.058 -19.142 -22.259 1.00 52.88 359 ALA A N 1
ATOM 2937 C CA . ALA A 1 359 ? -32.227 -17.697 -22.460 1.00 52.88 359 ALA A CA 1
ATOM 2938 C C . ALA A 1 359 ? -33.110 -17.017 -21.393 1.00 52.88 359 ALA A C 1
ATOM 2940 O O . ALA A 1 359 ? -32.782 -15.917 -20.953 1.00 52.88 359 ALA A O 1
ATOM 2941 N N . CYS A 1 360 ? -34.167 -17.685 -20.915 1.00 51.84 360 CYS A N 1
ATOM 2942 C CA . CYS A 1 360 ? -35.057 -17.147 -19.879 1.00 51.84 360 CYS A CA 1
ATOM 2943 C C . CYS A 1 360 ? -34.400 -17.019 -18.491 1.00 51.84 360 CYS A C 1
ATOM 2945 O O . CYS A 1 360 ? -34.872 -16.249 -17.660 1.00 51.84 360 CYS A O 1
ATOM 2947 N N . GLU A 1 361 ? -33.288 -17.713 -18.249 1.00 53.03 361 GLU A N 1
ATOM 2948 C CA . GLU A 1 361 ? -32.505 -17.639 -17.009 1.00 53.03 361 GLU A CA 1
ATOM 2949 C C . GLU A 1 361 ? -31.248 -16.766 -17.179 1.00 53.03 361 GLU A C 1
ATOM 2951 O O . GLU A 1 361 ? -30.407 -16.661 -16.283 1.00 53.03 361 GLU A O 1
ATOM 2956 N N . CYS A 1 362 ? -31.084 -16.130 -18.345 1.00 60.44 362 CYS A N 1
ATOM 2957 C CA . CYS A 1 362 ? -29.901 -15.341 -18.642 1.00 60.44 362 CYS A CA 1
ATOM 2958 C C . CYS A 1 362 ? -29.934 -14.001 -17.906 1.00 60.44 362 CYS A C 1
ATOM 2960 O O . CYS A 1 362 ? -30.808 -13.164 -18.117 1.00 60.44 362 CYS A O 1
ATOM 2962 N N . ARG A 1 363 ? -28.905 -13.730 -17.099 1.00 67.69 363 ARG A N 1
ATOM 2963 C CA . ARG A 1 363 ? -28.769 -12.460 -16.365 1.00 67.69 363 ARG A CA 1
ATOM 2964 C C . ARG A 1 363 ? -28.743 -11.224 -17.279 1.00 67.69 363 ARG A C 1
ATOM 2966 O O . ARG A 1 363 ? -29.110 -10.143 -16.834 1.00 67.69 363 ARG A O 1
ATOM 2973 N N . GLN A 1 364 ? -28.327 -11.373 -18.542 1.00 61.62 364 GLN A N 1
ATOM 2974 C CA . GLN A 1 364 ? -28.371 -10.287 -19.530 1.00 61.62 364 GLN A CA 1
ATOM 2975 C C . GLN A 1 364 ? -29.805 -9.927 -19.949 1.00 61.62 364 GLN A C 1
ATOM 2977 O O . GLN A 1 364 ? -30.079 -8.747 -20.143 1.00 61.62 364 GLN A O 1
ATOM 2982 N N . TYR A 1 365 ? -30.722 -10.899 -19.993 1.00 56.44 365 TYR A N 1
ATOM 2983 C CA . TYR A 1 365 ? -32.143 -10.670 -20.277 1.00 56.44 365 TYR A CA 1
ATOM 2984 C C . TYR A 1 365 ? -32.788 -9.779 -19.200 1.00 56.44 365 TYR A C 1
ATOM 2986 O O . TYR A 1 365 ? -33.417 -8.771 -19.507 1.00 56.44 365 TYR A O 1
ATOM 2994 N N . PHE A 1 366 ? -32.516 -10.065 -17.922 1.00 54.81 366 PHE A N 1
ATOM 2995 C CA . PHE A 1 366 ? -33.026 -9.277 -16.788 1.00 54.81 366 PHE A CA 1
ATOM 2996 C C . PHE A 1 366 ? -32.460 -7.853 -16.685 1.00 54.81 366 PHE A C 1
ATOM 2998 O O . PHE A 1 366 ? -33.039 -7.011 -15.998 1.00 54.81 366 PHE A O 1
ATOM 3005 N N . ASN A 1 367 ? -31.322 -7.580 -17.326 1.00 55.53 367 ASN A N 1
ATOM 3006 C CA . ASN A 1 367 ? -30.742 -6.238 -17.356 1.00 55.53 367 ASN A CA 1
ATOM 3007 C C . ASN A 1 367 ? -31.298 -5.386 -18.507 1.00 55.53 367 ASN A C 1
ATOM 3009 O O . ASN A 1 367 ? -31.248 -4.165 -18.408 1.00 55.53 367 ASN A O 1
ATOM 3013 N N . GLN A 1 368 ? -31.839 -5.998 -19.566 1.00 52.75 368 GLN A N 1
ATOM 3014 C CA . GLN A 1 368 ? -32.504 -5.265 -20.649 1.00 52.75 368 GLN A CA 1
ATOM 3015 C C . GLN A 1 368 ? -33.901 -4.792 -20.229 1.00 52.75 368 GLN A C 1
ATOM 3017 O O . GLN A 1 368 ? -34.242 -3.641 -20.465 1.00 52.75 368 GLN A O 1
ATOM 3022 N N . SER A 1 369 ? -34.647 -5.600 -19.469 1.00 50.19 369 SER A N 1
ATOM 3023 C CA . SER A 1 369 ? -35.984 -5.241 -18.966 1.00 50.19 369 SER A CA 1
ATOM 3024 C C . SER A 1 369 ? -36.000 -4.213 -17.820 1.00 50.19 369 SER A C 1
ATOM 3026 O O . SER A 1 369 ? -37.045 -3.987 -17.218 1.00 50.19 369 SER A O 1
ATOM 3028 N N . LYS A 1 370 ? -34.844 -3.659 -17.431 1.00 47.53 370 LYS A N 1
ATOM 3029 C CA . LYS A 1 370 ? -34.728 -2.608 -16.400 1.00 47.53 370 LYS A CA 1
ATOM 3030 C C . LYS A 1 370 ? -34.415 -1.223 -16.969 1.00 47.53 370 LYS A C 1
ATOM 3032 O O . LYS A 1 370 ? -34.363 -0.273 -16.196 1.00 47.53 370 LYS A O 1
ATOM 3037 N N . ASN A 1 371 ? -34.205 -1.125 -18.281 1.00 46.84 371 ASN A N 1
ATOM 3038 C CA . ASN A 1 371 ? -33.904 0.124 -18.980 1.00 46.84 371 ASN A CA 1
ATOM 3039 C C . ASN A 1 371 ? -35.001 0.517 -19.992 1.00 46.84 371 ASN A C 1
ATOM 3041 O O . ASN A 1 371 ? -34.724 1.312 -20.887 1.00 46.84 371 ASN A O 1
ATOM 3045 N N . GLU A 1 372 ? -36.218 -0.017 -19.841 1.00 39.47 372 GLU A N 1
ATOM 3046 C CA . GLU A 1 372 ? -37.430 0.432 -20.547 1.00 39.47 372 GLU A CA 1
ATOM 3047 C C . GLU A 1 372 ? -38.443 1.029 -19.571 1.00 39.47 372 GLU A C 1
ATOM 3049 O O . GLU A 1 372 ? -38.651 0.418 -18.492 1.00 39.47 372 GLU A O 1
#

Secondary structure (DSSP, 8-state):
----------HHHHHHT--HHHHHHHHHHTTB---S-HHHHHHHHHHHHTT---GGGB------------------------PPPP---B---TTS-HHHHHHHHHHHHHHTT--HHHHHHHGGGGB-HHHHHHHHTS-TTSGGGG-HHHHHHHHHHHHS-TTHHHHHHHHHHH----TT--HHHHHHHHHHHHHHH-TT--HHHHHHHHHHTS-HHHHHHHTTS--SSHHHHHHHHHHHHHHHHHHHSS-TT--THHHHHHHHHHHHHHHHHHHHHHHHHHHHHHHHHHHHHHHHT----------------------------B-TTT--BSS-GGG-SS-SSPPBPTTT--BT--GGG-HHHHHHTT--

Organism: NCBI:txid506608

pLDDT: mean 72.16, std 21.16, range [25.86, 96.0]

Radius of gyration: 38.93 Å; chains: 1; bounding box: 124×83×82 Å

Foldseek 3Di:
DDDDDDPPDPPLVVLVPDDLVRLLVLCVVVQFDSDDDSVVSSVLSVCVVVVNDDPNRGDDDDDDDDDDDDDDDPDPPPPPPQPQADLAAEALDLPDDLVSSVVSLVVSCVSNVNDQLSSLVCVLVRYHHPRNVQVVPPDPPDCQSVGNVSVSVSSVVVSPDVCSLVVLVVCLVPDAADLLHDLVVSLVVLLVSQCVNPVPDQQVVSVCSSLVRYDPVLCVQCVPDDPNGSVSSVVSSVVVQVVCCVVVVDGPSPDCPVVVCVVVVVVVVVVVVVVVVVVVVVVVVVVVVVVVVVVVPPPDDDDDDDDDDDDDDDDDDDDPPPPQDQAPQPRHTDDYLVPDQDRPFFDQAPVPRDGHDYVVPDPVVVVVVVVD

=== Feature glossary ===
The record interleaves many kinds of information about one protein. Here is each kind framed as the question it answers.

Q: What known structures does this most resemble?
A: Structural nearest neighbors (via Foldseek easy-search vs the PDB). Reported per hit: target PDB id, E-value, and alignment TM-score. A TM-score above ~0.5 is the conventional threshold for 'same fold'.

Q: Where is each backbone atom in 3D?
A: The mmCIF table is the protein's shape written out atom by atom. For each backbone N, Cα, C, and carbonyl O, it records an (x, y, z) coordinate triple in Å plus the residue type, chain letter, and residue number.

Q: What are the backbone torsion angles?
A: The φ/ψ torsion pair specifies the backbone conformation at each residue. φ rotates about the N–Cα bond, ψ about the Cα–C bond. Steric clashes forbid most of the (φ, ψ) plane — the allowed regions (α-helix basin, β-sheet basin, left-handed helix) are the Ramachandran-allowed regions.

Q: Which residues are buried vs exposed?
A: Solvent-accessible surface area (SASA) is the area in Å² traced out by the centre of a 1.4 Å probe sphere (a water molecule) rolled over the protein's van der Waals surface (Shrake–Rupley / Lee–Richards construction). Buried residues have near-zero SASA; fully exposed residues can exceed 200 Å². The total SASA scales roughly with the number of surface residues.

Q: How confident is the AlphaFold model at each residue?
A: pLDDT is the predicted lDDT-Cα score: AlphaFold's confidence that the local environment of each residue (all inter-atomic distances within 15 Å) is correctly placed. It is a per-residue number between 0 and 100, with higher meaning more reliable.

Q: What does the local fold look like, residue by residue?
A: 3Di is Foldseek's structural alphabet. Each residue is assigned one of twenty discrete states based on how its Cα sits relative to its spatial (not sequential) neighbors. Aligning 3Di strings finds structural homologs roughly as well as full 3D superposition, but orders of magnitude faster.

Q: How big and how compact is the whole molecule?
A: Radius of gyration (Rg) is the root-mean-square distance of Cα atoms from their centroid — a single number for overall size and compactness. A globular domain of N residues has Rg ≈ 2.2·N^0.38 Å; an extended or disordered chain has a much larger Rg. The Cα contact count is the number of residue pairs whose Cα atoms are within 8 Å and are more than four positions apart in sequence — a standard proxy for tertiary packing density. The bounding box is the smallest axis-aligned box enclosing all Cα atoms.

Q: Which residues are in helices, strands, or loops?
A: DSSP 8-state secondary structure assigns each residue one of H (α-helix), G (3₁₀-helix), I (π-helix), E (extended β-strand), B (isolated β-bridge), T (hydrogen-bonded turn), S (bend), or '-' (coil). The assignment is computed from backbone hydrogen-bond geometry via the Kabsch–Sander algorithm.

Q: How mobile is each atom in the crystal?
A: Crystallographic B-factors measure how much each atom's electron density is smeared out, in Å². They rise in mobile loops and surface residues and fall in the buried interior. In AlphaFold models this column is repurposed to hold pLDDT instead.

Q: What if only a Cα trace is available?
A: P-SEA three-state annotation labels each residue as helix, strand, or coil based purely on the geometry of the Cα trace. It serves as a fallback when the full backbone (and thus DSSP) is unavailable.

Q: What family and function is it annotated with?
A: Database cross-references. InterPro integrates a dozen domain/family signature databases into unified entries with residue-range hits. GO terms attach function/process/location labels with evidence codes. CATH codes position the fold in a four-level structural taxonomy. Organism is the NCBI-taxonomy species name.

Q: Are the domains correctly placed relative to each other?
A: Predicted Aligned Error (PAE) is an AlphaFold confidence matrix: entry (i, j) is the expected error in the position of residue j, in ångströms, when the prediction is superimposed on the true structure at residue i. Low PAE within a block of residues means that block is internally rigid and well-predicted; high PAE between two blocks means their relative placement is uncertain even if each block individually is confident.

Q: What do the diagnostic plots show?
A: Three diagnostic plots accompany the record. The Cα contact map visualizes the tertiary structure as a 2D adjacency matrix (8 Å cutoff, sequence-local contacts suppressed). The Ramachandran plot shows the distribution of backbone (φ, ψ) torsions, with points in the α and β basins reflecting secondary structure content. The PAE plot shows AlphaFold's inter-residue confidence as a color matrix.

Q: What is the amino-acid chain?
A: Primary structure: the covalent order of the twenty standard amino acids along the backbone. Two proteins with the same sequence will (almost always) fold to the same structure; two with 30% identity often share a fold but not the details.

Q: What do the rendered images show?
A: The six renders are orthographic views along the three Cartesian axes in both directions. Representation (cartoon, sticks, or surface) and color scheme (sequence-rainbow or by-chain) vary across proteins so the training set covers all the common visualization conventions.